Protein 2OHO (pdb70)

Organism: Streptococcus pyogenes serotype M1 (NCBI:txid301447)

Radius of gyration: 24.49 Å; Cα contacts (8 Å, |Δi|>4): 1003; chains: 2; bounding box: 70×69×52 Å

Sequence (522 aa):
GLVPRGSHMMDTRPIGFLDSGVGGLTVVCELIRQLPHEKIVYIGDSARAPYGPRPKKQIKEYTWELVNFLLTQNVKMIVFACNTATAVAWEEVKAALDIPVLGVVLPGASAAIKSTTKGQVGVIGTPMTVASDIYRKKIQLLAPSIQVRSLACPKFVPIVESSIAKKIVYDSLAPLVGKIDTLVLGCTHYPLLRPIIQNVMGPSVKLIDSGAECVRDISVLLNYFDINGNYHQKAVEHRFFTTANPEIFQEIASIWLKQKINVEHVTLMDTRPIGFLDSGVGGLTVVCELIRQLPHEKIVYIGRPKKQIKEYTWELVNFLLTQNVKMIVFACNTATAVAWEEVKAALDIPVLGVVLPGASAAIKSTTKGQVGVIGTPMTVASDIYRKKIQLLAPSIQVRSLACPKFVPIVESNEMCSSIAKKIVYDSLAPLVGIDTLVLGCTHYPLLRPIIQNVMGPSVKLIDSGAECVRDISVLLNYFDINGNYHQKAVEHRFFTTANPEIFQEIASIWLKQKINVEHVTL

Secondary structure (DSSP, 8-state):
-BPTTSS-B---PPEEEEESSSTTHHHHHHHHHH-TT--EEEEE-GGG---TTS-HHHHHHHHHHHHHHHHTTT-SEEEE--HHHHHHHHHHHHHH-SS-EEESHHHHHHHHHHH-SSSEEEEEE-HHHHHHTHHHHHHHHH-TTSEEEEEE-TTHHHHH--HHHHHHHHHHHTTTTTS-SEEEE-STTGGGGHHHHHHHH-TTSEEEEHHHHHHHHHHHHHHHTT-PPPTT------EEEESS-HHHHHHHHHHHTTS-PPEEE---/---PPEEEE-SSSTTHHHHHHHHHH-TTS-EEEE---HHHHHHHHHHHHHHHHHTT-SEEEE-SHHHIIIIIHHHHHH-SS-EEESHHHHHHHHHHH-SSSEEEEEE-HHHHHHTHHHHHHHHHSTT-EEEEEE-TT----S-GGGS-HHHHHHHHHHHHTTT----EEEE-STTGGGGHHHHHHHT-TT-EEE-HHHHHHHHHHHHHHHTT----TTS-----EEEESS-HHHHHHHHHHHTTS---EEE---

CATH classification: 3.40.50.1860 (+1 more: 3.40.50.1860)

Nearest PDB structures (foldseek):
  2oho-assembly1_A  TM=1.004E+00  e=1.199E-54  Streptococcus pyogenes M1 GAS
  2gzm-assembly1_A  TM=9.107E-01  e=4.315E-32  Bacillus anthracis
  2vvt-assembly1_A  TM=8.678E-01  e=2.520E-32  Enterococcus faecalis
  3ist-assembly1_A  TM=8.868E-01  e=1.607E-31  Listeria monocytogenes EGD-e
  2jfq-assembly1_B  TM=9.120E-01  e=2.584E-29  Staphylococcus aureus

Foldseek 3Di:
DADVVDDDDAFPAAAEEEEQAQLCLLLVLLLCVVQLQHAYAYEHAVVDPPPQPDDLVVLQVVLVVSVVVVVVSVHQEYEYEYLNNCVRCQVVVCVPDPHHYYYLLQLLLVVQLVPFDPQEEEEEEAPRNVVVVVSVVNNCVPVVPRHYHYFYLNVQQVVLLPVVVLVSLLVRCVVVAPRGQEYEHHTSSCVVVVVSNCVNNDPSHYYGDSSNSRSVVVVVVCVVVRNDGDRPRRDDPYAAEYQDDVPSSQVSSCVSSVHRDDYDHDDD/DFQAAAEEEEQAQLLLLLVLLLCVVPQQHAYEYEYPDQVVLQVVVVVRVVVVVVSVHQEYEYSFQLSCLRPQVVVCVVDPHHYYYLQLLLLVVCLVVADPLFEEEEDAPSNVVSVSNVVNNCVVPVVRHYHYFHDNVDDADQQCVPDPLVVLLVVVCVRCVVVAPGQEYEYSGSNCVSVVVSVDVSNDVRYHYGDSSNSVSVVVVVRCVVVVNRGDRPDGHDDYAYEYQDDQPVSQVSSCRSNVHRDHYDHDHD

GO terms:
  GO:0008881 glutamate racemase activity (F, EXP)

Solvent-accessible surface area: 22829 Å² total; per-residue (Å²): 53,98,9,98,242,34,109,43,136,19,36,80,69,15,0,0,0,0,9,18,19,20,6,0,0,14,2,0,9,25,0,43,150,91,10,48,21,4,48,0,5,0,0,0,1,37,56,60,48,86,3,26,92,98,77,147,151,49,3,77,83,19,0,66,61,0,0,77,30,0,64,103,51,91,4,1,0,0,0,1,5,9,26,27,0,2,45,32,0,22,109,68,0,46,92,72,28,152,28,11,0,10,2,5,0,36,12,0,0,7,17,0,14,86,21,31,113,179,17,58,0,0,2,0,0,33,66,79,11,33,78,50,38,6,4,102,126,26,0,41,123,33,0,74,72,8,96,22,99,37,42,33,0,84,121,0,38,86,52,22,103,117,87,123,13,111,139,35,0,96,86,23,0,53,67,2,65,71,105,14,19,0,0,0,4,2,9,22,18,1,35,71,12,90,91,40,0,61,105,13,7,19,143,87,4,113,6,2,16,2,8,12,35,0,1,136,23,0,10,26,2,4,23,26,71,92,21,22,7,20,83,79,104,115,9,118,119,32,103,5,4,0,16,21,96,21,126,93,8,61,104,14,0,30,112,31,20,187,91,192,7,118,12,80,92,23,129,77,122,29,92,75,14,0,0,0,0,4,86,35,21,4,0,0,19,1,0,29,26,0,39,172,49,4,61,13,3,55,0,6,0,0,12,180,88,158,172,56,25,66,98,90,4,49,68,16,0,80,33,0,69,104,46,91,4,1,0,0,0,0,0,9,8,19,3,3,31,38,1,16,95,74,0,42,92,69,32,139,20,8,0,7,1,0,0,24,8,0,0,17,16,0,7,122,39,28,100,157,14,52,1,0,2,0,0,45,57,81,3,30,87,36,25,15,4,102,112,19,0,53,67,14,0,36,84,8,105,25,115,41,27,47,2,80,113,15,93,65,68,62,68,7,116,132,60,81,86,84,88,3,96,130,86,2,104,75,5,0,33,100,13,65,88,15,20,0,0,0,3,0,17,15,20,2,28,58,12,82,96,27,0,57,85,17,9,21,140,96,8,101,1,3,22,4,8,14,35,0,0,131,25,0,17,18,1,1,24,28,77,110,20,10,3,53,36,87,78,145,4,117,120,35,116,6,6,6,55,50,79,39,97,95,9,69,109,27,0,12,58,16,14,172,96,188,14,127,17,93,83,20,130,99

Structure (mmCIF, N/CA/C/O backbone):
data_2OHO
#
_entry.id   2OHO
#
_cell.length_a   66.397
_cell.length_b   88.951
_cell.length_c   95.107
_cell.angle_alpha   90.00
_cell.angle_beta   90.00
_cell.angle_gamma   90.00
#
_symmetry.space_group_name_H-M   'P 21 21 21'
#
loop_
_entity.id
_entity.type
_entity.pdbx_description
1 polymer 'Glutamate Racemase'
2 non-polymer 'SULFATE ION'
3 water water
#
loop_
_atom_site.group_PDB
_atom_site.id
_atom_site.type_symbol
_atom_site.label_atom_id
_atom_site.label_alt_id
_atom_site.label_comp_id
_atom_site.label_asym_id
_atom_site.label_entity_id
_atom_site.label_seq_id
_atom_site.pdbx_PDB_ins_code
_atom_site.Cartn_x
_atom_site.Cartn_y
_atom_site.Cartn_z
_atom_site.occupancy
_atom_site.B_iso_or_equiv
_atom_site.auth_seq_id
_atom_site.auth_comp_id
_atom_site.auth_asym_id
_atom_site.auth_atom_id
_atom_site.pdbx_PDB_model_num
ATOM 1 N N . GLY A 1 1 ? 29.964 96.423 45.974 1.00 39.22 -8 GLY A N 1
ATOM 2 C CA . GLY A 1 1 ? 29.158 95.573 45.028 1.00 40.72 -8 GLY A CA 1
ATOM 3 C C . GLY A 1 1 ? 27.855 96.181 44.529 1.00 40.86 -8 GLY A C 1
ATOM 4 O O . GLY A 1 1 ? 26.840 96.181 45.229 1.00 40.65 -8 GLY A O 1
ATOM 5 N N . LEU A 1 2 ? 27.878 96.694 43.303 1.00 37.78 -7 LEU A N 1
ATOM 6 C CA . LEU A 1 2 ? 26.692 97.306 42.705 1.00 36.11 -7 LEU A CA 1
ATOM 7 C C . LEU A 1 2 ? 25.704 96.232 42.263 1.00 33.94 -7 LEU A C 1
ATOM 8 O O . LEU A 1 2 ? 26.068 95.290 41.572 1.00 33.84 -7 LEU A O 1
ATOM 13 N N . VAL A 1 3 ? 24.453 96.368 42.676 1.00 27.33 -6 VAL A N 1
ATOM 14 C CA . VAL A 1 3 ? 23.431 95.411 42.288 1.00 25.45 -6 VAL A CA 1
ATOM 15 C C . VAL A 1 3 ? 23.208 95.481 40.773 1.00 25.82 -6 VAL A C 1
ATOM 16 O O . VAL A 1 3 ? 22.932 96.561 40.237 1.00 26.01 -6 VAL A O 1
ATOM 20 N N . PRO A 1 4 ? 23.312 94.338 40.068 1.00 34.68 -5 PRO A N 1
ATOM 21 C CA . PRO A 1 4 ? 23.111 94.320 38.608 1.00 33.36 -5 PRO A CA 1
ATOM 22 C C . PRO A 1 4 ? 21.776 94.954 38.190 1.00 35.34 -5 PRO A C 1
ATOM 23 O O . PRO A 1 4 ? 20.723 94.671 38.785 1.00 36.79 -5 PRO A O 1
ATOM 27 N N . ARG A 1 5 ? 21.832 95.817 37.174 1.00 35.67 -4 ARG A N 1
ATOM 28 C CA . ARG A 1 5 ? 20.648 96.516 36.670 1.00 34.80 -4 ARG A CA 1
ATOM 29 C C . ARG A 1 5 ? 19.964 97.272 37.815 1.00 37.76 -4 ARG A C 1
ATOM 30 O O . ARG A 1 5 ? 18.760 97.556 37.751 1.00 38.10 -4 ARG A O 1
ATOM 38 N N . GLY A 1 6 ? 20.730 97.581 38.862 1.00 33.56 -3 GLY A N 1
ATOM 39 C CA . GLY A 1 6 ? 20.176 98.286 40.008 1.00 33.55 -3 GLY A CA 1
ATOM 40 C C . GLY A 1 6 ? 20.882 99.596 40.297 1.00 35.40 -3 GLY A C 1
ATOM 41 O O . GLY A 1 6 ? 21.768 100.023 39.531 1.00 34.88 -3 GLY A O 1
ATOM 42 N N . SER A 1 7 ? 20.520 100.218 41.419 1.00 42.89 -2 SER A N 1
ATOM 43 C CA . SER A 1 7 ? 21.091 101.505 41.811 1.00 43.80 -2 SER A CA 1
ATOM 44 C C . SER A 1 7 ? 21.895 101.568 43.119 1.00 44.27 -2 SER A C 1
ATOM 45 O O . SER A 1 7 ? 22.620 102.533 43.347 1.00 46.14 -2 SER A O 1
ATOM 48 N N . HIS A 1 8 ? 21.788 100.561 43.978 1.00 36.33 -1 HIS A N 1
ATOM 49 C CA . HIS A 1 8 ? 22.523 100.602 45.238 1.00 33.51 -1 HIS A CA 1
ATOM 50 C C . HIS A 1 8 ? 23.677 99.617 45.339 1.00 32.86 -1 HIS A C 1
ATOM 51 O O . HIS A 1 8 ? 23.748 98.630 44.596 1.00 31.67 -1 HIS A O 1
ATOM 58 N N . MET A 1 9 ? 24.581 99.914 46.269 1.00 34.53 0 MET A N 1
ATOM 59 C CA . MET A 1 9 ? 25.755 99.099 46.549 1.00 34.58 0 MET A CA 1
ATOM 60 C C . MET A 1 9 ? 25.441 98.224 47.754 1.00 33.57 0 MET A C 1
ATOM 61 O O . MET A 1 9 ? 24.821 98.686 48.706 1.00 35.55 0 MET A O 1
ATOM 66 N N . MET A 1 10 ? 25.872 96.968 47.716 1.00 30.87 1 MET A N 1
ATOM 67 C CA . MET A 1 10 ? 25.639 96.046 48.820 1.00 28.75 1 MET A CA 1
ATOM 68 C C . MET A 1 10 ? 26.957 95.389 49.202 1.00 27.15 1 MET A C 1
ATOM 69 O O . MET A 1 10 ? 27.828 95.186 48.348 1.00 26.57 1 MET A O 1
ATOM 74 N N . ASP A 1 11 ? 27.110 95.067 50.485 1.00 30.91 2 ASP A N 1
ATOM 75 C CA . ASP A 1 11 ? 28.332 94.433 50.965 1.00 29.73 2 ASP A CA 1
ATOM 76 C C . ASP A 1 11 ? 28.594 93.138 50.201 1.00 29.91 2 ASP A C 1
ATOM 77 O O . ASP A 1 11 ? 27.682 92.358 49.930 1.00 31.15 2 ASP A O 1
ATOM 82 N N . THR A 1 12 ? 29.851 92.908 49.864 1.00 25.09 3 THR A N 1
ATOM 83 C CA . THR A 1 12 ? 30.225 91.713 49.118 1.00 27.75 3 THR A CA 1
ATOM 84 C C . THR A 1 12 ? 31.188 90.817 49.919 1.00 26.33 3 THR A C 1
ATOM 85 O O . THR A 1 12 ? 31.532 89.721 49.484 1.00 28.04 3 THR A O 1
ATOM 89 N N . ARG A 1 13 ? 31.602 91.297 51.093 1.00 26.17 4 ARG A N 1
ATOM 90 C CA . ARG A 1 13 ? 32.528 90.579 51.971 1.00 25.92 4 ARG A CA 1
ATOM 91 C C . ARG A 1 13 ? 31.960 89.273 52.514 1.00 24.72 4 ARG A C 1
ATOM 92 O O . ARG A 1 13 ? 30.745 89.078 52.549 1.00 26.02 4 ARG A O 1
ATOM 100 N N . PRO A 1 14 ? 32.837 88.355 52.945 1.00 20.62 5 PRO A N 1
ATOM 101 C CA . PRO A 1 14 ? 32.328 87.086 53.471 1.00 20.89 5 PRO A CA 1
ATOM 102 C C . PRO A 1 14 ? 32.257 87.080 54.988 1.00 20.22 5 PRO A C 1
ATOM 103 O O . PRO A 1 14 ? 32.817 87.955 55.652 1.00 20.43 5 PRO A O 1
ATOM 107 N N . ILE A 1 15 ? 31.563 86.081 55.531 1.00 27.15 6 ILE A N 1
ATOM 108 C CA . ILE A 1 15 ? 31.447 85.915 56.979 1.00 25.63 6 ILE A CA 1
ATOM 109 C C . ILE A 1 15 ? 32.529 84.909 57.382 1.00 24.70 6 ILE A C 1
ATOM 110 O O . ILE A 1 15 ? 32.649 83.848 56.765 1.00 25.43 6 ILE A O 1
ATOM 115 N N . GLY A 1 16 ? 33.304 85.240 58.414 1.00 24.70 7 GLY A N 1
ATOM 116 C CA . GLY A 1 16 ? 34.375 84.363 58.855 1.00 24.38 7 GLY A CA 1
ATOM 117 C C . GLY A 1 16 ? 34.007 83.431 59.996 1.00 22.64 7 GLY A C 1
ATOM 118 O O . GLY A 1 16 ? 33.210 83.781 60.855 1.00 25.99 7 GLY A O 1
ATOM 119 N N . PHE A 1 17 ? 34.581 82.234 59.985 1.00 20.30 8 PHE A N 1
ATOM 120 C CA . PHE A 1 17 ? 34.352 81.232 61.028 1.00 20.22 8 PHE A CA 1
ATOM 121 C C . PHE A 1 17 ? 35.698 80.681 61.518 1.00 22.53 8 PHE A C 1
ATOM 122 O O . PHE A 1 17 ? 36.573 80.325 60.709 1.00 22.80 8 PHE A O 1
ATOM 130 N N . LEU A 1 18 ? 35.889 80.640 62.833 1.00 23.81 9 LEU A N 1
ATOM 131 C CA . LEU A 1 18 ? 37.123 80.085 63.364 1.00 23.64 9 LEU A CA 1
ATOM 132 C C . LEU A 1 18 ? 36.775 78.917 64.269 1.00 24.41 9 LEU A C 1
ATOM 133 O O . LEU A 1 18 ? 35.776 78.945 64.982 1.00 23.48 9 LEU A O 1
ATOM 138 N N . ASP A 1 19 ? 37.595 77.878 64.209 1.00 23.93 10 ASP A N 1
ATOM 139 C CA . ASP A 1 19 ? 37.385 76.695 65.015 1.00 25.72 10 ASP A CA 1
ATOM 140 C C . ASP A 1 19 ? 38.707 75.939 65.113 1.00 27.57 10 ASP A C 1
ATOM 141 O O . ASP A 1 19 ? 39.613 76.143 64.306 1.00 27.31 10 ASP A O 1
ATOM 146 N N . SER A 1 20 ? 38.819 75.075 66.108 1.00 29.09 11 SER A N 1
ATOM 147 C CA . SER A 1 20 ? 40.032 74.310 66.297 1.00 32.50 11 SER A CA 1
ATOM 148 C C . SER A 1 20 ? 39.890 72.971 65.582 1.00 33.01 11 SER A C 1
ATOM 149 O O . SER A 1 20 ? 40.703 72.074 65.770 1.00 35.03 11 SER A O 1
ATOM 152 N N . GLY A 1 21 ? 38.852 72.846 64.761 1.00 28.49 12 GLY A N 1
ATOM 153 C CA . GLY A 1 21 ? 38.634 71.606 64.042 1.00 26.67 12 GLY A CA 1
ATOM 154 C C . GLY A 1 21 ? 37.569 71.687 62.967 1.00 25.29 12 GLY A C 1
ATOM 155 O O . GLY A 1 21 ? 37.320 72.754 62.413 1.00 23.97 12 GLY A O 1
ATOM 156 N N . VAL A 1 22 ? 36.924 70.553 62.698 1.00 25.86 13 VAL A N 1
ATOM 157 C CA . VAL A 1 22 ? 35.898 70.449 61.663 1.00 25.25 13 VAL A CA 1
ATOM 158 C C . VAL A 1 22 ? 34.444 70.553 62.156 1.00 24.73 13 VAL A C 1
ATOM 159 O O . VAL A 1 22 ? 33.524 70.691 61.359 1.00 24.21 13 VAL A O 1
ATOM 163 N N . GLY A 1 23 ? 34.228 70.477 63.463 1.00 26.62 14 GLY A N 1
ATOM 164 C CA . GLY A 1 23 ? 32.869 70.560 63.978 1.00 24.73 14 GLY A CA 1
ATOM 165 C C . GLY A 1 23 ? 32.115 71.809 63.546 1.00 24.63 14 GLY A C 1
ATOM 166 O O . GLY A 1 23 ? 30.923 71.759 63.229 1.00 25.37 14 GLY A O 1
ATOM 167 N N . GLY A 1 24 ? 32.807 72.938 63.527 1.00 22.28 15 GLY A N 1
ATOM 168 C CA . GLY A 1 24 ? 32.158 74.179 63.152 1.00 23.64 15 GLY A CA 1
ATOM 169 C C . GLY A 1 24 ? 31.477 74.126 61.800 1.00 24.61 15 GLY A C 1
ATOM 170 O O . GLY A 1 24 ? 30.571 74.911 61.538 1.00 25.68 15 GLY A O 1
ATOM 171 N N . LEU A 1 25 ? 31.888 73.197 60.940 1.00 26.69 16 LEU A N 1
ATOM 172 C CA . LEU A 1 25 ? 31.279 73.099 59.625 1.00 26.62 16 LEU A CA 1
ATOM 173 C C . LEU A 1 25 ? 29.771 72.921 59.661 1.00 26.50 16 LEU A C 1
ATOM 174 O O . LEU A 1 25 ? 29.095 73.222 58.675 1.00 26.10 16 LEU A O 1
ATOM 179 N N . THR A 1 26 ? 29.230 72.434 60.774 1.00 25.79 17 THR A N 1
ATOM 180 C CA . THR A 1 26 ? 27.787 72.263 60.836 1.00 26.85 17 THR A CA 1
ATOM 181 C C . THR A 1 26 ? 27.123 73.617 60.981 1.00 25.65 17 THR A C 1
ATOM 182 O O . THR A 1 26 ? 25.972 73.784 60.588 1.00 26.08 17 THR A O 1
ATOM 186 N N . VAL A 1 27 ? 27.838 74.582 61.553 1.00 24.40 18 VAL A N 1
ATOM 187 C CA . VAL A 1 27 ? 27.262 75.915 61.707 1.00 23.45 18 VAL A CA 1
ATOM 188 C C . VAL A 1 27 ? 27.302 76.531 60.330 1.00 24.33 18 VAL A C 1
ATOM 189 O O . VAL A 1 27 ? 26.431 77.301 59.951 1.00 25.47 18 VAL A O 1
ATOM 193 N N . VAL A 1 28 ? 28.324 76.153 59.571 1.00 24.81 19 VAL A N 1
ATOM 194 C CA . VAL A 1 28 ? 28.466 76.613 58.211 1.00 22.12 19 VAL A CA 1
ATOM 195 C C . VAL A 1 28 ? 27.302 76.065 57.373 1.00 23.02 19 VAL A C 1
ATOM 196 O O . VAL A 1 28 ? 26.725 76.783 56.556 1.00 21.48 19 VAL A O 1
ATOM 200 N N . CYS A 1 29 ? 26.949 74.797 57.579 1.00 21.92 20 CYS A N 1
ATOM 201 C CA . CYS A 1 29 ? 25.845 74.209 56.833 1.00 22.76 20 CYS A CA 1
ATOM 202 C C . CYS A 1 29 ? 24.537 74.951 57.103 1.00 21.70 20 CYS A C 1
ATOM 203 O O . CYS A 1 29 ? 23.759 75.194 56.195 1.00 22.85 20 CYS A O 1
ATOM 206 N N . GLU A 1 30 ? 24.303 75.303 58.359 1.00 22.85 21 GLU A N 1
ATOM 207 C CA . GLU A 1 30 ? 23.098 76.021 58.773 1.00 24.22 21 GLU A CA 1
ATOM 208 C C . GLU A 1 30 ? 23.043 77.398 58.087 1.00 25.30 21 GLU A C 1
ATOM 209 O O . GLU A 1 30 ? 21.966 77.899 57.722 1.00 26.44 21 GLU A O 1
ATOM 215 N N . LEU A 1 31 ? 24.215 78.003 57.925 1.00 22.49 22 LEU A N 1
ATOM 216 C CA . LEU A 1 31 ? 24.342 79.301 57.279 1.00 24.38 22 LEU A CA 1
ATOM 217 C C . LEU A 1 31 ? 23.921 79.197 55.806 1.00 25.30 22 LEU A C 1
ATOM 218 O O . LEU A 1 31 ? 23.114 79.989 55.307 1.00 23.56 22 LEU A O 1
ATOM 223 N N . ILE A 1 32 ? 24.484 78.213 55.115 1.00 29.54 23 ILE A N 1
ATOM 224 C CA . ILE A 1 32 ? 24.177 77.993 53.711 1.00 30.82 23 ILE A CA 1
ATOM 225 C C . ILE A 1 32 ? 22.672 77.776 53.486 1.00 31.44 23 ILE A C 1
ATOM 226 O O . ILE A 1 32 ? 22.101 78.288 52.524 1.00 32.90 23 ILE A O 1
ATOM 231 N N . ARG A 1 33 ? 22.037 77.030 54.384 1.00 27.39 24 ARG A N 1
ATOM 232 C CA . ARG A 1 33 ? 20.611 76.740 54.276 1.00 29.83 24 ARG A CA 1
ATOM 233 C C . ARG A 1 33 ? 19.735 77.948 54.564 1.00 28.14 24 ARG A C 1
ATOM 234 O O . ARG A 1 33 ? 18.709 78.144 53.912 1.00 28.99 24 ARG A O 1
ATOM 242 N N . GLN A 1 34 ? 20.125 78.749 55.549 1.00 28.67 25 GLN A N 1
ATOM 243 C CA . GLN A 1 34 ? 19.333 79.922 55.916 1.00 27.56 25 GLN A CA 1
ATOM 244 C C . GLN A 1 34 ? 19.695 81.177 55.116 1.00 25.49 25 GLN A C 1
ATOM 245 O O . GLN A 1 34 ? 18.815 81.942 54.731 1.00 25.43 25 GLN A O 1
ATOM 251 N N . LEU A 1 35 ? 20.985 81.382 54.867 1.00 25.85 26 LEU A N 1
ATOM 252 C CA . LEU A 1 35 ? 21.454 82.552 54.116 1.00 24.88 26 LEU A CA 1
ATOM 253 C C . LEU A 1 35 ? 22.376 82.091 52.980 1.00 25.07 26 LEU A C 1
ATOM 254 O O . LEU A 1 35 ? 23.595 82.211 53.063 1.00 25.59 26 LEU A O 1
ATOM 259 N N . PRO A 1 36 ? 21.787 81.552 51.901 1.00 29.57 27 PRO A N 1
ATOM 260 C CA . PRO A 1 36 ? 22.485 81.042 50.713 1.00 29.21 27 PRO A CA 1
ATOM 261 C C . PRO A 1 36 ? 23.329 82.073 49.996 1.00 30.23 27 PRO A C 1
ATOM 262 O O . PRO A 1 36 ? 24.242 81.726 49.239 1.00 32.10 27 PRO A O 1
ATOM 266 N N . HIS A 1 37 ? 23.007 83.341 50.228 1.00 26.15 28 HIS A N 1
ATOM 267 C CA . HIS A 1 37 ? 23.680 84.449 49.580 1.00 24.65 28 HIS A CA 1
ATOM 268 C C . HIS A 1 37 ? 24.904 84.978 50.303 1.00 25.34 28 HIS A C 1
ATOM 269 O O . HIS A 1 37 ? 25.522 85.933 49.836 1.00 24.72 28 HIS A O 1
ATOM 276 N N . GLU A 1 38 ? 25.265 84.382 51.431 1.00 23.13 29 GLU A N 1
ATOM 277 C CA . GLU A 1 38 ? 26.419 84.877 52.178 1.00 23.97 29 GLU A CA 1
ATOM 278 C C . GLU A 1 38 ? 27.684 84.038 51.990 1.00 25.08 29 GLU A C 1
ATOM 279 O O . GLU A 1 38 ? 27.661 82.810 52.162 1.00 24.94 29 GLU A O 1
ATOM 285 N N . LYS A 1 39 ? 28.780 84.703 51.624 1.00 23.14 30 LYS A N 1
ATOM 286 C CA . LYS A 1 39 ? 30.053 84.015 51.422 1.00 25.40 30 LYS A CA 1
ATOM 287 C C . LYS A 1 39 ? 30.668 83.577 52.737 1.00 24.64 30 LYS A C 1
ATOM 288 O O . LYS A 1 39 ? 30.481 84.212 53.779 1.00 25.34 30 LYS A O 1
ATOM 294 N N . ILE A 1 40 ? 31.445 82.506 52.678 1.00 30.42 31 ILE A N 1
ATOM 295 C CA . ILE A 1 40 ? 32.061 81.964 53.874 1.00 30.89 31 ILE A CA 1
ATOM 296 C C . ILE A 1 40 ? 33.564 81.785 53.783 1.00 29.30 31 ILE A C 1
ATOM 297 O O . ILE A 1 40 ? 34.095 81.430 52.739 1.00 30.00 31 ILE A O 1
ATOM 302 N N . VAL A 1 41 ? 34.241 82.055 54.888 1.00 23.67 32 VAL A N 1
ATOM 303 C CA . VAL A 1 41 ? 35.678 81.856 54.994 1.00 23.65 32 VAL A CA 1
ATOM 304 C C . VAL A 1 41 ? 35.799 81.094 56.313 1.00 24.15 32 VAL A C 1
ATOM 305 O O . VAL A 1 41 ? 35.441 81.612 57.382 1.00 23.13 32 VAL A O 1
ATOM 309 N N . TYR A 1 42 ? 36.269 79.854 56.232 1.00 27.95 33 TYR A N 1
ATOM 310 C CA . TYR A 1 42 ? 36.407 79.016 57.413 1.00 27.51 33 TYR A CA 1
ATOM 311 C C . TYR A 1 42 ? 37.861 78.659 57.658 1.00 27.61 33 TYR A C 1
ATOM 312 O O . TYR A 1 42 ? 38.554 78.224 56.747 1.00 30.37 33 TYR A O 1
ATOM 321 N N . ILE A 1 43 ? 38.322 78.846 58.885 1.00 19.50 34 ILE A N 1
ATOM 322 C CA . ILE A 1 43 ? 39.685 78.480 59.253 1.00 20.49 34 ILE A CA 1
ATOM 323 C C . ILE A 1 43 ? 39.615 77.480 60.415 1.00 20.79 34 ILE A C 1
ATOM 324 O O . ILE A 1 43 ? 39.111 77.798 61.496 1.00 18.25 34 ILE A O 1
ATOM 329 N N . GLY A 1 44 ? 40.099 76.266 60.181 1.00 26.73 35 GLY A N 1
ATOM 330 C CA . GLY A 1 44 ? 40.106 75.250 61.227 1.00 29.36 35 GLY A CA 1
ATOM 331 C C . GLY A 1 44 ? 41.531 75.009 61.703 1.00 29.29 35 GLY A C 1
ATOM 332 O O . GLY A 1 44 ? 42.375 74.577 60.920 1.00 29.26 35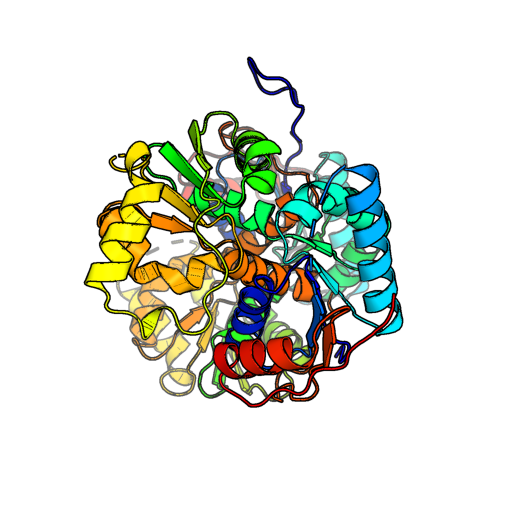 GLY A O 1
ATOM 333 N N . ASP A 1 45 ? 41.806 75.265 62.980 1.00 25.91 36 ASP A N 1
ATOM 334 C CA . ASP A 1 45 ? 43.156 75.116 63.495 1.00 26.42 36 ASP A CA 1
ATOM 335 C C . ASP A 1 45 ? 43.453 73.770 64.137 1.00 27.61 36 ASP A C 1
ATOM 336 O O . ASP A 1 45 ? 43.995 73.704 65.252 1.00 26.92 36 ASP A O 1
ATOM 341 N N . SER A 1 46 ? 43.113 72.701 63.425 1.00 25.68 37 SER A N 1
ATOM 342 C CA . SER A 1 46 ? 43.334 71.341 63.915 1.00 27.42 37 SER A CA 1
ATOM 343 C C . SER A 1 46 ? 44.788 71.062 64.301 1.00 26.19 37 SER A C 1
ATOM 344 O O . SER A 1 46 ? 45.048 70.184 65.114 1.00 26.61 37 SER A O 1
ATOM 347 N N . ALA A 1 47 ? 45.728 71.804 63.717 1.00 31.04 38 ALA A N 1
ATOM 348 C CA . ALA A 1 47 ? 47.148 71.623 64.009 1.00 30.67 38 ALA A CA 1
ATOM 349 C C . ALA A 1 47 ? 47.490 71.845 65.474 1.00 32.70 38 ALA A C 1
ATOM 350 O O . ALA A 1 47 ? 48.521 71.358 65.958 1.00 34.16 38 ALA A O 1
ATOM 352 N N . ARG A 1 48 ? 46.637 72.575 66.189 1.00 30.43 39 ARG A N 1
ATOM 353 C CA . ARG A 1 48 ? 46.899 72.836 67.595 1.00 30.22 39 ARG A CA 1
ATOM 354 C C . ARG A 1 48 ? 45.773 72.382 68.488 1.00 31.29 39 ARG A C 1
ATOM 355 O O . ARG A 1 48 ? 45.663 72.833 69.624 1.00 32.25 39 ARG A O 1
ATOM 363 N N . ALA A 1 49 ? 44.934 71.487 67.970 1.00 31.64 40 ALA A N 1
ATOM 364 C CA . ALA A 1 49 ? 43.816 70.942 68.739 1.00 31.76 40 ALA A CA 1
ATOM 365 C C . ALA A 1 49 ? 44.362 69.785 69.570 1.00 31.78 40 ALA A C 1
ATOM 366 O O . ALA A 1 49 ? 45.329 69.147 69.173 1.00 32.53 40 ALA A O 1
ATOM 368 N N . PRO A 1 50 ? 43.759 69.506 70.737 1.00 31.90 41 PRO A N 1
ATOM 369 C CA . PRO A 1 50 ? 42.613 70.214 71.309 1.00 31.15 41 PRO A CA 1
ATOM 370 C C . PRO A 1 50 ? 43.026 71.452 72.103 1.00 32.65 41 PRO A C 1
ATOM 371 O O . PRO A 1 50 ? 44.035 71.451 72.835 1.00 29.76 41 PRO A O 1
ATOM 375 N N . TYR A 1 51 ? 42.228 72.506 71.953 1.00 32.00 42 TYR A N 1
ATOM 376 C CA . TYR A 1 51 ? 42.457 73.755 72.655 1.00 32.33 42 TYR A CA 1
ATOM 377 C C . TYR A 1 51 ? 42.157 73.542 74.144 1.00 33.64 42 TYR A C 1
ATOM 378 O O . TYR A 1 51 ? 42.891 73.999 75.017 1.00 33.60 42 TYR A O 1
ATOM 387 N N . GLY A 1 52 ? 41.063 72.836 74.404 1.00 30.45 43 GLY A N 1
ATOM 388 C CA . GLY A 1 52 ? 40.612 72.571 75.759 1.00 32.90 43 GLY A CA 1
ATOM 389 C C . GLY A 1 52 ? 41.554 72.583 76.957 1.00 34.07 43 GLY A C 1
ATOM 390 O O . GLY A 1 52 ? 41.397 73.414 77.851 1.00 34.88 43 GLY A O 1
ATOM 391 N N . PRO A 1 53 ? 42.533 71.672 77.024 1.00 39.89 44 PRO A N 1
ATOM 392 C CA . PRO A 1 53 ? 43.453 71.634 78.167 1.00 41.34 44 PRO A CA 1
ATOM 393 C C . PRO A 1 53 ? 44.611 72.617 78.187 1.00 43.12 44 PRO A C 1
ATOM 394 O O . PRO A 1 53 ? 45.374 72.662 79.158 1.00 42.99 44 PRO A O 1
ATOM 398 N N . ARG A 1 54 ? 44.750 73.407 77.133 1.00 40.41 45 ARG A N 1
ATOM 399 C CA . ARG A 1 54 ? 45.855 74.352 77.069 1.00 40.78 45 ARG A CA 1
ATOM 400 C C . ARG A 1 54 ? 45.621 75.626 77.896 1.00 41.49 45 ARG A C 1
ATOM 401 O O . ARG A 1 54 ? 44.477 76.009 78.161 1.00 40.46 45 ARG A O 1
ATOM 409 N N . PRO A 1 55 ? 46.711 76.275 78.345 1.00 38.90 46 PRO A N 1
ATOM 410 C CA . PRO A 1 55 ? 46.652 77.504 79.150 1.00 39.22 46 PRO A CA 1
ATOM 411 C C . PRO A 1 55 ? 45.996 78.656 78.403 1.00 39.51 46 PRO A C 1
ATOM 412 O O . PRO A 1 55 ? 46.180 78.802 77.187 1.00 39.07 46 PRO A O 1
ATOM 416 N N . LYS A 1 56 ? 45.247 79.472 79.138 1.00 36.85 47 LYS A N 1
ATOM 417 C CA . LYS A 1 56 ? 44.563 80.628 78.569 1.00 38.89 47 LYS A CA 1
ATOM 418 C C . LYS A 1 56 ? 45.467 81.425 77.626 1.00 38.24 47 LYS A C 1
ATOM 419 O O . LYS A 1 56 ? 45.073 81.756 76.498 1.00 37.56 47 LYS A O 1
ATOM 425 N N . LYS A 1 57 ? 46.683 81.711 78.083 1.00 39.76 48 LYS A N 1
ATOM 426 C CA . LYS A 1 57 ? 47.648 82.468 77.290 1.00 39.46 48 LYS A CA 1
ATOM 427 C C . LYS A 1 57 ? 47.791 81.943 75.862 1.00 37.97 48 LYS A C 1
ATOM 428 O O . LYS A 1 57 ? 47.679 82.717 74.904 1.00 35.62 48 LYS A O 1
ATOM 434 N N . GLN A 1 58 ? 48.044 80.640 75.718 1.00 34.81 49 GLN A N 1
ATOM 435 C CA . GLN A 1 58 ? 48.200 80.055 74.383 1.00 33.10 49 GLN A CA 1
ATOM 436 C C . GLN A 1 58 ? 46.899 80.122 73.618 1.00 30.92 49 GLN A C 1
ATOM 437 O O . GLN A 1 58 ? 46.882 80.447 72.433 1.00 31.32 49 GLN A O 1
ATOM 443 N N . ILE A 1 59 ? 45.803 79.811 74.295 1.00 33.59 50 ILE A N 1
ATOM 444 C CA . ILE A 1 59 ? 44.519 79.848 73.636 1.00 33.24 50 ILE A CA 1
ATOM 445 C C . ILE A 1 59 ? 44.230 81.251 73.113 1.00 33.75 50 ILE A C 1
ATOM 446 O O . ILE A 1 59 ? 43.752 81.405 71.992 1.00 33.57 50 ILE A O 1
ATOM 451 N N . LYS A 1 60 ? 44.525 82.276 73.906 1.00 33.09 51 LYS A N 1
ATOM 452 C CA . LYS A 1 60 ? 44.288 83.638 73.441 1.00 34.14 51 LYS A CA 1
ATOM 453 C C . LYS A 1 60 ? 45.170 83.896 72.230 1.00 33.20 51 LYS A C 1
ATOM 454 O O . LYS A 1 60 ? 44.729 84.442 71.218 1.00 33.27 51 LYS A O 1
ATOM 460 N N . GLU A 1 61 ? 46.421 83.474 72.342 1.00 35.07 52 GLU A N 1
ATOM 461 C CA . GLU A 1 61 ? 47.400 83.641 71.275 1.00 35.74 52 GLU A CA 1
ATOM 462 C C . GLU A 1 61 ? 47.000 82.932 69.971 1.00 34.62 52 GLU A C 1
ATOM 463 O O . GLU A 1 61 ? 47.141 83.495 68.885 1.00 33.63 52 GLU A O 1
ATOM 469 N N . TYR A 1 62 ? 46.501 81.702 70.075 1.00 30.21 53 TYR A N 1
ATOM 470 C CA . TYR A 1 62 ? 46.099 80.958 68.882 1.00 29.63 53 TYR A CA 1
ATOM 471 C C . TYR A 1 62 ? 44.849 81.570 68.283 1.00 27.93 53 TYR A C 1
ATOM 472 O O . TYR A 1 62 ? 44.730 81.714 67.064 1.00 27.65 53 TYR A O 1
ATOM 481 N N . THR A 1 63 ? 43.906 81.920 69.149 1.00 29.22 54 THR A N 1
ATOM 482 C CA . THR A 1 63 ? 42.653 82.492 68.684 1.00 29.53 54 THR A CA 1
ATOM 483 C C . THR A 1 63 ? 42.886 83.754 67.861 1.00 28.48 54 THR A C 1
ATOM 484 O O . THR A 1 63 ? 42.281 83.937 66.805 1.00 28.92 54 THR A O 1
ATOM 488 N N . TRP A 1 64 ? 43.779 84.607 68.346 1.00 27.75 55 TRP A N 1
ATOM 489 C CA . TRP A 1 64 ? 44.083 85.856 67.672 1.00 26.97 55 TRP A CA 1
ATOM 490 C C . TRP A 1 64 ? 44.698 85.625 66.311 1.00 27.46 55 TRP A C 1
ATOM 491 O O . TRP A 1 64 ? 44.458 86.400 65.378 1.00 26.55 55 TRP A O 1
ATOM 502 N N . GLU A 1 65 ? 45.488 84.561 66.183 1.00 31.33 56 GLU A N 1
ATOM 503 C CA . GLU A 1 65 ? 46.092 84.266 64.891 1.00 30.69 56 GLU A CA 1
ATOM 504 C C . GLU A 1 65 ? 44.936 83.905 63.957 1.00 29.29 56 GLU A C 1
ATOM 505 O O . GLU A 1 65 ? 44.876 84.374 62.821 1.00 30.44 56 GLU A O 1
ATOM 511 N N . LEU A 1 66 ? 44.004 83.092 64.443 1.00 24.40 57 LEU A N 1
ATOM 512 C CA . LEU A 1 66 ? 42.861 82.722 63.618 1.00 25.89 57 LEU A CA 1
ATOM 513 C C . LEU A 1 66 ? 42.063 83.983 63.240 1.00 25.00 57 LEU A C 1
ATOM 514 O O . LEU A 1 66 ? 41.595 84.125 62.092 1.00 22.43 57 LEU A O 1
ATOM 519 N N . VAL A 1 67 ? 41.938 84.905 64.195 1.00 22.48 58 VAL A N 1
ATOM 520 C CA . VAL A 1 67 ? 41.197 86.135 63.948 1.00 23.74 58 VAL A CA 1
ATOM 521 C C . VAL A 1 67 ? 41.855 86.967 62.872 1.00 24.01 58 VAL A C 1
ATOM 522 O O . VAL A 1 67 ? 41.195 87.431 61.949 1.00 24.21 58 VAL A O 1
ATOM 526 N N . ASN A 1 68 ? 43.164 87.146 62.992 1.00 30.09 59 ASN A N 1
ATOM 527 C CA . ASN A 1 68 ? 43.917 87.937 62.033 1.00 27.72 59 ASN A CA 1
ATOM 528 C C . ASN A 1 68 ? 43.937 87.318 60.653 1.00 27.92 59 ASN A C 1
ATOM 529 O O . ASN A 1 68 ? 43.902 88.027 59.649 1.00 27.60 59 ASN A O 1
ATOM 534 N N . PHE A 1 69 ? 43.988 85.998 60.591 1.00 22.64 60 PHE A N 1
ATOM 535 C CA . PHE A 1 69 ? 43.957 85.343 59.296 1.00 24.87 60 PHE A CA 1
ATOM 536 C C . PHE A 1 69 ? 42.604 85.609 58.613 1.00 25.33 60 PHE A C 1
ATOM 537 O O . PHE A 1 69 ? 42.528 85.753 57.394 1.00 25.85 60 PHE A O 1
ATOM 545 N N . LEU A 1 70 ? 41.539 85.645 59.410 1.00 27.24 61 LEU A N 1
ATOM 546 C CA . LEU A 1 70 ? 40.190 85.920 58.904 1.00 25.83 61 LEU A CA 1
ATOM 547 C C . LEU A 1 70 ? 40.131 87.384 58.434 1.00 24.77 61 LEU A C 1
ATOM 548 O O . LEU A 1 70 ? 39.544 87.705 57.397 1.00 23.26 61 LEU A O 1
ATOM 553 N N . LEU A 1 71 ? 40.747 88.278 59.193 1.00 23.56 62 LEU A N 1
ATOM 554 C CA . LEU A 1 71 ? 40.752 89.682 58.798 1.00 26.13 62 LEU A CA 1
ATOM 555 C C . LEU A 1 71 ? 41.511 89.890 57.489 1.00 26.17 62 LEU A C 1
ATOM 556 O O . LEU A 1 71 ? 41.102 90.704 56.661 1.00 28.36 62 LEU A O 1
ATOM 561 N N . THR A 1 72 ? 42.600 89.154 57.285 1.00 30.36 63 THR A N 1
ATOM 562 C CA . THR A 1 72 ? 43.341 89.307 56.046 1.00 30.88 63 THR A CA 1
ATOM 563 C C . THR A 1 72 ? 42.471 88.786 54.910 1.00 30.88 63 THR A C 1
ATOM 564 O O . THR A 1 72 ? 42.754 89.051 53.739 1.00 32.10 63 THR A O 1
ATOM 568 N N . GLN A 1 73 ? 41.416 88.044 55.243 1.00 24.26 64 GLN A N 1
ATOM 569 C CA . GLN A 1 73 ? 40.529 87.532 54.191 1.00 25.00 64 GLN A CA 1
ATOM 570 C C . GLN A 1 73 ? 39.365 88.494 53.977 1.00 25.22 64 GLN A C 1
ATOM 571 O O . GLN A 1 73 ? 38.401 88.179 53.279 1.00 24.03 64 GLN A O 1
ATOM 577 N N . ASN A 1 74 ? 39.456 89.657 54.613 1.00 25.95 65 ASN A N 1
ATOM 578 C CA . ASN A 1 74 ? 38.458 90.693 54.455 1.00 27.04 65 ASN A CA 1
ATOM 579 C C . ASN A 1 74 ? 37.035 90.367 54.896 1.00 27.16 65 ASN A C 1
ATOM 580 O O . ASN A 1 74 ? 36.075 90.809 54.255 1.00 26.06 65 ASN A O 1
ATOM 585 N N . VAL A 1 75 ? 36.894 89.627 55.994 1.00 24.65 66 VAL A N 1
ATOM 586 C CA . VAL A 1 75 ? 35.574 89.272 56.502 1.00 22.02 66 VAL A CA 1
ATOM 587 C C . VAL A 1 75 ? 34.841 90.471 57.153 1.00 22.81 66 VAL A C 1
ATOM 588 O O . VAL A 1 75 ? 35.468 91.374 57.701 1.00 22.55 66 VAL A O 1
ATOM 592 N N . LYS A 1 76 ? 33.510 90.477 57.076 1.00 20.53 67 LYS A N 1
ATOM 593 C CA . LYS A 1 76 ? 32.701 91.553 57.657 1.00 20.78 67 LYS A CA 1
ATOM 594 C C . LYS A 1 76 ? 32.184 91.135 59.022 1.00 20.50 67 LYS A C 1
ATOM 595 O O . LYS A 1 76 ? 31.601 91.936 59.757 1.00 20.84 67 LYS A O 1
ATOM 601 N N . MET A 1 77 ? 32.376 89.866 59.352 1.00 18.63 68 MET A N 1
ATOM 602 C CA . MET A 1 77 ? 31.928 89.347 60.628 1.00 18.77 68 MET A CA 1
ATOM 603 C C . MET A 1 77 ? 32.715 88.079 60.950 1.00 19.37 68 MET A C 1
ATOM 604 O O . MET A 1 77 ? 33.158 87.377 60.041 1.00 16.90 68 MET A O 1
ATOM 609 N N . ILE A 1 78 ? 32.879 87.792 62.238 1.00 19.45 69 ILE A N 1
ATOM 610 C CA . ILE A 1 78 ? 33.599 86.604 62.675 1.00 20.54 69 ILE A CA 1
ATOM 611 C C . ILE A 1 78 ? 32.748 85.771 63.633 1.00 19.74 69 ILE A C 1
ATOM 612 O O . ILE A 1 78 ? 32.207 86.286 64.606 1.00 19.89 69 ILE A O 1
ATOM 617 N N . VAL A 1 79 ? 32.621 84.484 63.350 1.00 23.88 70 VAL A N 1
ATOM 618 C CA . VAL A 1 79 ? 31.844 83.605 64.213 1.00 22.29 70 VAL A CA 1
ATOM 619 C C . VAL A 1 79 ? 32.753 82.601 64.891 1.00 24.75 70 VAL A C 1
ATOM 620 O O . VAL A 1 79 ? 33.496 81.876 64.219 1.00 23.72 70 VAL A O 1
ATOM 624 N N . PHE A 1 80 ? 32.701 82.574 66.225 1.00 20.02 71 PHE A N 1
ATOM 625 C CA . PHE A 1 80 ? 33.466 81.612 67.020 1.00 20.34 71 PHE A CA 1
ATOM 626 C C . PHE A 1 80 ? 32.647 80.312 67.040 1.00 23.16 71 PHE A C 1
ATOM 627 O O . PHE A 1 80 ? 31.518 80.296 67.532 1.00 23.35 71 PHE A O 1
ATOM 635 N N . ALA A 1 81 ? 33.208 79.232 66.504 1.00 25.96 72 ALA A N 1
ATOM 636 C CA . ALA A 1 81 ? 32.526 77.942 66.510 1.00 27.23 72 ALA A CA 1
ATOM 637 C C . ALA A 1 81 ? 33.210 76.977 67.498 1.00 27.71 72 ALA A C 1
ATOM 638 O O . ALA A 1 81 ? 32.700 75.880 67.749 1.00 25.39 72 ALA A O 1
ATOM 640 N N . CYS A 1 82 ? 34.359 77.395 68.056 1.00 30.20 73 CYS A N 1
ATOM 641 C CA . CYS A 1 82 ? 35.115 76.590 69.039 1.00 31.80 73 CYS A CA 1
ATOM 642 C C . CYS A 1 82 ? 34.750 76.993 70.483 1.00 31.65 73 CYS A C 1
ATOM 643 O O . CYS A 1 82 ? 34.933 78.147 70.874 1.00 31.51 73 CYS A O 1
ATOM 646 N N . ASN A 1 83 ? 34.253 76.045 71.278 1.00 29.10 74 ASN A N 1
ATOM 647 C CA . ASN A 1 83 ? 33.840 76.340 72.657 1.00 29.41 74 ASN A CA 1
ATOM 648 C C . ASN A 1 83 ? 34.905 76.934 73.571 1.00 28.32 74 ASN A C 1
ATOM 649 O O . ASN A 1 83 ? 34.641 77.856 74.348 1.00 27.82 74 ASN A O 1
ATOM 654 N N . THR A 1 84 ? 36.111 76.393 73.479 1.00 24.36 75 THR A N 1
ATOM 655 C CA . THR A 1 84 ? 37.209 76.834 74.315 1.00 24.39 75 THR A CA 1
ATOM 656 C C . THR A 1 84 ? 37.711 78.209 73.897 1.00 24.20 75 THR A C 1
ATOM 657 O O . THR A 1 84 ? 38.024 79.044 74.745 1.00 24.04 75 THR A O 1
ATOM 661 N N . ALA A 1 85 ? 37.803 78.428 72.588 1.00 26.79 76 ALA A N 1
ATOM 662 C CA . ALA A 1 85 ? 38.252 79.710 72.074 1.00 28.33 76 ALA A CA 1
ATOM 663 C C . ALA A 1 85 ? 37.241 80.747 72.547 1.00 28.33 76 ALA A C 1
ATOM 664 O O . ALA A 1 85 ? 37.615 81.832 72.991 1.00 26.53 76 ALA A O 1
ATOM 666 N N . THR A 1 86 ? 35.962 80.383 72.490 1.00 32.15 77 THR A N 1
ATOM 667 C CA . THR A 1 86 ? 34.884 81.272 72.916 1.00 32.21 77 THR A CA 1
ATOM 668 C C . THR A 1 86 ? 34.985 81.590 74.413 1.00 34.16 77 THR A C 1
ATOM 669 O O . THR A 1 86 ? 34.871 82.747 74.824 1.00 34.67 77 THR A O 1
ATOM 673 N N . ALA A 1 87 ? 35.204 80.559 75.221 1.00 33.56 78 ALA A N 1
ATOM 674 C CA . ALA A 1 87 ? 35.304 80.732 76.668 1.00 34.02 78 ALA A CA 1
ATOM 675 C C . ALA A 1 87 ? 36.488 81.590 77.089 1.00 33.44 78 ALA A C 1
ATOM 676 O O . ALA A 1 87 ? 36.392 82.375 78.026 1.00 34.08 78 ALA A O 1
ATOM 678 N N . VAL A 1 88 ? 37.599 81.463 76.378 1.00 27.30 79 VAL A N 1
ATOM 679 C CA . VAL A 1 88 ? 38.809 82.198 76.737 1.00 26.59 79 VAL A CA 1
ATOM 680 C C . VAL A 1 88 ? 39.061 83.591 76.111 1.00 25.50 79 VAL A C 1
ATOM 681 O O . VAL A 1 88 ? 39.485 84.515 76.802 1.00 24.97 79 VAL A O 1
ATOM 685 N N . ALA A 1 89 ? 38.808 83.758 74.820 1.00 26.74 80 ALA A N 1
ATOM 686 C CA . ALA A 1 89 ? 39.104 85.046 74.203 1.00 28.46 80 ALA A CA 1
ATOM 687 C C . ALA A 1 89 ? 37.980 85.694 73.404 1.00 29.20 80 ALA A C 1
ATOM 688 O O . ALA A 1 89 ? 38.187 86.715 72.756 1.00 30.52 80 ALA A O 1
ATOM 690 N N . TRP A 1 90 ? 36.795 85.116 73.444 1.00 24.55 81 TRP A N 1
ATOM 691 C CA . TRP A 1 90 ? 35.693 85.684 72.693 1.00 27.79 81 TRP A CA 1
ATOM 692 C C . TRP A 1 90 ? 35.402 87.105 73.175 1.00 28.67 81 TRP A C 1
ATOM 693 O O . TRP A 1 90 ? 35.238 88.013 72.366 1.00 28.75 81 TRP A O 1
ATOM 704 N N . GLU A 1 91 ? 35.371 87.294 74.489 1.00 33.50 82 GLU A N 1
ATOM 705 C CA . GLU A 1 91 ? 35.086 88.605 75.065 1.00 35.60 82 GLU A CA 1
ATOM 706 C C . GLU A 1 91 ? 36.058 89.693 74.636 1.00 32.66 82 GLU A C 1
ATOM 707 O O . GLU A 1 91 ? 35.631 90.761 74.200 1.00 31.19 82 GLU A O 1
ATOM 713 N N . GLU A 1 92 ? 37.358 89.431 74.742 1.00 29.91 83 GLU A N 1
ATOM 714 C CA . GLU A 1 92 ? 38.343 90.445 74.362 1.00 28.32 83 GLU A CA 1
ATOM 715 C C . GLU A 1 92 ? 38.415 90.690 72.856 1.00 25.66 83 GLU A C 1
ATOM 716 O O . GLU A 1 92 ? 38.638 91.819 72.422 1.00 24.45 83 GLU A O 1
ATOM 722 N N . VAL A 1 93 ? 38.220 89.643 72.060 1.00 27.84 84 VAL A N 1
ATOM 723 C CA . VAL A 1 93 ? 38.244 89.790 70.606 1.00 25.98 84 VAL A CA 1
ATOM 724 C C . VAL A 1 93 ? 37.080 90.679 70.177 1.00 26.58 84 VAL A C 1
ATOM 725 O O . VAL A 1 93 ? 37.255 91.615 69.403 1.00 27.11 84 VAL A O 1
ATOM 729 N N . LYS A 1 94 ? 35.895 90.395 70.698 1.00 24.40 85 LYS A N 1
ATOM 730 C CA . LYS A 1 94 ? 34.714 91.185 70.369 1.00 24.77 85 LYS A CA 1
ATOM 731 C C . LYS A 1 94 ? 34.837 92.658 70.750 1.00 24.91 85 LYS A C 1
ATOM 732 O O . LYS A 1 94 ? 34.362 93.531 70.017 1.00 22.44 85 LYS A O 1
ATOM 738 N N . ALA A 1 95 ? 35.472 92.935 71.889 1.00 27.17 86 ALA A N 1
ATOM 739 C CA . ALA A 1 95 ? 35.617 94.317 72.337 1.00 29.10 86 ALA A CA 1
ATOM 740 C C . ALA A 1 95 ? 36.628 95.094 71.496 1.00 29.83 86 ALA A C 1
ATOM 741 O O . ALA A 1 95 ? 36.490 96.293 71.314 1.00 31.06 86 ALA A O 1
ATOM 743 N N . ALA A 1 96 ? 37.623 94.399 70.963 1.00 30.16 87 ALA A N 1
ATOM 744 C CA . ALA A 1 96 ? 38.670 95.036 70.175 1.00 30.62 87 ALA A CA 1
ATOM 745 C C . ALA A 1 96 ? 38.398 95.199 68.684 1.00 30.93 87 ALA A C 1
ATOM 746 O O . ALA A 1 96 ? 38.875 96.139 68.065 1.00 32.04 87 ALA A O 1
ATOM 748 N N . LEU A 1 97 ? 37.649 94.279 68.095 1.00 29.77 88 LEU A N 1
ATOM 749 C CA . LEU A 1 97 ? 37.368 94.357 66.670 1.00 29.94 88 LEU A CA 1
ATOM 750 C C . LEU A 1 97 ? 36.320 95.408 66.314 1.00 30.40 88 LEU A C 1
ATOM 751 O O . LEU A 1 97 ? 35.475 95.771 67.131 1.00 28.63 88 LEU A O 1
ATOM 756 N N . ASP A 1 98 ? 36.394 95.878 65.077 1.00 35.69 89 ASP A N 1
ATOM 757 C CA . ASP A 1 98 ? 35.476 96.876 64.558 1.00 39.35 89 ASP A CA 1
ATOM 758 C C . ASP A 1 98 ? 34.339 96.194 63.772 1.00 37.89 89 ASP A C 1
ATOM 759 O O . ASP A 1 98 ? 33.453 96.864 63.253 1.00 39.48 89 ASP A O 1
ATOM 764 N N . ILE A 1 99 ? 34.384 94.867 63.672 1.00 32.87 90 ILE A N 1
ATOM 765 C CA . ILE A 1 99 ? 33.341 94.099 62.985 1.00 29.25 90 ILE A CA 1
ATOM 766 C C . ILE A 1 99 ? 32.606 93.269 64.052 1.00 26.89 90 ILE A C 1
ATOM 767 O O . ILE A 1 99 ? 33.150 93.010 65.130 1.00 25.30 90 ILE A O 1
ATOM 772 N N . PRO A 1 100 ? 31.355 92.858 63.780 1.00 21.74 91 PRO A N 1
ATOM 773 C CA . PRO A 1 100 ? 30.623 92.068 64.776 1.00 19.42 91 PRO A CA 1
ATOM 774 C C . PRO A 1 100 ? 31.303 90.726 65.046 1.00 18.69 91 PRO A C 1
ATOM 775 O O . PRO A 1 100 ? 31.762 90.050 64.127 1.00 18.65 91 PRO A O 1
ATOM 779 N N . VAL A 1 101 ? 31.372 90.342 66.306 1.00 20.87 92 VAL A N 1
ATOM 780 C CA . VAL A 1 101 ? 31.982 89.074 66.664 1.00 22.02 92 VAL A CA 1
ATOM 781 C C . VAL A 1 101 ? 30.930 88.250 67.410 1.00 22.67 92 VAL A C 1
ATOM 782 O O . VAL A 1 101 ? 30.391 88.703 68.427 1.00 22.73 92 VAL A O 1
ATOM 786 N N . LEU A 1 102 ? 30.627 87.054 66.905 1.00 19.47 93 LEU A N 1
ATOM 787 C CA . LEU A 1 102 ? 29.625 86.213 67.553 1.00 23.07 93 LEU A CA 1
ATOM 788 C C . LEU A 1 102 ? 30.190 84.866 67.921 1.00 22.42 93 LEU A C 1
ATOM 789 O O . LEU A 1 102 ? 31.247 84.464 67.430 1.00 23.94 93 LEU A O 1
ATOM 794 N N . GLY A 1 103 ? 29.453 84.177 68.783 1.00 22.82 94 GLY A N 1
ATOM 795 C CA . GLY A 1 103 ? 29.806 82.848 69.225 1.00 22.08 94 GLY A CA 1
ATOM 796 C C . GLY A 1 103 ? 28.559 81.994 69.080 1.00 23.72 94 GLY A C 1
ATOM 797 O O . GLY A 1 103 ? 27.454 82.507 68.814 1.00 23.88 94 GLY A O 1
ATOM 798 N N . VAL A 1 104 ? 28.729 80.688 69.239 1.00 22.94 95 VAL A N 1
ATOM 799 C CA . VAL A 1 104 ? 27.622 79.740 69.157 1.00 21.47 95 VAL A CA 1
ATOM 800 C C . VAL A 1 104 ? 27.059 79.474 70.555 1.00 21.58 95 VAL A C 1
ATOM 801 O O . VAL A 1 104 ? 25.862 79.252 70.723 1.00 19.25 95 VAL A O 1
ATOM 805 N N . VAL A 1 105 ? 27.925 79.507 71.569 1.00 21.28 96 VAL A N 1
ATOM 806 C CA . VAL A 1 105 ? 27.480 79.220 72.920 1.00 20.60 96 VAL A CA 1
ATOM 807 C C . VAL A 1 105 ? 26.420 80.167 73.413 1.00 20.83 96 VAL A C 1
ATOM 808 O O . VAL A 1 105 ? 25.403 79.733 73.946 1.00 19.43 96 VAL A O 1
ATOM 812 N N . LEU A 1 106 ? 26.632 81.461 73.219 1.00 23.63 97 LEU A N 1
ATOM 813 C CA . LEU A 1 106 ? 25.660 82.463 73.685 1.00 24.57 97 LEU A CA 1
ATOM 814 C C . LEU A 1 106 ? 24.214 82.297 73.187 1.00 22.64 97 LEU A C 1
ATOM 815 O O . LEU A 1 106 ? 23.294 82.216 73.989 1.00 22.10 97 LEU A O 1
ATOM 820 N N . PRO A 1 107 ? 23.991 82.278 71.861 1.00 22.72 98 PRO A N 1
ATOM 821 C CA . PRO A 1 107 ? 22.600 82.119 71.426 1.00 22.13 98 PRO A CA 1
ATOM 822 C C . PRO A 1 107 ? 21.967 80.784 71.860 1.00 22.43 98 PRO A C 1
ATOM 823 O O . PRO A 1 107 ? 20.748 80.692 72.045 1.00 22.66 98 PRO A O 1
ATOM 827 N N . GLY A 1 108 ? 22.785 79.754 72.035 1.00 20.16 99 GLY A N 1
ATOM 828 C CA . GLY A 1 108 ? 22.236 78.484 72.497 1.00 21.19 99 GLY A CA 1
ATOM 829 C C . GLY A 1 108 ? 21.754 78.636 73.938 1.00 21.20 99 GLY A C 1
ATOM 830 O O . GLY A 1 108 ? 20.683 78.169 74.317 1.00 20.36 99 GLY A O 1
ATOM 831 N N . ALA A 1 109 ? 22.565 79.314 74.742 1.00 18.81 100 ALA A N 1
ATOM 832 C CA . ALA A 1 109 ? 22.252 79.575 76.138 1.00 19.74 100 ALA A CA 1
ATOM 833 C C . ALA A 1 109 ? 20.962 80.412 76.260 1.00 21.60 100 ALA A C 1
ATOM 834 O O . ALA A 1 109 ? 20.029 80.057 76.986 1.00 19.82 100 ALA A O 1
ATOM 836 N N . SER A 1 110 ? 20.911 81.513 75.523 1.00 19.89 101 SER A N 1
ATOM 837 C CA . SER A 1 110 ? 19.765 82.409 75.547 1.00 21.65 101 SER A CA 1
ATOM 838 C C . SER A 1 110 ? 18.466 81.715 75.133 1.00 22.73 101 SER A C 1
ATOM 839 O O . SER A 1 110 ? 17.423 81.898 75.771 1.00 23.75 101 SER A O 1
ATOM 842 N N . ALA A 1 111 ? 18.526 80.929 74.063 1.00 24.46 102 ALA A N 1
ATOM 843 C CA . ALA A 1 111 ? 17.353 80.197 73.588 1.00 24.75 102 ALA A CA 1
ATOM 844 C C . ALA A 1 111 ? 16.890 79.183 74.643 1.00 24.77 102 ALA A C 1
ATOM 845 O O . ALA A 1 111 ? 15.701 78.893 74.756 1.00 25.73 102 ALA A O 1
ATOM 847 N N . ALA A 1 112 ? 17.835 78.646 75.411 1.00 23.21 103 ALA A N 1
ATOM 848 C CA . ALA A 1 112 ? 17.499 77.687 76.450 1.00 24.31 103 ALA A CA 1
ATOM 849 C C . ALA A 1 112 ? 16.749 78.428 77.549 1.00 25.42 103 ALA A C 1
ATOM 850 O O . ALA A 1 112 ? 15.709 77.969 78.032 1.00 26.94 103 ALA A O 1
ATOM 852 N N . ILE A 1 113 ? 17.276 79.586 77.932 1.00 23.25 104 ILE A N 1
ATOM 853 C CA . ILE A 1 113 ? 16.637 80.382 78.961 1.00 24.04 104 ILE A CA 1
ATOM 854 C C . ILE A 1 113 ? 15.209 80.723 78.558 1.00 25.94 104 ILE A C 1
ATOM 855 O O . ILE A 1 113 ? 14.290 80.609 79.359 1.00 26.16 104 ILE A O 1
ATOM 860 N N . LYS A 1 114 ? 15.021 81.135 77.307 1.00 27.75 105 LYS A N 1
ATOM 861 C CA . LYS A 1 114 ? 13.696 81.535 76.846 1.00 29.83 105 LYS A CA 1
ATOM 862 C C . LYS A 1 114 ? 12.748 80.393 76.568 1.00 29.00 105 LYS A C 1
ATOM 863 O O . LYS A 1 114 ? 11.532 80.589 76.550 1.00 29.29 105 LYS A O 1
ATOM 869 N N . SER A 1 115 ? 13.287 79.199 76.356 1.00 26.28 106 SER A N 1
ATOM 870 C CA . SER A 1 115 ? 12.427 78.082 76.060 1.00 27.05 106 SER A CA 1
ATOM 871 C C . SER A 1 115 ? 12.095 77.161 77.234 1.00 25.34 106 SER A C 1
ATOM 872 O O . SER A 1 115 ? 11.175 76.359 77.127 1.00 25.09 106 SER A O 1
ATOM 875 N N . THR A 1 116 ? 12.804 77.266 78.353 1.00 26.81 107 THR A N 1
ATOM 876 C CA . THR A 1 116 ? 12.493 76.373 79.467 1.00 30.94 107 THR A CA 1
ATOM 877 C C . THR A 1 116 ? 11.131 76.649 80.126 1.00 32.82 107 THR A C 1
ATOM 878 O O . THR A 1 116 ? 10.693 77.796 80.251 1.00 33.79 107 THR A O 1
ATOM 882 N N . THR A 1 117 ? 10.461 75.581 80.543 1.00 32.05 108 THR A N 1
ATOM 883 C CA . THR A 1 117 ? 9.148 75.699 81.171 1.00 32.95 108 THR A CA 1
ATOM 884 C C . THR A 1 117 ? 9.262 75.697 82.679 1.00 34.37 108 THR A C 1
ATOM 885 O O . THR A 1 117 ? 8.761 76.593 83.344 1.00 34.38 108 THR A O 1
ATOM 889 N N . LYS A 1 118 ? 9.928 74.682 83.220 1.00 43.05 109 LYS A N 1
ATOM 890 C CA . LYS A 1 118 ? 10.077 74.564 84.663 1.00 45.28 109 LYS A CA 1
ATOM 891 C C . LYS A 1 118 ? 11.439 74.966 85.196 1.00 43.18 109 LYS A C 1
ATOM 892 O O . LYS A 1 118 ? 11.661 74.911 86.404 1.00 44.52 109 LYS A O 1
ATOM 898 N N . GLY A 1 119 ? 12.353 75.359 84.309 1.00 33.06 110 GLY A N 1
ATOM 899 C CA . GLY A 1 119 ? 13.680 75.762 84.757 1.00 30.28 110 GLY A CA 1
ATOM 900 C C . GLY A 1 119 ? 14.708 74.643 84.921 1.00 29.66 110 GLY A C 1
ATOM 901 O O . GLY A 1 119 ? 15.657 74.776 85.712 1.00 28.21 110 GLY A O 1
ATOM 902 N N . GLN A 1 120 ? 14.525 73.546 84.181 1.00 32.19 111 GLN A N 1
ATOM 903 C CA . GLN A 1 120 ? 15.436 72.397 84.229 1.00 30.68 111 GLN A CA 1
ATOM 904 C C . GLN A 1 120 ? 16.076 72.242 82.853 1.00 29.21 111 GLN A C 1
ATOM 905 O O . GLN A 1 120 ? 15.473 71.670 81.925 1.00 27.93 111 GLN A O 1
ATOM 911 N N . VAL A 1 121 ? 17.303 72.743 82.725 1.00 20.42 112 VAL A N 1
ATOM 912 C CA . VAL A 1 121 ? 17.986 72.692 81.455 1.00 20.19 112 VAL A CA 1
ATOM 913 C C . VAL A 1 121 ? 19.084 71.658 81.382 1.00 17.98 112 VAL A C 1
ATOM 914 O O . VAL A 1 121 ? 19.860 71.506 82.305 1.00 18.49 112 VAL A O 1
ATOM 918 N N . GLY A 1 122 ? 19.148 70.941 80.272 1.00 27.24 113 GLY A N 1
ATOM 919 C CA . GLY A 1 122 ? 20.191 69.949 80.126 1.00 26.29 113 GLY A CA 1
ATOM 920 C C . GLY A 1 122 ? 21.184 70.358 79.057 1.00 25.37 113 GLY A C 1
ATOM 921 O O . GLY A 1 122 ? 20.816 71.036 78.098 1.00 25.78 113 GLY A O 1
ATOM 922 N N . VAL A 1 123 ? 22.442 69.968 79.230 1.00 19.38 114 VAL A N 1
ATOM 923 C CA . VAL A 1 123 ? 23.479 70.255 78.249 1.00 18.26 114 VAL A CA 1
ATOM 924 C C . VAL A 1 123 ? 24.288 69.009 77.979 1.00 19.59 114 VAL A C 1
ATOM 925 O O . VAL A 1 123 ? 24.860 68.419 78.903 1.00 19.69 114 VAL A O 1
ATOM 929 N N . ILE A 1 124 ? 24.335 68.594 76.720 1.00 25.82 115 ILE A N 1
ATOM 930 C CA . ILE A 1 124 ? 25.157 67.447 76.348 1.00 25.95 115 ILE A CA 1
ATOM 931 C C . ILE A 1 124 ? 26.215 68.014 75.424 1.00 28.60 115 ILE A C 1
ATOM 932 O O . ILE A 1 124 ? 25.935 68.924 74.642 1.00 25.90 115 ILE A O 1
ATOM 937 N N . GLY A 1 125 ? 27.431 67.487 75.537 1.00 29.88 116 GLY A N 1
ATOM 938 C CA . GLY A 1 125 ? 28.531 67.950 74.708 1.00 30.97 116 GLY A CA 1
ATOM 939 C C . GLY A 1 125 ? 29.695 66.999 74.883 1.00 33.58 116 GLY A C 1
ATOM 940 O O . GLY A 1 125 ? 29.494 65.854 75.296 1.00 33.25 116 GLY A O 1
ATOM 941 N N . THR A 1 126 ? 30.905 67.461 74.578 1.00 35.28 117 THR A N 1
ATOM 942 C CA . THR A 1 126 ? 32.096 66.631 74.718 1.00 36.98 117 THR A CA 1
ATOM 943 C C . THR A 1 126 ? 32.569 66.681 76.165 1.00 39.32 117 THR A C 1
ATOM 944 O O . THR A 1 126 ? 32.179 67.574 76.920 1.00 41.18 117 THR A O 1
ATOM 948 N N . PRO A 1 127 ? 33.405 65.712 76.580 1.00 37.71 118 PRO A N 1
ATOM 949 C CA . PRO A 1 127 ? 33.883 65.739 77.966 1.00 36.04 118 PRO A CA 1
ATOM 950 C C . PRO A 1 127 ? 34.554 67.093 78.280 1.00 36.75 118 PRO A C 1
ATOM 951 O O . PRO A 1 127 ? 34.410 67.633 79.386 1.00 35.28 118 PRO A O 1
ATOM 955 N N . MET A 1 128 ? 35.260 67.640 77.292 1.00 36.10 119 MET A N 1
ATOM 956 C CA . MET A 1 128 ? 35.946 68.927 77.427 1.00 39.25 119 MET A CA 1
ATOM 957 C C . MET A 1 128 ? 34.971 70.067 77.697 1.00 37.65 119 MET A C 1
ATOM 958 O O . MET A 1 128 ? 35.092 70.774 78.700 1.00 38.23 119 MET A O 1
ATOM 963 N N . THR A 1 129 ? 34.011 70.252 76.797 1.00 46.05 120 THR A N 1
ATOM 964 C CA . THR A 1 129 ? 33.031 71.314 76.960 1.00 44.67 120 THR A CA 1
ATOM 965 C C . THR A 1 129 ? 32.288 71.144 78.282 1.00 45.80 120 THR A C 1
ATOM 966 O O . THR A 1 129 ? 32.074 72.113 79.008 1.00 48.09 120 THR A O 1
ATOM 970 N N . VAL A 1 130 ? 31.907 69.913 78.601 1.00 32.13 121 VAL A N 1
ATOM 971 C CA . VAL A 1 130 ? 31.220 69.644 79.855 1.00 30.95 121 VAL A CA 1
ATOM 972 C C . VAL A 1 130 ? 32.189 69.938 81.007 1.00 32.40 121 VAL A C 1
ATOM 973 O O . VAL A 1 130 ? 31.791 70.429 82.077 1.00 30.15 121 VAL A O 1
ATOM 977 N N . ALA A 1 131 ? 33.466 69.642 80.773 1.00 41.16 122 ALA A N 1
ATOM 978 C CA . ALA A 1 131 ? 34.505 69.862 81.772 1.00 42.18 122 ALA A CA 1
ATOM 979 C C . ALA A 1 131 ? 34.703 71.357 82.055 1.00 40.41 122 ALA A C 1
ATOM 980 O O . ALA A 1 131 ? 34.936 71.759 83.198 1.00 40.04 122 ALA A O 1
ATOM 982 N N . SER A 1 132 ? 34.619 72.176 81.010 1.00 33.16 123 SER A N 1
ATOM 983 C CA . SER A 1 132 ? 34.780 73.617 81.185 1.00 31.97 123 SER A CA 1
ATOM 984 C C . SER A 1 132 ? 33.510 74.154 81.820 1.00 30.72 123 SER A C 1
ATOM 985 O O . SER A 1 132 ? 33.537 75.148 82.541 1.00 29.99 123 SER A O 1
ATOM 988 N N . ASP A 1 133 ? 32.400 73.468 81.555 1.00 32.87 124 ASP A N 1
ATOM 989 C CA . ASP A 1 133 ? 31.104 73.855 82.094 1.00 33.25 124 ASP A CA 1
ATOM 990 C C . ASP A 1 133 ? 30.683 75.228 81.562 1.00 32.22 124 ASP A C 1
ATOM 991 O O . ASP A 1 133 ? 29.925 75.952 82.217 1.00 33.74 124 ASP A O 1
ATOM 996 N N . ILE A 1 134 ? 31.146 75.573 80.362 1.00 26.60 125 ILE A N 1
ATOM 997 C CA . ILE A 1 134 ? 30.841 76.878 79.794 1.00 24.45 125 ILE A CA 1
ATOM 998 C C . ILE A 1 134 ? 29.365 77.169 79.496 1.00 22.91 125 ILE A C 1
ATOM 999 O O . ILE A 1 134 ? 28.909 78.300 79.658 1.00 22.03 125 ILE A O 1
ATOM 1004 N N . TYR A 1 135 ? 28.609 76.175 79.061 1.00 22.83 126 TYR A N 1
ATOM 1005 C CA . TYR A 1 135 ? 27.200 76.426 78.796 1.00 21.50 126 TYR A CA 1
ATOM 1006 C C . TYR A 1 135 ? 26.482 76.795 80.101 1.00 22.41 126 TYR A C 1
ATOM 1007 O O . TYR A 1 135 ? 25.756 77.797 80.167 1.00 22.30 126 TYR A O 1
ATOM 1016 N N . ARG A 1 136 ? 26.698 76.008 81.150 1.00 22.66 127 ARG A N 1
ATOM 1017 C CA . ARG A 1 136 ? 26.066 76.315 82.427 1.00 24.13 127 ARG A CA 1
ATOM 1018 C C . ARG A 1 136 ? 26.473 77.705 82.913 1.00 22.14 127 ARG A C 1
ATOM 1019 O O . ARG A 1 136 ? 25.664 78.448 83.468 1.00 23.24 127 ARG A O 1
ATOM 1027 N N . LYS A 1 137 ? 27.739 78.046 82.729 1.00 20.24 128 LYS A N 1
ATOM 1028 C CA . LYS A 1 137 ? 28.211 79.348 83.151 1.00 20.54 128 LYS A CA 1
ATOM 1029 C C . LYS A 1 137 ? 27.541 80.497 82.393 1.00 18.55 128 LYS A C 1
ATOM 1030 O O . LYS A 1 137 ? 27.162 81.485 83.017 1.00 17.35 128 LYS A O 1
ATOM 1036 N N . LYS A 1 138 ? 27.396 80.382 81.068 1.00 20.20 129 LYS A N 1
ATOM 1037 C CA . LYS A 1 138 ? 26.757 81.451 80.304 1.00 21.48 129 LYS A CA 1
ATOM 1038 C C . LYS A 1 138 ? 25.293 81.546 80.653 1.00 20.86 129 LYS A C 1
ATOM 1039 O O . LYS A 1 138 ? 24.771 82.628 80.821 1.00 22.67 129 LYS A O 1
ATOM 1045 N N . ILE A 1 139 ? 24.638 80.399 80.740 1.00 20.55 130 ILE A N 1
ATOM 1046 C CA . ILE A 1 139 ? 23.229 80.336 81.070 1.00 20.69 130 ILE A CA 1
ATOM 1047 C C . ILE A 1 139 ? 22.964 80.999 82.416 1.00 22.50 130 ILE A C 1
ATOM 1048 O O . ILE A 1 139 ? 22.065 81.845 82.523 1.00 19.85 130 ILE A O 1
ATOM 1053 N N . GLN A 1 140 ? 23.761 80.623 83.423 1.00 25.04 131 GLN A N 1
ATOM 1054 C CA . GLN A 1 140 ? 23.592 81.135 84.784 1.00 26.67 131 GLN A CA 1
ATOM 1055 C C . GLN A 1 140 ? 24.154 82.524 85.033 1.00 27.43 131 GLN A C 1
ATOM 1056 O O . GLN A 1 140 ? 23.962 83.103 86.095 1.00 28.64 131 GLN A O 1
ATOM 1062 N N . LEU A 1 141 ? 24.830 83.067 84.036 1.00 24.90 132 LEU A N 1
ATOM 1063 C CA . LEU A 1 141 ? 25.380 84.396 84.150 1.00 25.17 132 LEU A CA 1
ATOM 1064 C C . LEU A 1 141 ? 24.227 85.350 83.857 1.00 25.23 132 LEU A C 1
ATOM 1065 O O . LEU A 1 141 ? 24.204 86.487 84.341 1.00 26.37 132 LEU A O 1
ATOM 1070 N N . LEU A 1 142 ? 23.271 84.863 83.061 1.00 22.35 133 LEU A N 1
ATOM 1071 C CA . LEU A 1 142 ? 22.100 85.633 82.649 1.00 22.49 133 LEU A CA 1
ATOM 1072 C C . LEU A 1 142 ? 20.886 85.337 83.515 1.00 22.20 133 LEU A C 1
ATOM 1073 O O . LEU A 1 142 ? 20.083 86.219 83.796 1.00 21.52 133 LEU A O 1
ATOM 1078 N N . ALA A 1 143 ? 20.742 84.080 83.909 1.00 21.59 134 ALA A N 1
ATOM 1079 C CA . ALA A 1 143 ? 19.617 83.660 84.737 1.00 22.98 134 ALA A CA 1
ATOM 1080 C C . ALA A 1 143 ? 20.166 82.639 85.717 1.00 22.16 134 ALA A C 1
ATOM 1081 O O . ALA A 1 143 ? 19.941 81.442 85.572 1.00 21.09 134 ALA A O 1
ATOM 1083 N N . PRO A 1 144 ? 20.879 83.116 86.750 1.00 25.18 135 PRO A N 1
ATOM 1084 C CA . PRO A 1 144 ? 21.504 82.278 87.788 1.00 26.67 135 PRO A CA 1
ATOM 1085 C C . PRO A 1 144 ? 20.652 81.195 88.443 1.00 27.78 135 PRO A C 1
ATOM 1086 O O . PRO A 1 144 ? 21.181 80.170 88.875 1.00 25.53 135 PRO A O 1
ATOM 1090 N N . SER A 1 145 ? 19.341 81.398 88.486 1.00 28.88 136 SER A N 1
ATOM 1091 C CA . SER A 1 145 ? 18.448 80.424 89.106 1.00 31.57 136 SER A CA 1
ATOM 1092 C C . SER A 1 145 ? 17.996 79.265 88.196 1.00 32.96 136 SER A C 1
ATOM 1093 O O . SER A 1 145 ? 17.131 78.473 88.581 1.00 33.48 136 SER A O 1
ATOM 1096 N N . ILE A 1 146 ? 18.550 79.167 86.989 1.00 34.72 137 ILE A N 1
ATOM 1097 C CA . ILE A 1 146 ? 18.187 78.052 86.114 1.00 33.86 137 ILE A CA 1
ATOM 1098 C C . ILE A 1 146 ? 19.040 76.846 86.498 1.00 33.95 137 ILE A C 1
ATOM 1099 O O . ILE A 1 146 ? 20.249 76.966 86.712 1.00 34.43 137 ILE A O 1
ATOM 1104 N N . GLN A 1 147 ? 18.403 75.692 86.614 1.00 28.91 138 GLN A N 1
ATOM 1105 C CA . GLN A 1 147 ? 19.121 74.474 86.949 1.00 30.31 138 GLN A CA 1
ATOM 1106 C C . GLN A 1 147 ? 19.699 73.915 85.663 1.00 29.37 138 GLN A C 1
ATOM 1107 O O . GLN A 1 147 ? 18.974 73.703 84.686 1.00 30.44 138 GLN A O 1
ATOM 1113 N N . VAL A 1 148 ? 21.007 73.697 85.653 1.00 28.46 139 VAL A N 1
ATOM 1114 C CA . VAL A 1 148 ? 21.654 73.148 84.478 1.00 27.85 139 VAL A CA 1
ATOM 1115 C C . VAL A 1 148 ? 22.376 71.856 84.822 1.00 28.07 139 VAL A C 1
ATOM 1116 O O . VAL A 1 148 ? 23.231 71.811 85.707 1.00 26.80 139 VAL A O 1
ATOM 1120 N N . ARG A 1 149 ? 22.025 70.812 84.094 1.00 28.80 140 ARG A N 1
ATOM 1121 C CA . ARG A 1 149 ? 22.596 69.488 84.264 1.00 31.47 140 ARG A CA 1
ATOM 1122 C C . ARG A 1 149 ? 23.390 69.220 82.975 1.00 31.34 140 ARG A C 1
ATOM 1123 O O . ARG A 1 149 ? 22.829 69.260 81.873 1.00 28.55 140 ARG A O 1
ATOM 1131 N N . SER A 1 150 ? 24.691 68.969 83.111 1.00 36.45 141 SER A N 1
ATOM 1132 C CA . SER A 1 150 ? 25.535 68.736 81.943 1.00 36.82 141 SER A CA 1
ATOM 1133 C C . SER A 1 150 ? 26.103 67.325 81.884 1.00 37.28 141 SER A C 1
ATOM 1134 O O . SER A 1 150 ? 26.702 66.843 82.840 1.00 39.07 141 SER A O 1
ATOM 1137 N N . LEU A 1 151 ? 25.940 66.678 80.736 1.00 27.92 142 LEU A N 1
ATOM 1138 C CA . LEU A 1 151 ? 26.409 65.309 80.569 1.00 25.98 142 LEU A CA 1
ATOM 1139 C C . LEU A 1 151 ? 27.288 65.135 79.331 1.00 24.15 142 LEU A C 1
ATOM 1140 O O . LEU A 1 151 ? 26.946 65.582 78.247 1.00 21.59 142 LEU A O 1
ATOM 1145 N N . ALA A 1 152 ? 28.428 64.472 79.507 1.00 33.88 143 ALA A N 1
ATOM 1146 C CA . ALA A 1 152 ? 29.351 64.218 78.404 1.00 35.45 143 ALA A CA 1
ATOM 1147 C C . ALA A 1 152 ? 28.835 63.029 77.606 1.00 36.35 143 ALA A C 1
ATOM 1148 O O . ALA A 1 152 ? 28.277 62.083 78.172 1.00 37.73 143 ALA A O 1
ATOM 1150 N N . CYS A 1 153 ? 29.000 63.085 76.290 1.00 26.17 144 CYS A N 1
ATOM 1151 C CA . CYS A 1 153 ? 28.555 61.998 75.413 1.00 26.68 144 CYS A CA 1
ATOM 1152 C C . CYS A 1 153 ? 29.709 61.672 74.472 1.00 27.70 144 CYS A C 1
ATOM 1153 O O . CYS A 1 153 ? 29.624 61.885 73.261 1.00 26.99 144 CYS A O 1
ATOM 1156 N N . PRO A 1 154 ? 30.809 61.136 75.034 1.00 37.32 145 PRO A N 1
ATOM 1157 C CA . PRO A 1 154 ? 32.034 60.766 74.310 1.00 38.98 145 PRO A CA 1
ATOM 1158 C C . PRO A 1 154 ? 31.897 59.857 73.092 1.00 40.72 145 PRO A C 1
ATOM 1159 O O . PRO A 1 154 ? 32.803 59.800 72.259 1.00 41.23 145 PRO A O 1
ATOM 1163 N N . LYS A 1 155 ? 30.778 59.150 72.976 1.00 39.49 146 LYS A N 1
ATOM 1164 C CA . LYS A 1 155 ? 30.578 58.281 71.822 1.00 40.38 146 LYS A CA 1
ATOM 1165 C C . LYS A 1 155 ? 29.875 59.013 70.674 1.00 42.09 146 LYS A C 1
ATOM 1166 O O . LYS A 1 155 ? 29.801 58.513 69.550 1.00 42.65 146 LYS A O 1
ATOM 1172 N N . PHE A 1 156 ? 29.381 60.213 70.955 1.00 42.10 147 PHE A N 1
ATOM 1173 C CA . PHE A 1 156 ? 28.666 60.996 69.958 1.00 43.74 147 PHE A CA 1
ATOM 1174 C C . PHE A 1 156 ? 29.497 61.491 68.781 1.00 44.49 147 PHE A C 1
ATOM 1175 O O . PHE A 1 156 ? 29.138 61.248 67.625 1.00 46.44 147 PHE A O 1
ATOM 1183 N N . VAL A 1 157 ? 30.604 62.175 69.053 1.00 40.21 148 VAL A N 1
ATOM 1184 C CA . VAL A 1 157 ? 31.430 62.673 67.962 1.00 42.10 148 VAL A CA 1
ATOM 1185 C C . VAL A 1 157 ? 31.880 61.568 67.001 1.00 42.73 148 VAL A C 1
ATOM 1186 O O . VAL A 1 157 ? 31.773 61.730 65.786 1.00 42.43 148 VAL A O 1
ATOM 1190 N N . PRO A 1 158 ? 32.390 60.437 67.526 1.00 48.48 149 PRO A N 1
ATOM 1191 C CA . PRO A 1 158 ? 32.834 59.339 66.656 1.00 50.09 149 PRO A CA 1
ATOM 1192 C C . PRO A 1 158 ? 31.721 58.812 65.742 1.00 49.54 149 PRO A C 1
ATOM 1193 O O . PRO A 1 158 ? 31.953 58.520 64.572 1.00 49.71 149 PRO A O 1
ATOM 1197 N N . ILE A 1 159 ? 30.517 58.695 66.288 1.00 42.70 150 ILE A N 1
ATOM 1198 C CA . ILE A 1 159 ? 29.361 58.218 65.536 1.00 44.47 150 ILE A CA 1
ATOM 1199 C C . ILE A 1 159 ? 29.017 59.144 64.371 1.00 43.48 150 ILE A C 1
ATOM 1200 O O . ILE A 1 159 ? 28.576 58.691 63.313 1.00 42.76 150 ILE A O 1
ATOM 1205 N N . VAL A 1 160 ? 29.199 60.444 64.584 1.00 46.70 151 VAL A N 1
ATOM 1206 C CA . VAL A 1 160 ? 28.891 61.447 63.567 1.00 48.48 151 VAL A CA 1
ATOM 1207 C C . VAL A 1 160 ? 29.873 61.377 62.402 1.00 48.35 151 VAL A C 1
ATOM 1208 O O . VAL A 1 160 ? 29.469 61.452 61.241 1.00 48.19 151 VAL A O 1
ATOM 1212 N N . GLU A 1 161 ? 31.160 61.239 62.712 1.00 52.52 152 GLU A N 1
ATOM 1213 C CA . GLU A 1 161 ? 32.177 61.151 61.670 1.00 53.24 152 GLU A CA 1
ATOM 1214 C C . GLU A 1 161 ? 32.264 59.732 61.114 1.00 52.82 152 GLU A C 1
ATOM 1215 O O . GLU A 1 161 ? 32.860 59.507 60.061 1.00 54.38 152 GLU A O 1
ATOM 1221 N N . SER A 1 167 ? 22.171 53.572 61.577 1.00 65.46 158 SER A N 1
ATOM 1222 C CA . SER A 1 167 ? 22.638 52.321 62.160 1.00 65.21 158 SER A CA 1
ATOM 1223 C C . SER A 1 167 ? 21.922 52.085 63.484 1.00 64.63 158 SER A C 1
ATOM 1224 O O . SER A 1 167 ? 21.613 53.029 64.210 1.00 64.59 158 SER A O 1
ATOM 1227 N N . SER A 1 168 ? 21.652 50.820 63.789 1.00 48.86 159 SER A N 1
ATOM 1228 C CA . SER A 1 168 ? 20.960 50.455 65.025 1.00 47.01 159 SER A CA 1
ATOM 1229 C C . SER A 1 168 ? 21.867 50.601 66.249 1.00 44.25 159 SER A C 1
ATOM 1230 O O . SER A 1 168 ? 21.400 50.825 67.369 1.00 42.05 159 SER A O 1
ATOM 1233 N N . ILE A 1 169 ? 23.169 50.465 66.029 1.00 42.53 160 ILE A N 1
ATOM 1234 C CA . ILE A 1 169 ? 24.127 50.592 67.118 1.00 42.49 160 ILE A CA 1
ATOM 1235 C C . ILE A 1 169 ? 24.100 52.046 67.587 1.00 39.53 160 ILE A C 1
ATOM 1236 O O . ILE A 1 169 ? 24.058 52.320 68.787 1.00 37.69 160 ILE A O 1
ATOM 1241 N N . ALA A 1 170 ? 24.110 52.968 66.626 1.00 46.12 161 ALA A N 1
ATOM 1242 C CA . ALA A 1 170 ? 24.068 54.401 66.912 1.00 45.03 161 ALA A CA 1
ATOM 1243 C C . ALA A 1 170 ? 22.864 54.685 67.797 1.00 44.06 161 ALA A C 1
ATOM 1244 O O . ALA A 1 170 ? 22.959 55.398 68.796 1.00 43.84 161 ALA A O 1
ATOM 1246 N N . LYS A 1 171 ? 21.728 54.108 67.420 1.00 41.42 162 LYS A N 1
ATOM 1247 C CA . LYS A 1 171 ? 20.503 54.285 68.174 1.00 41.02 162 LYS A CA 1
ATOM 1248 C C . LYS A 1 171 ? 20.728 53.893 69.645 1.00 39.10 162 LYS A C 1
ATOM 1249 O O . LYS A 1 171 ? 20.470 54.687 70.550 1.00 38.12 162 LYS A O 1
ATOM 1255 N N . LYS A 1 172 ? 21.230 52.682 69.874 1.00 34.55 163 LYS A N 1
ATOM 1256 C CA . LYS A 1 172 ? 21.488 52.197 71.228 1.00 32.96 163 LYS A CA 1
ATOM 1257 C C . LYS A 1 172 ? 22.397 53.150 72.012 1.00 31.07 163 LYS A C 1
ATOM 1258 O O . LYS A 1 172 ? 22.111 53.511 73.151 1.00 27.76 163 LYS A O 1
ATOM 1264 N N . ILE A 1 173 ? 23.492 53.559 71.386 1.00 33.66 164 ILE A N 1
ATOM 1265 C CA . ILE A 1 173 ? 24.441 54.452 72.018 1.00 32.82 164 ILE A CA 1
ATOM 1266 C C . ILE A 1 173 ? 23.794 55.737 72.516 1.00 32.44 164 ILE A C 1
ATOM 1267 O O . ILE A 1 173 ? 24.030 56.151 73.653 1.00 32.70 164 ILE A O 1
ATOM 1272 N N . VAL A 1 174 ? 22.981 56.377 71.677 1.00 29.99 165 VAL A N 1
ATOM 1273 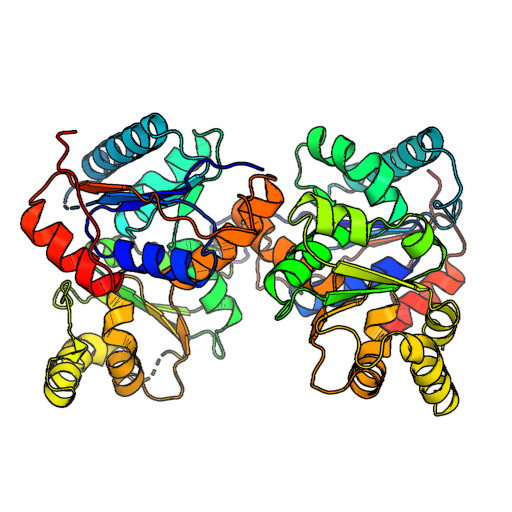C CA . VAL A 1 174 ? 22.313 57.613 72.088 1.00 30.77 165 VAL A CA 1
ATOM 1274 C C . VAL A 1 174 ? 21.412 57.319 73.280 1.00 30.98 165 VAL A C 1
ATOM 1275 O O . VAL A 1 174 ? 21.481 58.000 74.309 1.00 29.40 165 VAL A O 1
ATOM 1279 N N . TYR A 1 175 ? 20.581 56.287 73.150 1.00 35.82 166 TYR A N 1
ATOM 1280 C CA . TYR A 1 175 ? 19.671 55.917 74.229 1.00 35.94 166 TYR A CA 1
ATOM 1281 C C . TYR A 1 175 ? 20.382 55.734 75.551 1.00 35.23 166 TYR A C 1
ATOM 1282 O O . TYR A 1 175 ? 19.895 56.194 76.572 1.00 36.30 166 TYR A O 1
ATOM 1291 N N . ASP A 1 176 ? 21.537 55.072 75.540 1.00 34.40 167 ASP A N 1
ATOM 1292 C CA . ASP A 1 176 ? 22.268 54.845 76.788 1.00 33.91 167 ASP A CA 1
ATOM 1293 C C . ASP A 1 176 ? 23.001 56.076 77.284 1.00 32.43 167 ASP A C 1
ATOM 1294 O O . ASP A 1 176 ? 23.099 56.292 78.495 1.00 32.62 167 ASP A O 1
ATOM 1299 N N . SER A 1 177 ? 23.527 56.877 76.360 1.00 31.30 168 SER A N 1
ATOM 1300 C CA . SER A 1 177 ? 24.239 58.087 76.748 1.00 31.49 168 SER A CA 1
ATOM 1301 C C . SER A 1 177 ? 23.317 59.119 77.393 1.00 31.29 168 SER A C 1
ATOM 1302 O O . SER A 1 177 ? 23.682 59.728 78.392 1.00 31.76 168 SER A O 1
ATOM 1305 N N . LEU A 1 178 ? 22.117 59.300 76.851 1.00 29.75 169 LEU A N 1
ATOM 1306 C CA . LEU A 1 178 ? 21.195 60.288 77.410 1.00 30.85 169 LEU A CA 1
ATOM 1307 C C . LEU A 1 178 ? 20.364 59.822 78.601 1.00 29.84 169 LEU A C 1
ATOM 1308 O O . LEU A 1 178 ? 19.765 60.647 79.293 1.00 29.22 169 LEU A O 1
ATOM 1313 N N . ALA A 1 179 ? 20.334 58.510 78.838 1.00 37.92 170 ALA A N 1
ATOM 1314 C CA . ALA A 1 179 ? 19.547 57.919 79.927 1.00 39.07 170 ALA A CA 1
ATOM 1315 C C . ALA A 1 179 ? 19.493 58.716 81.230 1.00 38.89 170 ALA A C 1
ATOM 1316 O O . ALA A 1 179 ? 18.403 58.975 81.748 1.00 41.38 170 ALA A O 1
ATOM 1318 N N . PRO A 1 180 ? 20.660 59.113 81.780 1.00 32.42 171 PRO A N 1
ATOM 1319 C CA . PRO A 1 180 ? 20.710 59.881 83.033 1.00 31.87 171 PRO A CA 1
ATOM 1320 C C . PRO A 1 180 ? 19.923 61.191 82.971 1.00 32.23 171 PRO A C 1
ATOM 1321 O O . PRO A 1 180 ? 19.583 61.784 84.001 1.00 33.37 171 PRO A O 1
ATOM 1325 N N . LEU A 1 181 ? 19.635 61.643 81.759 1.00 26.18 172 LEU A N 1
ATOM 1326 C CA . LEU A 1 181 ? 18.923 62.896 81.581 1.00 27.31 172 LEU A CA 1
ATOM 1327 C C . LEU A 1 181 ? 17.413 62.722 81.417 1.00 25.42 172 LEU A C 1
ATOM 1328 O O . LEU A 1 181 ? 16.636 63.571 81.843 1.00 22.29 172 LEU A O 1
ATOM 1333 N N . VAL A 1 182 ? 17.024 61.611 80.803 1.00 29.62 173 VAL A N 1
ATOM 1334 C CA . VAL A 1 182 ? 15.628 61.305 80.539 1.00 31.33 173 VAL A CA 1
ATOM 1335 C C . VAL A 1 182 ? 14.702 61.576 81.709 1.00 31.48 173 VAL A C 1
ATOM 1336 O O . VAL A 1 182 ? 14.962 61.156 82.832 1.00 33.70 173 VAL A O 1
ATOM 1340 N N . GLY A 1 183 ? 13.622 62.297 81.428 1.00 32.62 174 GLY A N 1
ATOM 1341 C CA . GLY A 1 183 ? 12.652 62.614 82.454 1.00 33.44 174 GLY A CA 1
ATOM 1342 C C . GLY A 1 183 ? 13.107 63.581 83.528 1.00 33.66 174 GLY A C 1
ATOM 1343 O O . GLY A 1 183 ? 12.372 63.792 84.490 1.00 35.52 174 GLY A O 1
ATOM 1344 N N . LYS A 1 184 ? 14.290 64.182 83.396 1.00 29.08 175 LYS A N 1
ATOM 1345 C CA . LYS A 1 184 ? 14.737 65.120 84.437 1.00 27.30 175 LYS A CA 1
ATOM 1346 C C . LYS A 1 184 ? 14.868 66.584 83.989 1.00 24.97 175 LYS A C 1
ATOM 1347 O O . LYS A 1 184 ? 15.190 67.448 84.800 1.00 23.29 175 LYS A O 1
ATOM 1353 N N . ILE A 1 185 ? 14.633 66.859 82.708 1.00 28.23 176 ILE A N 1
ATOM 1354 C CA . ILE A 1 185 ? 14.728 68.229 82.196 1.00 26.81 176 ILE A CA 1
ATOM 1355 C C . ILE A 1 185 ? 13.622 68.508 81.199 1.00 26.23 176 ILE A C 1
ATOM 1356 O O . ILE A 1 185 ? 12.978 67.579 80.713 1.00 27.15 176 ILE A O 1
ATOM 1361 N N . ASP A 1 186 ? 13.410 69.786 80.890 1.00 24.87 177 ASP A N 1
ATOM 1362 C CA . ASP A 1 186 ? 12.391 70.174 79.928 1.00 25.49 177 ASP A CA 1
ATOM 1363 C C . ASP A 1 186 ? 13.036 70.767 78.677 1.00 24.58 177 ASP A C 1
ATOM 1364 O O . ASP A 1 186 ? 12.376 70.957 77.642 1.00 27.39 177 ASP A O 1
ATOM 1369 N N . THR A 1 187 ? 14.333 71.038 78.769 1.00 20.61 178 THR A N 1
ATOM 1370 C CA . THR A 1 187 ? 15.084 71.633 77.661 1.00 20.94 178 THR A CA 1
ATOM 1371 C C . THR A 1 187 ? 16.489 71.038 77.578 1.00 19.05 178 THR A C 1
ATOM 1372 O O . THR A 1 187 ? 17.119 70.773 78.597 1.00 18.71 178 THR A O 1
ATOM 1376 N N . LEU A 1 188 ? 16.982 70.851 76.362 1.00 22.08 179 LEU A N 1
ATOM 1377 C CA . LEU A 1 188 ? 18.300 70.272 76.165 1.00 22.32 179 LEU A CA 1
ATOM 1378 C C . LEU A 1 188 ? 19.137 71.027 75.118 1.00 22.50 179 LEU A C 1
ATOM 1379 O O . LEU A 1 188 ? 18.736 71.186 73.961 1.00 21.30 179 LEU A O 1
ATOM 1384 N N . VAL A 1 189 ? 20.314 71.478 75.524 1.00 22.66 180 VAL A N 1
ATOM 1385 C CA . VAL A 1 189 ? 21.179 72.179 74.588 1.00 23.28 180 VAL A CA 1
ATOM 1386 C C . VAL A 1 189 ? 22.092 71.178 73.883 1.00 24.20 180 VAL A C 1
ATOM 1387 O O . VAL A 1 189 ? 22.676 70.306 74.520 1.00 25.19 180 VAL A O 1
ATOM 1391 N N . LEU A 1 190 ? 22.196 71.283 72.569 1.00 23.31 181 LEU A N 1
ATOM 1392 C CA . LEU A 1 190 ? 23.116 70.421 71.843 1.00 25.41 181 LEU A CA 1
ATOM 1393 C C . LEU A 1 190 ? 24.433 71.207 71.922 1.00 26.42 181 LEU A C 1
ATOM 1394 O O . LEU A 1 190 ? 24.723 72.026 71.051 1.00 26.35 181 LEU A O 1
ATOM 1399 N N . GLY A 1 191 ? 25.208 70.960 72.977 1.00 26.59 182 GLY A N 1
ATOM 1400 C CA . GLY A 1 191 ? 26.454 71.690 73.200 1.00 27.30 182 GLY A CA 1
ATOM 1401 C C . GLY A 1 191 ? 27.719 71.324 72.441 1.00 27.62 182 GLY A C 1
ATOM 1402 O O . GLY A 1 191 ? 28.823 71.723 72.830 1.00 27.68 182 GLY A O 1
ATOM 1403 N N . CYS A 1 192 ? 27.565 70.558 71.370 1.00 29.88 183 CYS A N 1
ATOM 1404 C CA . CYS A 1 192 ? 28.688 70.151 70.529 1.00 30.68 183 CYS A CA 1
ATOM 1405 C C . CYS A 1 192 ? 28.223 70.336 69.090 1.00 30.91 183 CYS A C 1
ATOM 1406 O O . CYS A 1 192 ? 27.164 69.846 68.701 1.00 30.31 183 CYS A O 1
ATOM 1409 N N . THR A 1 193 ? 29.014 71.043 68.303 1.00 30.93 184 THR A N 1
ATOM 1410 C CA . THR A 1 193 ? 28.640 71.307 66.932 1.00 34.25 184 THR A CA 1
ATOM 1411 C C . THR A 1 193 ? 28.426 70.042 66.088 1.00 34.76 184 THR A C 1
ATOM 1412 O O . THR A 1 193 ? 27.790 70.108 65.027 1.00 35.06 184 THR A O 1
ATOM 1416 N N . HIS A 1 194 ? 28.935 68.898 66.557 1.00 31.55 185 HIS A N 1
ATOM 1417 C CA . HIS A 1 194 ? 28.752 67.636 65.842 1.00 32.60 185 HIS A CA 1
ATOM 1418 C C . HIS A 1 194 ? 27.354 67.049 66.051 1.00 32.46 185 HIS A C 1
ATOM 1419 O O . HIS A 1 194 ? 26.834 66.346 65.181 1.00 33.47 185 HIS A O 1
ATOM 1426 N N . TYR A 1 195 ? 26.754 67.325 67.206 1.00 35.96 186 TYR A N 1
ATOM 1427 C CA . TYR A 1 195 ? 25.452 66.748 67.544 1.00 37.17 186 TYR A CA 1
ATOM 1428 C C . TYR A 1 195 ? 24.220 67.083 66.707 1.00 36.99 186 TYR A C 1
ATOM 1429 O O . TYR A 1 195 ? 23.226 66.359 66.771 1.00 38.14 186 TYR A O 1
ATOM 1438 N N . PRO A 1 196 ? 24.246 68.181 65.929 1.00 40.62 187 PRO A N 1
ATOM 1439 C CA . PRO A 1 196 ? 23.033 68.442 65.140 1.00 39.87 187 PRO A CA 1
ATOM 1440 C C . PRO A 1 196 ? 22.735 67.291 64.154 1.00 39.68 187 PRO A C 1
ATOM 1441 O O . PRO A 1 196 ? 21.613 67.156 63.661 1.00 38.75 187 PRO A O 1
ATOM 1445 N N . LEU A 1 197 ? 23.734 66.459 63.878 1.00 36.95 188 LEU A N 1
ATOM 1446 C CA . LEU A 1 197 ? 23.541 65.330 62.964 1.00 36.71 188 LEU A CA 1
ATOM 1447 C C . LEU A 1 197 ? 22.820 64.159 63.632 1.00 36.34 188 LEU A C 1
ATOM 1448 O O . LEU A 1 197 ? 22.325 63.255 62.952 1.00 37.16 188 LEU A O 1
ATOM 1453 N N . LEU A 1 198 ? 22.743 64.183 64.960 1.00 32.48 189 LEU A N 1
ATOM 1454 C CA . LEU A 1 198 ? 22.072 63.122 65.699 1.00 30.95 189 LEU A CA 1
ATOM 1455 C C . LEU A 1 198 ? 20.726 63.584 66.271 1.00 31.16 189 LEU A C 1
ATOM 1456 O O . LEU A 1 198 ? 20.083 62.855 67.029 1.00 29.62 189 LEU A O 1
ATOM 1461 N N . ARG A 1 199 ? 20.285 64.781 65.892 1.00 32.28 190 ARG A N 1
ATOM 1462 C CA . ARG A 1 199 ? 19.039 65.327 66.425 1.00 33.78 190 ARG A CA 1
ATOM 1463 C C . ARG A 1 199 ? 17.780 64.440 66.432 1.00 32.32 190 ARG A C 1
ATOM 1464 O O . ARG A 1 199 ? 17.103 64.313 67.452 1.00 32.81 190 ARG A O 1
ATOM 1472 N N . PRO A 1 200 ? 17.446 63.822 65.297 1.00 37.81 191 PRO A N 1
ATOM 1473 C CA . PRO A 1 200 ? 16.248 62.974 65.267 1.00 37.76 191 PRO A CA 1
ATOM 1474 C C . PRO A 1 200 ? 16.243 61.857 66.326 1.00 38.45 191 PRO A C 1
ATOM 1475 O O . PRO A 1 200 ? 15.217 61.596 66.966 1.00 40.73 191 PRO A O 1
ATOM 1479 N N . ILE A 1 201 ? 17.389 61.205 66.513 1.00 32.75 192 ILE A N 1
ATOM 1480 C CA . ILE A 1 201 ? 17.496 60.130 67.490 1.00 29.99 192 ILE A CA 1
ATOM 1481 C C . ILE A 1 201 ? 17.411 60.699 68.885 1.00 30.02 192 ILE A C 1
ATOM 1482 O O . ILE A 1 201 ? 16.782 60.114 69.760 1.00 29.47 192 ILE A O 1
ATOM 1487 N N . ILE A 1 202 ? 18.056 61.845 69.098 1.00 25.14 193 ILE A N 1
ATOM 1488 C CA . ILE A 1 202 ? 18.029 62.482 70.407 1.00 22.88 193 ILE A CA 1
ATOM 1489 C C . ILE A 1 202 ? 16.601 62.886 70.731 1.00 23.29 193 ILE A C 1
ATOM 1490 O O . ILE A 1 202 ? 16.142 62.725 71.864 1.00 22.91 193 ILE A O 1
ATOM 1495 N N . GLN A 1 203 ? 15.887 63.417 69.747 1.00 30.27 194 GLN A N 1
ATOM 1496 C CA . GLN A 1 203 ? 14.513 63.822 70.015 1.00 32.99 194 GLN A CA 1
ATOM 1497 C C . GLN A 1 203 ? 13.740 62.582 70.443 1.00 32.79 194 GLN A C 1
ATOM 1498 O O . GLN A 1 203 ? 12.935 62.625 71.372 1.00 33.04 194 GLN A O 1
ATOM 1504 N N . ASN A 1 204 ? 14.014 61.466 69.776 1.00 33.30 195 ASN A N 1
ATOM 1505 C CA . ASN A 1 204 ? 13.347 60.209 70.101 1.00 35.32 195 ASN A CA 1
ATOM 1506 C C . ASN A 1 204 ? 13.668 59.697 71.499 1.00 35.34 195 ASN A C 1
ATOM 1507 O O . ASN A 1 204 ? 12.794 59.147 72.171 1.00 36.09 195 ASN A O 1
ATOM 1512 N N . VAL A 1 205 ? 14.911 59.876 71.942 1.00 38.71 196 VAL A N 1
ATOM 1513 C CA . VAL A 1 205 ? 15.306 59.418 73.272 1.00 38.48 196 VAL A CA 1
ATOM 1514 C C . VAL A 1 205 ? 14.747 60.306 74.373 1.00 38.85 196 VAL A C 1
ATOM 1515 O O . VAL A 1 205 ? 14.387 59.820 75.446 1.00 39.32 196 VAL A O 1
ATOM 1519 N N . MET A 1 206 ? 14.688 61.609 74.121 1.00 32.66 197 MET A N 1
ATOM 1520 C CA . MET A 1 206 ? 14.184 62.521 75.141 1.00 33.55 197 MET A CA 1
ATOM 1521 C C . MET A 1 206 ? 12.662 62.576 75.199 1.00 33.97 197 MET A C 1
ATOM 1522 O O . MET A 1 206 ? 12.083 62.918 76.224 1.00 34.66 197 MET A O 1
ATOM 1527 N N . GLY A 1 207 ? 12.018 62.230 74.096 1.00 43.41 198 GLY A N 1
ATOM 1528 C CA . GLY A 1 207 ? 10.572 62.258 74.075 1.00 44.66 198 GLY A CA 1
ATOM 1529 C C . GLY A 1 207 ? 10.070 63.617 73.652 1.00 45.23 198 GLY A C 1
ATOM 1530 O O . GLY A 1 207 ? 10.854 64.551 73.499 1.00 45.94 198 GLY A O 1
ATOM 1531 N N . PRO A 1 208 ? 8.756 63.762 73.462 1.00 38.67 199 PRO A N 1
ATOM 1532 C CA . PRO A 1 208 ? 8.170 65.038 73.048 1.00 37.71 199 PRO A CA 1
ATOM 1533 C C . PRO A 1 208 ? 8.093 66.072 74.170 1.00 37.00 199 PRO A C 1
ATOM 1534 O O . PRO A 1 208 ? 7.750 67.232 73.924 1.00 37.16 199 PRO A O 1
ATOM 1538 N N . SER A 1 209 ? 8.428 65.656 75.389 1.00 40.18 200 SER A N 1
ATOM 1539 C CA . SER A 1 209 ? 8.377 66.547 76.556 1.00 39.87 200 SER A CA 1
ATOM 1540 C C . SER A 1 209 ? 9.603 67.447 76.701 1.00 38.16 200 SER A C 1
ATOM 1541 O O . SER A 1 209 ? 9.623 68.364 77.524 1.00 40.28 200 SER A O 1
ATOM 1544 N N . VAL A 1 210 ? 10.626 67.177 75.906 1.00 28.57 201 VAL A N 1
ATOM 1545 C CA . VAL A 1 210 ? 11.849 67.957 75.974 1.00 26.96 201 VAL A CA 1
ATOM 1546 C C . VAL A 1 210 ? 12.077 68.720 74.667 1.00 26.52 201 VAL A C 1
ATOM 1547 O O . VAL A 1 210 ? 11.939 68.173 73.574 1.00 24.85 201 VAL A O 1
ATOM 1551 N N . LYS A 1 211 ? 12.405 69.996 74.782 1.00 27.47 202 LYS A N 1
ATOM 1552 C CA . LYS A 1 211 ? 12.662 70.792 73.587 1.00 28.00 202 LYS A CA 1
ATOM 1553 C C . LYS A 1 211 ? 14.172 70.814 73.339 1.00 27.02 202 LYS A C 1
ATOM 1554 O O . LYS A 1 211 ? 14.969 71.016 74.269 1.00 23.27 202 LYS A O 1
ATOM 1560 N N . LEU A 1 212 ? 14.559 70.578 72.087 1.00 32.86 203 LEU A N 1
ATOM 1561 C CA . LEU A 1 212 ? 15.964 70.577 71.711 1.00 32.77 203 LEU A CA 1
ATOM 1562 C C . LEU A 1 212 ? 16.402 71.940 71.193 1.00 32.33 203 LEU A C 1
ATOM 1563 O O . LEU A 1 212 ? 15.735 72.557 70.358 1.00 36.73 203 LEU A O 1
ATOM 1568 N N . ILE A 1 213 ? 17.539 72.400 71.695 1.00 20.72 204 ILE A N 1
ATOM 1569 C CA . ILE A 1 213 ? 18.095 73.680 71.308 1.00 18.83 204 ILE A CA 1
ATOM 1570 C C . ILE A 1 213 ? 19.391 73.466 70.521 1.00 18.56 204 ILE A C 1
ATOM 1571 O O . ILE A 1 213 ? 20.387 72.949 71.050 1.00 14.05 204 ILE A O 1
ATOM 1576 N N . ASP A 1 214 ? 19.370 73.858 69.251 1.00 22.14 205 ASP A N 1
ATOM 1577 C CA . ASP A 1 214 ? 20.536 73.729 68.402 1.00 23.50 205 ASP A CA 1
ATOM 1578 C C . ASP A 1 214 ? 21.246 75.089 68.406 1.00 23.42 205 ASP A C 1
ATOM 1579 O O . ASP A 1 214 ? 20.799 76.036 67.738 1.00 25.58 205 ASP A O 1
ATOM 1584 N N . SER A 1 215 ? 22.337 75.174 69.171 1.00 20.31 206 SER A N 1
ATOM 1585 C CA . SER A 1 215 ? 23.121 76.402 69.308 1.00 20.97 206 SER A CA 1
ATOM 1586 C C . SER A 1 215 ? 23.577 76.979 67.983 1.00 20.53 206 SER A C 1
ATOM 1587 O O . SER A 1 215 ? 23.623 78.194 67.825 1.00 22.63 206 SER A O 1
ATOM 1590 N N . GLY A 1 216 ? 23.932 76.113 67.041 1.00 21.91 207 GLY A N 1
ATOM 1591 C CA . GLY A 1 216 ? 24.380 76.582 65.745 1.00 21.76 207 GLY A CA 1
ATOM 1592 C C . GLY A 1 216 ? 23.273 77.291 64.986 1.00 22.58 207 GLY A C 1
ATOM 1593 O O . GLY A 1 216 ? 23.479 78.349 64.382 1.00 21.42 207 GLY A O 1
ATOM 1594 N N . ALA A 1 217 ? 22.079 76.716 65.031 1.00 21.90 208 ALA A N 1
ATOM 1595 C CA . ALA A 1 217 ? 20.938 77.305 64.338 1.00 21.14 208 ALA A CA 1
ATOM 1596 C C . ALA A 1 217 ? 20.555 78.636 64.979 1.00 20.41 208 ALA A C 1
ATOM 1597 O O . ALA A 1 217 ? 20.242 79.600 64.281 1.00 20.08 208 ALA A O 1
ATOM 1599 N N . GLU A 1 218 ? 20.562 78.678 66.308 1.00 18.28 209 GLU A N 1
ATOM 1600 C CA . GLU A 1 218 ? 20.226 79.893 67.030 1.00 19.20 209 GLU A CA 1
ATOM 1601 C C . GLU A 1 218 ? 21.204 80.997 66.621 1.00 18.89 209 GLU A C 1
ATOM 1602 O O . GLU A 1 218 ? 20.814 82.147 66.369 1.00 18.58 209 GLU A O 1
ATOM 1608 N N . CYS A 1 219 ? 22.476 80.617 66.538 1.00 18.31 210 CYS A N 1
ATOM 1609 C CA . CYS A 1 219 ? 23.539 81.520 66.161 1.00 17.62 210 CYS A CA 1
ATOM 1610 C C . CYS A 1 219 ? 23.274 82.064 64.767 1.00 20.04 210 CYS A C 1
ATOM 1611 O O . CYS A 1 219 ? 23.376 83.285 64.536 1.00 20.70 210 CYS A O 1
ATOM 1614 N N . VAL A 1 220 ? 22.933 81.173 63.834 1.00 18.00 211 VAL A N 1
ATOM 1615 C CA . VAL A 1 220 ? 22.663 81.604 62.463 1.00 20.89 211 VAL A CA 1
ATOM 1616 C C . VAL A 1 220 ? 21.484 82.580 62.432 1.00 21.69 211 VAL A C 1
ATOM 1617 O O . VAL A 1 220 ? 21.443 83.479 61.593 1.00 22.96 211 VAL A O 1
ATOM 1621 N N . ARG A 1 221 ? 20.536 82.421 63.349 1.00 26.08 212 ARG A N 1
ATOM 1622 C CA . ARG A 1 221 ? 19.413 83.347 63.416 1.00 28.48 212 ARG A CA 1
ATOM 1623 C C . ARG A 1 221 ? 19.954 84.714 63.848 1.00 25.11 212 ARG A C 1
ATOM 1624 O O . ARG A 1 221 ? 19.555 85.737 63.310 1.00 24.83 212 ARG A O 1
ATOM 1632 N N . ASP A 1 222 ? 20.865 84.734 64.817 1.00 22.38 213 ASP A N 1
ATOM 1633 C CA . ASP A 1 222 ? 21.441 86.006 65.270 1.00 20.59 213 ASP A CA 1
ATOM 1634 C C . ASP A 1 222 ? 22.174 86.670 64.106 1.00 19.54 213 ASP A C 1
ATOM 1635 O O . ASP A 1 222 ? 22.047 87.878 63.884 1.00 19.50 213 ASP A O 1
ATOM 1640 N N . ILE A 1 223 ? 22.934 85.885 63.360 1.00 18.14 214 ILE A N 1
ATOM 1641 C CA . ILE A 1 223 ? 23.669 86.422 62.222 1.00 19.72 214 ILE A CA 1
ATOM 1642 C C . ILE A 1 223 ? 22.739 87.231 61.304 1.00 21.02 214 ILE A C 1
ATOM 1643 O O . ILE A 1 223 ? 23.041 88.376 60.953 1.00 21.02 214 ILE A O 1
ATOM 1648 N N . SER A 1 224 ? 21.590 86.652 60.958 1.00 22.89 215 SER A N 1
ATOM 1649 C CA . SER A 1 224 ? 20.628 87.306 60.076 1.00 24.63 215 SER A CA 1
ATOM 1650 C C . SER A 1 224 ? 20.175 88.694 60.552 1.00 24.50 215 SER A C 1
ATOM 1651 O O . SER A 1 224 ? 20.114 89.643 59.776 1.00 25.95 215 SER A O 1
ATOM 1654 N N . VAL A 1 225 ? 19.843 88.798 61.832 1.00 18.24 216 VAL A N 1
ATOM 1655 C CA . VAL A 1 225 ? 19.418 90.063 62.417 1.00 17.15 216 VAL A CA 1
ATOM 1656 C C . VAL A 1 225 ? 20.595 91.044 62.536 1.00 16.37 216 VAL A C 1
ATOM 1657 O O . VAL A 1 225 ? 20.462 92.233 62.266 1.00 18.21 216 VAL A O 1
ATOM 1661 N N . LEU A 1 226 ? 21.761 90.550 62.927 1.00 21.37 217 LEU A N 1
ATOM 1662 C CA . LEU A 1 226 ? 22.916 91.425 63.069 1.00 21.66 217 LEU A CA 1
ATOM 1663 C C . LEU A 1 226 ? 23.467 91.955 61.742 1.00 21.50 217 LEU A C 1
ATOM 1664 O O . LEU A 1 226 ? 23.938 93.091 61.672 1.00 21.99 217 LEU A O 1
ATOM 1669 N N . LEU A 1 227 ? 23.418 91.151 60.687 1.00 20.79 218 LEU A N 1
ATOM 1670 C CA . LEU A 1 227 ? 23.888 91.641 59.392 1.00 21.29 218 LEU A CA 1
ATOM 1671 C C . LEU A 1 227 ? 23.015 92.842 59.013 1.00 22.86 218 LEU A C 1
ATOM 1672 O O . LEU A 1 227 ? 23.513 93.887 58.558 1.00 20.32 218 LEU A O 1
ATOM 1677 N N . ASN A 1 228 ? 21.711 92.703 59.207 1.00 23.05 219 ASN A N 1
ATOM 1678 C CA . ASN A 1 228 ? 20.822 93.814 58.885 1.00 26.55 219 ASN A CA 1
ATOM 1679 C C . ASN A 1 228 ? 21.036 94.996 59.829 1.00 26.29 219 ASN A C 1
ATOM 1680 O O . ASN A 1 228 ? 21.142 96.137 59.390 1.00 28.48 219 ASN A O 1
ATOM 1685 N N . TYR A 1 229 ? 21.131 94.724 61.122 1.00 18.43 220 TYR A N 1
ATOM 1686 C CA . TYR A 1 229 ? 21.335 95.799 62.060 1.00 18.11 220 TYR A CA 1
ATOM 1687 C C . TYR A 1 229 ? 22.568 96.612 61.728 1.00 16.58 220 TYR A C 1
ATOM 1688 O O . TYR A 1 229 ? 22.562 97.834 61.861 1.00 16.33 220 TYR A O 1
ATOM 1697 N N . PHE A 1 230 ? 23.635 95.949 61.303 1.00 20.90 221 PHE A N 1
ATOM 1698 C CA . PHE A 1 230 ? 24.868 96.672 60.999 1.00 20.91 221 PHE A CA 1
ATOM 1699 C C . PHE A 1 230 ? 24.998 97.085 59.528 1.00 20.20 221 PHE A C 1
ATOM 1700 O O . PHE A 1 230 ? 26.003 97.654 59.115 1.00 18.18 221 PHE A O 1
ATOM 1708 N N . ASP A 1 231 ? 23.948 96.821 58.753 1.00 20.27 222 ASP A N 1
ATOM 1709 C CA . ASP A 1 231 ? 23.918 97.173 57.341 1.00 21.67 222 ASP A CA 1
ATOM 1710 C C . ASP A 1 231 ? 25.032 96.587 56.511 1.00 21.70 222 ASP A C 1
ATOM 1711 O O . ASP A 1 231 ? 25.547 97.256 55.638 1.00 22.84 222 ASP A O 1
ATOM 1716 N N . ILE A 1 232 ? 25.398 95.340 56.772 1.00 22.99 223 ILE A N 1
ATOM 1717 C CA . ILE A 1 232 ? 26.469 94.697 56.028 1.00 20.94 223 ILE A CA 1
ATOM 1718 C C . ILE A 1 232 ? 25.952 93.424 55.380 1.00 22.64 223 ILE A C 1
ATOM 1719 O O . ILE A 1 232 ? 26.695 92.466 55.140 1.00 22.31 223 ILE A O 1
ATOM 1724 N N . ASN A 1 233 ? 24.666 93.435 55.078 1.00 20.68 224 ASN A N 1
ATOM 1725 C CA . ASN A 1 233 ? 24.043 92.285 54.471 1.00 22.95 224 ASN A CA 1
ATOM 1726 C C . ASN A 1 233 ? 24.321 92.266 52.978 1.00 22.17 224 ASN A C 1
ATOM 1727 O O . ASN A 1 233 ? 24.520 93.300 52.348 1.00 21.17 224 ASN A O 1
ATOM 1732 N N . GLY A 1 234 ? 24.375 91.071 52.423 1.00 21.43 225 GLY A N 1
ATOM 1733 C CA . GLY A 1 234 ? 24.617 90.955 51.006 1.00 21.25 225 GLY A CA 1
ATOM 1734 C C . GLY A 1 234 ? 23.292 90.877 50.280 1.00 21.43 225 GLY A C 1
ATOM 1735 O O . GLY A 1 234 ? 22.241 90.751 50.914 1.00 20.28 225 GLY A O 1
ATOM 1736 N N . ASN A 1 235 ? 23.358 90.981 48.954 1.00 23.59 226 ASN A N 1
ATOM 1737 C CA . ASN A 1 235 ? 22.202 90.895 48.065 1.00 24.90 226 ASN A CA 1
ATOM 1738 C C . ASN A 1 235 ? 21.549 89.526 48.273 1.00 24.44 226 ASN A C 1
ATOM 1739 O O . ASN A 1 235 ? 22.171 88.503 48.040 1.00 24.33 226 ASN A O 1
ATOM 1744 N N . TYR A 1 236 ? 20.288 89.523 48.692 1.00 26.16 227 TYR A N 1
ATOM 1745 C CA . TYR A 1 236 ? 19.550 88.294 48.954 1.00 28.40 227 TYR A CA 1
ATOM 1746 C C . TYR A 1 236 ? 19.372 87.405 47.727 1.00 26.55 227 TYR A C 1
ATOM 1747 O O . TYR A 1 236 ? 19.200 86.189 47.844 1.00 25.44 227 TYR A O 1
ATOM 1756 N N . HIS A 1 237 ? 19.385 87.997 46.544 1.00 26.23 228 HIS A N 1
ATOM 1757 C CA . HIS A 1 237 ? 19.204 87.186 45.354 1.00 24.50 228 HIS A CA 1
ATOM 1758 C C . HIS A 1 237 ? 20.514 86.663 44.794 1.00 23.75 228 HIS A C 1
ATOM 1759 O O . HIS A 1 237 ? 20.523 85.825 43.902 1.00 25.10 228 HIS A O 1
ATOM 1766 N N . GLN A 1 238 ? 21.629 87.151 45.312 1.00 19.78 229 GLN A N 1
ATOM 1767 C CA . GLN A 1 238 ? 22.907 86.681 44.820 1.00 19.55 229 GLN A CA 1
ATOM 1768 C C . GLN A 1 238 ? 23.343 85.397 45.530 1.00 21.69 229 GLN A C 1
ATOM 1769 O O . GLN A 1 238 ? 23.815 85.431 46.667 1.00 19.58 229 GLN A O 1
ATOM 1775 N N . LYS A 1 239 ? 23.165 84.264 44.863 1.00 24.08 230 LYS A N 1
ATOM 1776 C CA . LYS A 1 239 ? 23.607 82.995 45.421 1.00 26.50 230 LYS A CA 1
ATOM 1777 C C . LYS A 1 239 ? 25.119 83.114 45.589 1.00 27.49 230 LYS A C 1
ATOM 1778 O O . LYS A 1 239 ? 25.784 83.707 44.742 1.00 27.00 230 LYS A O 1
ATOM 1784 N N . ALA A 1 240 ? 25.659 82.575 46.681 1.00 27.00 231 ALA A N 1
ATOM 1785 C CA . ALA A 1 240 ? 27.104 82.624 46.915 1.00 29.74 231 ALA A CA 1
ATOM 1786 C C . ALA A 1 240 ? 27.706 81.241 46.712 1.00 32.77 231 ALA A C 1
ATOM 1787 O O . ALA A 1 240 ? 27.089 80.237 47.072 1.00 31.30 231 ALA A O 1
ATOM 1789 N N . VAL A 1 241 ? 28.902 81.181 46.128 1.00 39.74 232 VAL A N 1
ATOM 1790 C CA . VAL A 1 241 ? 29.568 79.896 45.913 1.00 43.26 232 VAL A CA 1
ATOM 1791 C C . VAL A 1 241 ? 31.068 80.001 46.191 1.00 46.44 232 VAL A C 1
ATOM 1792 O O . VAL A 1 241 ? 31.728 78.997 46.446 1.00 46.93 232 VAL A O 1
ATOM 1796 N N . GLU A 1 242 ? 31.595 81.220 46.155 1.00 59.39 233 GLU A N 1
ATOM 1797 C CA . GLU A 1 242 ? 33.016 81.452 46.393 1.00 63.17 233 GLU A CA 1
ATOM 1798 C C . GLU A 1 242 ? 33.395 81.213 47.864 1.00 61.20 233 GLU A C 1
ATOM 1799 O O . GLU A 1 242 ? 33.962 82.088 48.525 1.00 61.40 233 GLU A O 1
ATOM 1805 N N . HIS A 1 243 ? 33.090 80.021 48.367 1.00 44.33 234 HIS A N 1
ATOM 1806 C CA . HIS A 1 243 ? 33.383 79.675 49.754 1.00 40.58 234 HIS A CA 1
ATOM 1807 C C . HIS A 1 243 ? 34.803 79.166 49.977 1.00 40.00 234 HIS A C 1
ATOM 1808 O O . HIS A 1 243 ? 35.240 78.236 49.312 1.00 40.89 234 HIS A O 1
ATOM 1815 N N . ARG A 1 244 ? 35.511 79.773 50.923 1.00 37.46 235 ARG A N 1
ATOM 1816 C CA . ARG A 1 244 ? 36.883 79.380 51.227 1.00 37.18 235 ARG A CA 1
ATOM 1817 C C . ARG A 1 244 ? 36.995 78.567 52.523 1.00 35.19 235 ARG A C 1
ATOM 1818 O O . ARG A 1 244 ? 36.449 78.956 53.559 1.00 34.81 235 ARG A O 1
ATOM 1826 N N . PHE A 1 245 ? 37.704 77.439 52.462 1.00 34.55 236 PHE A N 1
ATOM 1827 C CA . PHE A 1 245 ? 37.905 76.592 53.639 1.00 32.42 236 PHE A CA 1
ATOM 1828 C C . PHE A 1 245 ? 39.389 76.367 53.924 1.00 31.59 236 PHE A C 1
ATOM 1829 O O . PHE A 1 245 ? 40.129 75.882 53.070 1.00 30.72 236 PHE A O 1
ATOM 1837 N N . PHE A 1 246 ? 39.823 76.708 55.132 1.00 29.77 237 PHE A N 1
ATOM 1838 C CA . PHE A 1 246 ? 41.221 76.523 55.494 1.00 29.62 237 PHE A CA 1
ATOM 1839 C C . PHE A 1 246 ? 41.396 75.653 56.720 1.00 29.25 237 PHE A C 1
ATOM 1840 O O . PHE A 1 246 ? 40.538 75.603 57.585 1.00 28.22 237 PHE A O 1
ATOM 1848 N N . THR A 1 247 ? 42.520 74.957 56.776 1.00 38.98 238 THR A N 1
ATOM 1849 C CA . THR A 1 247 ? 42.838 74.102 57.909 1.00 38.98 238 THR A CA 1
ATOM 1850 C C . THR A 1 247 ? 44.345 74.198 58.087 1.00 41.48 238 THR A C 1
ATOM 1851 O O . THR A 1 247 ? 45.066 74.455 57.123 1.00 43.29 238 THR A O 1
ATOM 1855 N N . THR A 1 248 ? 44.826 74.013 59.310 1.00 38.16 239 THR A N 1
ATOM 1856 C CA . THR A 1 248 ? 46.260 74.092 59.546 1.00 38.08 239 THR A CA 1
ATOM 1857 C C . THR A 1 248 ? 46.873 72.705 59.588 1.00 40.06 239 THR A C 1
ATOM 1858 O O . THR A 1 248 ? 48.085 72.559 59.761 1.00 40.95 239 THR A O 1
ATOM 1862 N N . ALA A 1 249 ? 46.028 71.693 59.414 1.00 37.00 240 ALA A N 1
ATOM 1863 C CA . ALA A 1 249 ? 46.482 70.308 59.440 1.00 37.93 240 ALA A CA 1
ATOM 1864 C C . ALA A 1 249 ? 45.457 69.338 58.857 1.00 38.88 240 ALA A C 1
ATOM 1865 O O . ALA A 1 249 ? 44.260 69.620 58.819 1.00 37.86 240 ALA A O 1
ATOM 1867 N N . ASN A 1 250 ? 45.964 68.194 58.408 1.00 36.63 241 ASN A N 1
ATOM 1868 C CA . ASN A 1 250 ? 45.178 67.105 57.831 1.00 39.12 241 ASN A CA 1
ATOM 1869 C C . ASN A 1 250 ? 43.996 67.516 56.947 1.00 41.01 241 ASN A C 1
ATOM 1870 O O . ASN A 1 250 ? 42.826 67.284 57.290 1.00 39.70 241 ASN A O 1
ATOM 1875 N N . PRO A 1 251 ? 44.294 68.130 55.789 1.00 46.42 242 PRO A N 1
ATOM 1876 C CA . PRO A 1 251 ? 43.255 68.566 54.852 1.00 49.13 242 PRO A CA 1
ATOM 1877 C C . PRO A 1 251 ? 42.486 67.395 54.239 1.00 51.27 242 PRO A C 1
ATOM 1878 O O . PRO A 1 251 ? 41.317 67.536 53.886 1.00 52.82 242 PRO A O 1
ATOM 1882 N N . GLU A 1 252 ? 43.146 66.244 54.127 1.00 45.20 243 GLU A N 1
ATOM 1883 C CA . GLU A 1 252 ? 42.530 65.045 53.555 1.00 47.92 243 GLU A CA 1
ATOM 1884 C C . GLU A 1 252 ? 41.220 64.688 54.245 1.00 46.24 243 GLU A C 1
ATOM 1885 O O . GLU A 1 252 ? 40.160 64.626 53.618 1.00 44.30 243 GLU A O 1
ATOM 1891 N N . ILE A 1 253 ? 41.302 64.444 55.544 1.00 57.58 244 ILE A N 1
ATOM 1892 C CA . ILE A 1 253 ? 40.117 64.090 56.299 1.00 57.89 244 ILE A CA 1
ATOM 1893 C C . ILE A 1 253 ? 39.177 65.288 56.410 1.00 56.45 244 ILE A C 1
ATOM 1894 O O . ILE A 1 253 ? 37.958 65.122 56.497 1.00 56.21 244 ILE A O 1
ATOM 1899 N N . PHE A 1 254 ? 39.744 66.493 56.402 1.00 41.45 245 PHE A N 1
ATOM 1900 C CA . PHE A 1 254 ? 38.927 67.699 56.494 1.00 40.30 245 PHE A CA 1
ATOM 1901 C C . PHE A 1 254 ? 37.983 67.754 55.287 1.00 40.93 245 PHE A C 1
ATOM 1902 O O . PHE A 1 254 ? 36.787 68.029 55.442 1.00 38.96 245 PHE A O 1
ATOM 1910 N N . GLN A 1 255 ? 38.535 67.498 54.097 1.00 36.17 246 GLN A N 1
ATOM 1911 C CA . GLN A 1 255 ? 37.763 67.489 52.855 1.00 38.41 246 GLN A CA 1
ATOM 1912 C C . GLN A 1 255 ? 36.767 66.352 52.906 1.00 38.77 246 GLN A C 1
ATOM 1913 O O . GLN A 1 255 ? 35.656 66.466 52.400 1.00 37.33 246 GLN A O 1
ATOM 1919 N N . GLU A 1 256 ? 37.178 65.247 53.515 1.00 54.96 247 GLU A N 1
ATOM 1920 C CA . GLU A 1 256 ? 36.312 64.086 53.640 1.00 57.27 247 GLU A CA 1
ATOM 1921 C C . GLU A 1 256 ? 35.032 64.463 54.365 1.00 53.36 247 GLU A C 1
ATOM 1922 O O . GLU A 1 256 ? 33.933 64.370 53.810 1.00 52.97 247 GLU A O 1
ATOM 1928 N N . ILE A 1 257 ? 35.193 64.899 55.609 1.00 43.74 248 ILE A N 1
ATOM 1929 C CA . ILE A 1 257 ? 34.072 65.288 56.448 1.00 38.89 248 ILE A CA 1
ATOM 1930 C C . ILE A 1 257 ? 33.289 66.474 55.868 1.00 35.70 248 ILE A C 1
ATOM 1931 O O . ILE A 1 257 ? 32.044 66.473 55.877 1.00 33.61 248 ILE A O 1
ATOM 1936 N N . ALA A 1 258 ? 34.015 67.466 55.350 1.00 36.37 249 ALA A N 1
ATOM 1937 C CA . ALA A 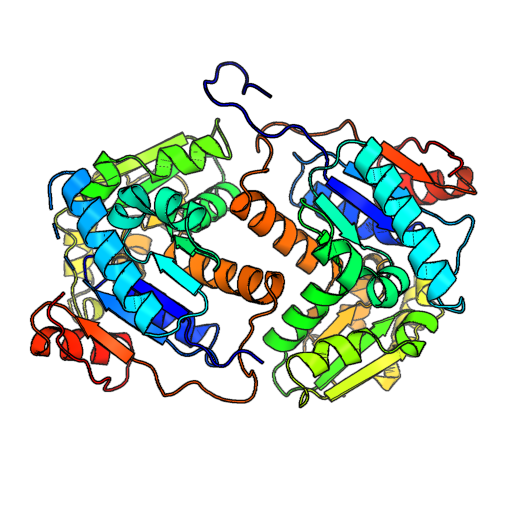1 258 ? 33.392 68.648 54.770 1.00 36.43 249 ALA A CA 1
ATOM 1938 C C . ALA A 1 258 ? 32.533 68.281 53.560 1.00 36.85 249 ALA A C 1
ATOM 1939 O O . ALA A 1 258 ? 31.337 68.566 53.535 1.00 35.75 249 ALA A O 1
ATOM 1941 N N . SER A 1 259 ? 33.144 67.651 52.558 1.00 40.58 250 SER A N 1
ATOM 1942 C CA . SER A 1 259 ? 32.408 67.261 51.361 1.00 40.07 250 SER A CA 1
ATOM 1943 C C . SER A 1 259 ? 31.123 66.538 51.741 1.00 40.65 250 SER A C 1
ATOM 1944 O O . SER A 1 259 ? 30.055 66.794 51.177 1.00 40.35 250 SER A O 1
ATOM 1947 N N . ILE A 1 260 ? 31.229 65.643 52.714 1.00 34.92 251 ILE A N 1
ATOM 1948 C CA . ILE A 1 260 ? 30.078 64.873 53.160 1.00 35.44 251 ILE A CA 1
ATOM 1949 C C . ILE A 1 260 ? 28.966 65.705 53.796 1.00 35.77 251 ILE A C 1
ATOM 1950 O O . ILE A 1 260 ? 27.819 65.626 53.358 1.00 35.02 251 ILE A O 1
ATOM 1955 N N . TRP A 1 261 ? 29.290 66.497 54.820 1.00 39.86 252 TRP A N 1
ATOM 1956 C CA . TRP A 1 261 ? 28.269 67.311 55.486 1.00 41.19 252 TRP A CA 1
ATOM 1957 C C . TRP A 1 261 ? 27.664 68.370 54.567 1.00 41.62 252 TRP A C 1
ATOM 1958 O O . TRP A 1 261 ? 26.454 68.555 54.54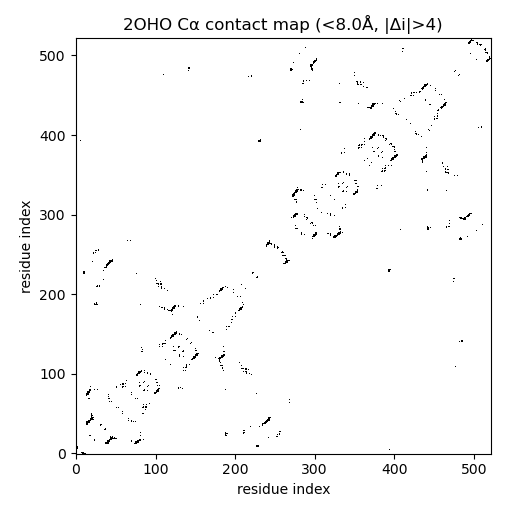1 1.00 41.75 252 TRP A O 1
ATOM 1969 N N . LEU A 1 262 ? 28.506 69.075 53.825 1.00 45.86 253 LEU A N 1
ATOM 1970 C CA . LEU A 1 262 ? 28.020 70.111 52.916 1.00 48.52 253 LEU A CA 1
ATOM 1971 C C . LEU A 1 262 ? 27.411 69.517 51.651 1.00 50.00 253 LEU A C 1
ATOM 1972 O O . LEU A 1 262 ? 26.867 70.241 50.813 1.00 50.02 253 LEU A O 1
ATOM 1977 N N . LYS A 1 263 ? 27.507 68.196 51.524 1.00 41.67 254 LYS A N 1
ATOM 1978 C CA . LYS A 1 263 ? 26.953 67.490 50.377 1.00 44.22 254 LYS A CA 1
ATOM 1979 C C . LYS A 1 263 ? 27.429 68.050 49.043 1.00 45.39 254 LYS A C 1
ATOM 1980 O O . LYS A 1 263 ? 26.663 68.142 48.087 1.00 44.44 254 LYS A O 1
ATOM 1986 N N . GLN A 1 264 ? 28.700 68.425 48.988 1.00 60.68 255 GLN A N 1
ATOM 1987 C CA . GLN A 1 264 ? 29.297 68.962 47.774 1.00 63.47 255 GLN A CA 1
ATOM 1988 C C . GLN A 1 264 ? 30.805 68.906 47.947 1.00 64.67 255 GLN A C 1
ATOM 1989 O O . GLN A 1 264 ? 31.323 69.137 49.042 1.00 65.68 255 GLN A O 1
ATOM 1995 N N . LYS A 1 265 ? 31.512 68.589 46.872 1.00 54.22 256 LYS A N 1
ATOM 1996 C CA . LYS A 1 265 ? 32.962 68.503 46.944 1.00 56.16 256 LYS A CA 1
ATOM 1997 C C . LYS A 1 265 ? 33.500 69.891 47.243 1.00 54.55 256 LYS A C 1
ATOM 1998 O O . LYS A 1 265 ? 33.501 70.760 46.373 1.00 53.70 256 LYS A O 1
ATOM 2004 N N . ILE A 1 266 ? 33.941 70.113 48.472 1.00 56.19 257 ILE A N 1
ATOM 2005 C CA . ILE A 1 266 ? 34.479 71.417 48.819 1.00 56.46 257 ILE A CA 1
ATOM 2006 C C . ILE A 1 266 ? 36.003 71.311 48.784 1.00 56.41 257 ILE A C 1
ATOM 2007 O O . ILE A 1 266 ? 36.559 70.244 49.042 1.00 56.37 257 ILE A O 1
ATOM 2012 N N . ASN A 1 267 ? 36.681 72.405 48.450 1.00 58.65 258 ASN A N 1
ATOM 2013 C CA . ASN A 1 267 ? 38.138 72.376 48.373 1.00 58.04 258 ASN A CA 1
ATOM 2014 C C . ASN A 1 267 ? 38.804 73.034 49.579 1.00 56.07 258 ASN A C 1
ATOM 2015 O O . ASN A 1 267 ? 38.576 74.210 49.880 1.00 56.48 258 ASN A O 1
ATOM 2020 N N . VAL A 1 268 ? 39.649 72.265 50.255 1.00 44.71 259 VAL A N 1
ATOM 2021 C CA . VAL A 1 268 ? 40.338 72.748 51.432 1.00 42.75 259 VAL A CA 1
ATOM 2022 C C . VAL A 1 268 ? 41.749 73.199 51.111 1.00 40.56 259 VAL A C 1
ATOM 2023 O O . VAL A 1 268 ? 42.478 72.533 50.380 1.00 39.38 259 VAL A O 1
ATOM 2027 N N . GLU A 1 269 ? 42.128 74.349 51.651 1.00 47.76 260 GLU A N 1
ATOM 2028 C CA . GLU A 1 269 ? 43.469 74.860 51.435 1.00 47.15 260 GLU A CA 1
ATOM 2029 C C . GLU A 1 269 ? 44.229 74.718 52.752 1.00 46.09 260 GLU A C 1
ATOM 2030 O O . GLU A 1 269 ? 43.753 75.142 53.817 1.00 46.18 260 GLU A O 1
ATOM 2036 N N . HIS A 1 270 ? 45.398 74.093 52.676 1.00 47.03 261 HIS A N 1
ATOM 2037 C CA . HIS A 1 270 ? 46.226 73.882 53.847 1.00 47.21 261 HIS A CA 1
ATOM 2038 C C . HIS A 1 270 ? 47.070 75.133 54.037 1.00 45.73 261 HIS A C 1
ATOM 2039 O O . HIS A 1 270 ? 47.675 75.612 53.084 1.00 47.91 261 HIS A O 1
ATOM 2046 N N . VAL A 1 271 ? 47.116 75.674 55.251 1.00 34.73 262 VAL A N 1
ATOM 2047 C CA . VAL A 1 271 ? 47.910 76.872 55.473 1.00 33.36 262 VAL A CA 1
ATOM 2048 C C . VAL A 1 271 ? 48.793 76.856 56.713 1.00 32.86 262 VAL A C 1
ATOM 2049 O O . VAL A 1 271 ? 48.639 76.023 57.609 1.00 32.39 262 VAL A O 1
ATOM 2053 N N . THR A 1 272 ? 49.726 77.793 56.756 1.00 35.04 263 THR A N 1
ATOM 2054 C CA . THR A 1 272 ? 50.611 77.905 57.894 1.00 38.97 263 THR A CA 1
ATOM 2055 C C . THR A 1 272 ? 50.477 79.294 58.503 1.00 40.35 263 THR A C 1
ATOM 2056 O O . THR A 1 272 ? 50.676 80.304 57.822 1.00 41.45 263 THR A O 1
ATOM 2060 N N . LEU A 1 273 ? 50.119 79.343 59.781 1.00 57.57 264 LEU A N 1
ATOM 2061 C CA . LEU A 1 273 ? 49.966 80.615 60.466 1.00 59.89 264 LEU A CA 1
ATOM 2062 C C . LEU A 1 273 ? 51.272 80.984 61.168 1.00 62.02 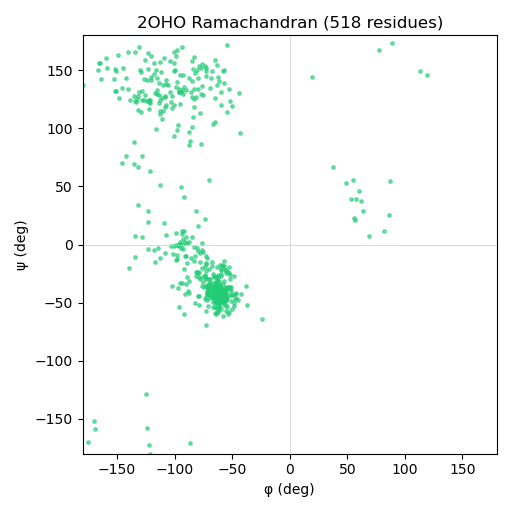264 LEU A C 1
ATOM 2063 O O . LEU A 1 273 ? 52.196 80.136 61.186 1.00 63.60 264 LEU A O 1
ATOM 2068 N N . MET B 1 10 ? 23.473 92.508 85.445 1.00 42.01 1 MET B N 1
ATOM 2069 C CA . MET B 1 10 ? 22.129 92.665 84.815 1.00 41.33 1 MET B CA 1
ATOM 2070 C C . MET B 1 10 ? 21.719 94.132 84.749 1.00 38.43 1 MET B C 1
ATOM 2071 O O . MET B 1 10 ? 21.743 94.850 85.748 1.00 39.25 1 MET B O 1
ATOM 2076 N N . ASP B 1 11 ? 21.331 94.545 83.550 1.00 26.92 2 ASP B N 1
ATOM 2077 C CA . ASP B 1 11 ? 20.925 95.901 83.250 1.00 24.91 2 ASP B CA 1
ATOM 2078 C C . ASP B 1 11 ? 19.420 96.160 83.491 1.00 24.01 2 ASP B C 1
ATOM 2079 O O . ASP B 1 11 ? 18.564 95.873 82.644 1.00 23.22 2 ASP B O 1
ATOM 2084 N N . THR B 1 12 ? 19.110 96.712 84.656 1.00 25.86 3 THR B N 1
ATOM 2085 C CA . THR B 1 12 ? 17.736 96.988 85.049 1.00 26.20 3 THR B CA 1
ATOM 2086 C C . THR B 1 12 ? 17.139 98.204 84.359 1.00 26.76 3 THR B C 1
ATOM 2087 O O . THR B 1 12 ? 15.997 98.568 84.619 1.00 28.70 3 THR B O 1
ATOM 2091 N N . ARG B 1 13 ? 17.903 98.840 83.483 1.00 23.99 4 ARG B N 1
ATOM 2092 C CA . ARG B 1 13 ? 17.396 100.001 82.790 1.00 23.45 4 ARG B CA 1
ATOM 2093 C C . ARG B 1 13 ? 16.204 99.668 81.905 1.00 23.25 4 ARG B C 1
ATOM 2094 O O . ARG B 1 13 ? 16.039 98.525 81.454 1.00 21.62 4 ARG B O 1
ATOM 2102 N N . PRO B 1 14 ? 15.340 100.665 81.647 1.00 21.37 5 PRO B N 1
ATOM 2103 C CA . PRO B 1 14 ? 14.177 100.396 80.801 1.00 20.77 5 PRO B CA 1
ATOM 2104 C C . PRO B 1 14 ? 14.474 100.511 79.321 1.00 19.36 5 PRO B C 1
ATOM 2105 O O . PRO B 1 14 ? 15.430 101.160 78.899 1.00 18.91 5 PRO B O 1
ATOM 2109 N N . ILE B 1 15 ? 13.651 99.857 78.525 1.00 20.23 6 ILE B N 1
ATOM 2110 C CA . ILE B 1 15 ? 13.788 99.947 77.085 1.00 19.26 6 ILE B CA 1
ATOM 2111 C C . ILE B 1 15 ? 12.826 101.067 76.676 1.00 19.09 6 ILE B C 1
ATOM 2112 O O . ILE B 1 15 ? 11.679 101.082 77.106 1.00 18.73 6 ILE B O 1
ATOM 2117 N N . GLY B 1 16 ? 13.294 102.005 75.862 1.00 19.52 7 GLY B N 1
ATOM 2118 C CA . GLY B 1 16 ? 12.435 103.097 75.448 1.00 21.58 7 GLY B CA 1
ATOM 2119 C C . GLY B 1 16 ? 11.678 102.903 74.137 1.00 22.69 7 GLY B C 1
ATOM 2120 O O . GLY B 1 16 ? 12.171 102.278 73.189 1.00 23.22 7 GLY B O 1
ATOM 2121 N N . PHE B 1 17 ? 10.469 103.451 74.084 1.00 20.63 8 PHE B N 1
ATOM 2122 C CA . PHE B 1 17 ? 9.645 103.360 72.891 1.00 20.01 8 PHE B CA 1
ATOM 2123 C C . PHE B 1 17 ? 9.109 104.738 72.565 1.00 20.90 8 PHE B C 1
ATOM 2124 O O . PHE B 1 17 ? 8.536 105.409 73.432 1.00 19.82 8 PHE B O 1
ATOM 2132 N N . LEU B 1 18 ? 9.293 105.180 71.324 1.00 25.89 9 LEU B N 1
ATOM 2133 C CA . LEU B 1 18 ? 8.745 106.474 70.964 1.00 28.26 9 LEU B CA 1
ATOM 2134 C C . LEU B 1 18 ? 7.696 106.268 69.895 1.00 30.51 9 LEU B C 1
ATOM 2135 O O . LEU B 1 18 ? 7.774 105.330 69.091 1.00 29.98 9 LEU B O 1
ATOM 2140 N N . ASP B 1 19 ? 6.708 107.155 69.895 1.00 29.19 10 ASP B N 1
ATOM 2141 C CA . ASP B 1 19 ? 5.606 107.062 68.962 1.00 29.75 10 ASP B CA 1
ATOM 2142 C C . ASP B 1 19 ? 5.014 108.430 68.690 1.00 31.52 10 ASP B C 1
ATOM 2143 O O . ASP B 1 19 ? 4.917 109.280 69.584 1.00 30.27 10 ASP B O 1
ATOM 2148 N N . SER B 1 20 ? 4.617 108.637 67.444 1.00 37.05 11 SER B N 1
ATOM 2149 C CA . SER B 1 20 ? 4.013 109.891 67.041 1.00 39.08 11 SER B CA 1
ATOM 2150 C C . SER B 1 20 ? 2.560 109.828 67.490 1.00 38.78 11 SER B C 1
ATOM 2151 O O . SER B 1 20 ? 1.916 110.845 67.717 1.00 39.88 11 SER B O 1
ATOM 2154 N N . GLY B 1 21 ? 2.053 108.614 67.636 1.00 34.17 12 GLY B N 1
ATOM 2155 C CA . GLY B 1 21 ? 0.676 108.454 68.053 1.00 32.39 12 GLY B CA 1
ATOM 2156 C C . GLY B 1 21 ? 0.562 107.592 69.293 1.00 31.76 12 GLY B C 1
ATOM 2157 O O . GLY B 1 21 ? 1.244 107.818 70.293 1.00 30.86 12 GLY B O 1
ATOM 2158 N N . VAL B 1 22 ? -0.295 106.584 69.211 1.00 26.87 13 VAL B N 1
ATOM 2159 C CA . VAL B 1 22 ? -0.506 105.688 70.325 1.00 25.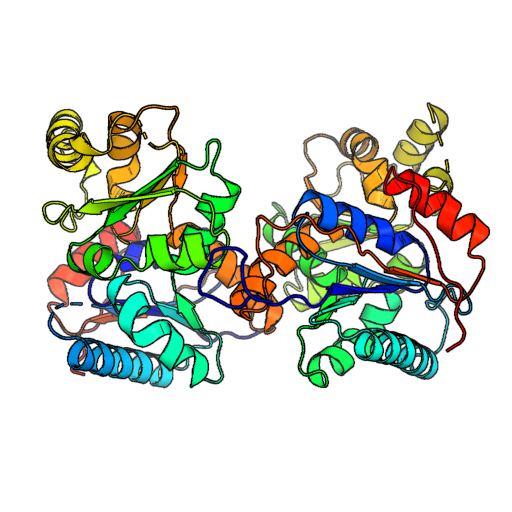40 13 VAL B CA 1
ATOM 2160 C C . VAL B 1 22 ? -0.512 104.249 69.830 1.00 24.50 13 VAL B C 1
ATOM 2161 O O . VAL B 1 22 ? -0.494 103.324 70.621 1.00 22.66 13 VAL B O 1
ATOM 2165 N N . GLY B 1 23 ? -0.548 104.066 68.514 1.00 29.72 14 GLY B N 1
ATOM 2166 C CA . GLY B 1 23 ? -0.542 102.723 67.959 1.00 29.53 14 GLY B CA 1
ATOM 2167 C C . GLY B 1 23 ? 0.664 101.924 68.423 1.00 29.43 14 GLY B C 1
ATOM 2168 O O . GLY B 1 23 ? 0.589 100.708 68.554 1.00 29.78 14 GLY B O 1
ATOM 2169 N N . GLY B 1 24 ? 1.780 102.609 68.668 1.00 25.85 15 GLY B N 1
ATOM 2170 C CA . GLY B 1 24 ? 2.980 101.936 69.128 1.00 26.34 15 GLY B CA 1
ATOM 2171 C C . GLY B 1 24 ? 2.752 101.149 70.410 1.00 27.99 15 GLY B C 1
ATOM 2172 O O . GLY B 1 24 ? 3.587 100.311 70.786 1.00 26.64 15 GLY B O 1
ATOM 2173 N N . LEU B 1 25 ? 1.627 101.406 71.085 1.00 33.77 16 LEU B N 1
ATOM 2174 C CA . LEU B 1 25 ? 1.321 100.687 72.318 1.00 33.81 16 LEU B CA 1
ATOM 2175 C C . LEU B 1 25 ? 1.235 99.206 72.041 1.00 32.85 16 LEU B C 1
ATOM 2176 O O . LEU B 1 25 ? 1.475 98.411 72.937 1.00 33.81 16 LEU B O 1
ATOM 2181 N N . THR B 1 26 ? 0.917 98.837 70.801 1.00 23.56 17 THR B N 1
ATOM 2182 C CA . THR B 1 26 ? 0.824 97.422 70.461 1.00 25.71 17 THR B CA 1
ATOM 2183 C C . THR B 1 26 ? 2.197 96.761 70.454 1.00 26.02 17 THR B C 1
ATOM 2184 O O . THR B 1 26 ? 2.304 95.561 70.723 1.00 29.25 17 THR B O 1
ATOM 2188 N N . VAL B 1 27 ? 3.249 97.519 70.136 1.00 30.95 18 VAL B N 1
ATOM 2189 C CA . VAL B 1 27 ? 4.601 96.933 70.140 1.00 29.72 18 VAL B CA 1
ATOM 2190 C C . VAL B 1 27 ? 4.983 96.684 71.612 1.00 29.52 18 VAL B C 1
ATOM 2191 O O . VAL B 1 27 ? 5.622 95.685 71.939 1.00 30.40 18 VAL B O 1
ATOM 2195 N N . VAL B 1 28 ? 4.574 97.603 72.485 1.00 25.39 19 VAL B N 1
ATOM 2196 C CA . VAL B 1 28 ? 4.839 97.509 73.914 1.00 24.21 19 VAL B CA 1
ATOM 2197 C C . VAL B 1 28 ? 4.195 96.222 74.448 1.00 26.01 19 VAL B C 1
ATOM 2198 O O . VAL B 1 28 ? 4.826 95.457 75.196 1.00 23.75 19 VAL B O 1
ATOM 2202 N N . CYS B 1 29 ? 2.942 95.987 74.052 1.00 26.00 20 CYS B N 1
ATOM 2203 C CA . CYS B 1 29 ? 2.226 94.784 74.460 1.00 28.54 20 CYS B CA 1
ATOM 2204 C C . CYS B 1 29 ? 3.025 93.563 74.045 1.00 27.03 20 CYS B C 1
ATOM 2205 O O . CYS B 1 29 ? 3.174 92.611 74.813 1.00 25.80 20 CYS B O 1
ATOM 2208 N N . GLU B 1 30 ? 3.517 93.589 72.812 1.00 21.51 21 GLU B N 1
ATOM 2209 C CA . GLU B 1 30 ? 4.305 92.481 72.291 1.00 20.58 21 GLU B CA 1
ATOM 2210 C C . GLU B 1 30 ? 5.545 92.327 73.180 1.00 18.24 21 GLU B C 1
ATOM 2211 O O . GLU B 1 30 ? 5.930 91.218 73.549 1.00 13.75 21 GLU B O 1
ATOM 2217 N N . LEU B 1 31 ? 6.151 93.446 73.552 1.00 22.73 22 LEU B N 1
ATOM 2218 C CA . LEU B 1 31 ? 7.315 93.372 74.420 1.00 24.79 22 LEU B CA 1
ATOM 2219 C C . LEU B 1 31 ? 6.958 92.673 75.741 1.00 23.31 22 LEU B C 1
ATOM 2220 O O . LEU B 1 31 ? 7.661 91.780 76.190 1.00 22.57 22 LEU B O 1
ATOM 2225 N N . ILE B 1 32 ? 5.858 93.088 76.354 1.00 21.75 23 ILE B N 1
ATOM 2226 C CA . ILE B 1 32 ? 5.428 92.507 77.613 1.00 24.35 23 ILE B CA 1
ATOM 2227 C C . ILE B 1 32 ? 5.191 91.005 77.519 1.00 24.53 23 ILE B C 1
ATOM 2228 O O . ILE B 1 32 ? 5.493 90.250 78.441 1.00 25.93 23 ILE B O 1
ATOM 2233 N N . ARG B 1 33 ? 4.654 90.574 76.393 1.00 23.69 24 ARG B N 1
ATOM 2234 C CA . ARG B 1 33 ? 4.365 89.174 76.189 1.00 28.22 24 ARG B CA 1
ATOM 2235 C C . ARG B 1 33 ? 5.628 88.341 75.991 1.00 27.97 24 ARG B C 1
ATOM 2236 O O . ARG B 1 33 ? 5.750 87.252 76.549 1.00 28.31 24 ARG B O 1
ATOM 2244 N N . GLN B 1 34 ? 6.572 88.853 75.210 1.00 22.30 25 GLN B N 1
ATOM 2245 C CA . GLN B 1 34 ? 7.787 88.107 74.930 1.00 23.74 25 GLN B CA 1
ATOM 2246 C C . GLN B 1 34 ? 8.929 88.323 75.923 1.00 22.78 25 GLN B C 1
ATOM 2247 O O . GLN B 1 34 ? 9.781 87.459 76.094 1.00 22.54 25 GLN B O 1
ATOM 2253 N N . LEU B 1 35 ? 8.963 89.483 76.552 1.00 23.59 26 LEU B N 1
ATOM 2254 C CA . LEU B 1 35 ? 10.027 89.800 77.490 1.00 23.12 26 LEU B CA 1
ATOM 2255 C C . LEU B 1 35 ? 9.404 90.432 78.738 1.00 22.06 26 LEU B C 1
ATOM 2256 O O . LEU B 1 35 ? 9.577 91.609 78.997 1.00 18.78 26 LEU B O 1
ATOM 2261 N N . PRO B 1 36 ? 8.666 89.635 79.524 1.00 30.49 27 PRO B N 1
ATOM 2262 C CA . PRO B 1 36 ? 7.984 90.050 80.757 1.00 30.96 27 PRO B CA 1
ATOM 2263 C C . PRO B 1 36 ? 8.904 90.728 81.764 1.00 30.22 27 PRO B C 1
ATOM 2264 O O . PRO B 1 36 ? 8.452 91.490 82.606 1.00 31.75 27 PRO B O 1
ATOM 2268 N N . HIS B 1 37 ? 10.196 90.441 81.669 1.00 23.47 28 HIS B N 1
ATOM 2269 C CA . HIS B 1 37 ? 11.167 90.983 82.611 1.00 23.59 28 HIS B CA 1
ATOM 2270 C C . HIS B 1 37 ? 11.744 92.365 82.301 1.00 23.11 28 HIS B C 1
ATOM 2271 O O . HIS B 1 37 ? 12.403 92.971 83.157 1.00 23.43 28 HIS B O 1
ATOM 2278 N N . GLU B 1 38 ? 11.508 92.875 81.098 1.00 20.41 29 GLU B N 1
ATOM 2279 C CA . GLU B 1 38 ? 12.077 94.174 80.733 1.00 19.59 29 GLU B CA 1
ATOM 2280 C C . GLU B 1 38 ? 11.163 95.370 81.005 1.00 18.77 29 GLU B C 1
ATOM 2281 O O . GLU B 1 38 ? 10.013 95.383 80.594 1.00 17.75 29 GLU B O 1
ATOM 2287 N N . LYS B 1 39 ? 11.686 96.382 81.685 1.00 21.72 30 LYS B N 1
ATOM 2288 C CA . LYS B 1 39 ? 10.890 97.562 81.975 1.00 24.13 30 LYS B CA 1
ATOM 2289 C C . LYS B 1 39 ? 10.707 98.411 80.730 1.00 24.30 30 LYS B C 1
ATOM 2290 O O . LYS B 1 39 ? 11.543 98.420 79.823 1.00 22.22 30 LYS B O 1
ATOM 2296 N N . ILE B 1 40 ? 9.618 99.162 80.722 1.00 25.82 31 ILE B N 1
ATOM 2297 C CA . ILE B 1 40 ? 9.278 99.999 79.593 1.00 26.63 31 ILE B CA 1
ATOM 2298 C C . ILE B 1 40 ? 9.085 101.461 79.936 1.00 28.20 31 ILE B C 1
ATOM 2299 O O . ILE B 1 40 ? 8.549 101.799 81.007 1.00 27.88 31 ILE B O 1
ATOM 2304 N N . VAL B 1 41 ? 9.553 102.311 79.024 1.00 24.66 32 VAL B N 1
ATOM 2305 C CA . VAL B 1 41 ? 9.362 103.753 79.100 1.00 25.51 32 VAL B CA 1
ATOM 2306 C C . VAL B 1 41 ? 8.825 104.082 77.714 1.00 26.66 32 VAL B C 1
ATOM 2307 O O . VAL B 1 41 ? 9.510 103.920 76.684 1.00 27.58 32 VAL B O 1
ATOM 2311 N N . TYR B 1 42 ? 7.573 104.512 77.690 1.00 25.92 33 TYR B N 1
ATOM 2312 C CA . TYR B 1 42 ? 6.889 104.811 76.448 1.00 25.46 33 TYR B CA 1
ATOM 2313 C C . TYR B 1 42 ? 6.428 106.257 76.388 1.00 24.46 33 TYR B C 1
ATOM 2314 O O . TYR B 1 42 ? 6.035 106.824 77.393 1.00 25.30 33 TYR B O 1
ATOM 2323 N N . ILE B 1 43 ? 6.484 106.854 75.208 1.00 20.63 34 ILE B N 1
ATOM 2324 C CA . ILE B 1 43 ? 6.002 108.214 75.055 1.00 21.86 34 ILE B CA 1
ATOM 2325 C C . ILE B 1 43 ? 5.435 108.388 73.651 1.00 20.53 34 ILE B C 1
ATOM 2326 O O . ILE B 1 43 ? 6.103 108.085 72.665 1.00 18.50 34 ILE B O 1
ATOM 2331 N N . GLY B 1 44 ? 4.194 108.856 73.568 1.00 19.93 35 GLY B N 1
ATOM 2332 C CA . GLY B 1 44 ? 3.582 109.054 72.266 1.00 21.70 35 GLY B CA 1
ATOM 2333 C C . GLY B 1 44 ? 2.550 110.167 72.198 1.00 23.40 35 GLY B C 1
ATOM 2334 O O . GLY B 1 44 ? 2.557 111.075 73.029 1.00 24.16 35 GLY B O 1
ATOM 2335 N N . ARG B 1 54 ? 2.391 116.437 58.025 1.00 51.32 45 ARG B N 1
ATOM 2336 C CA . ARG B 1 54 ? 3.321 117.490 58.433 1.00 51.83 45 ARG B CA 1
ATOM 2337 C C . ARG B 1 54 ? 4.655 117.315 57.707 1.00 50.15 45 ARG B C 1
ATOM 2338 O O . ARG B 1 54 ? 5.050 116.190 57.401 1.00 49.62 45 ARG B O 1
ATOM 2346 N N . PRO B 1 55 ? 5.372 118.426 57.428 1.00 56.02 46 PRO B N 1
ATOM 2347 C CA . PRO B 1 55 ? 6.668 118.375 56.730 1.00 56.51 46 PRO B CA 1
ATOM 2348 C C . PRO B 1 55 ? 7.703 117.447 57.379 1.00 57.28 46 PRO B C 1
ATOM 2349 O O . PRO B 1 55 ? 7.484 116.932 58.472 1.00 57.73 46 PRO B O 1
ATOM 2353 N N . LYS B 1 56 ? 8.829 117.232 56.703 1.00 79.62 47 LYS B N 1
ATOM 2354 C CA . LYS B 1 56 ? 9.861 116.350 57.237 1.00 81.04 47 LYS B CA 1
ATOM 2355 C C . LYS B 1 56 ? 10.605 116.982 58.403 1.00 81.23 47 LYS B C 1
ATOM 2356 O O . LYS B 1 56 ? 10.466 116.543 59.547 1.00 81.52 47 LYS B O 1
ATOM 2362 N N . LYS B 1 57 ? 11.396 118.010 58.102 1.00 59.18 48 LYS B N 1
ATOM 2363 C CA . LYS B 1 57 ? 12.182 118.708 59.107 1.00 58.17 48 LYS B CA 1
ATOM 2364 C C . LYS B 1 57 ? 11.439 118.856 60.428 1.00 57.72 48 LYS B C 1
ATOM 2365 O O . LYS B 1 57 ? 12.046 118.766 61.496 1.00 57.16 48 LYS B O 1
ATOM 2371 N N . GLN B 1 58 ? 10.128 119.064 60.360 1.00 55.84 49 GLN B N 1
ATOM 2372 C CA . GLN B 1 58 ? 9.334 119.217 61.573 1.00 54.78 49 GLN B CA 1
ATOM 2373 C C . GLN B 1 58 ? 9.165 117.891 62.302 1.00 53.45 49 GLN B C 1
ATOM 2374 O O . GLN B 1 58 ? 9.300 117.819 63.523 1.00 53.32 49 GLN B O 1
ATOM 2380 N N . ILE B 1 59 ? 8.860 116.839 61.557 1.00 53.56 50 ILE B N 1
ATOM 2381 C CA . ILE B 1 59 ? 8.691 115.531 62.164 1.00 51.92 50 ILE B CA 1
ATOM 2382 C C . ILE B 1 59 ? 10.039 115.076 62.709 1.00 49.35 50 ILE B C 1
ATOM 2383 O O . ILE B 1 59 ? 10.108 114.399 63.743 1.00 49.77 50 ILE B O 1
ATOM 2388 N N . LYS B 1 60 ? 11.109 115.467 62.027 1.00 43.62 51 LYS B N 1
ATOM 2389 C CA . LYS B 1 60 ? 12.442 115.097 62.467 1.00 41.63 51 LYS B CA 1
ATOM 2390 C C . LYS B 1 60 ? 12.691 115.712 63.845 1.00 40.95 51 LYS B C 1
ATOM 2391 O O . LYS B 1 60 ? 12.990 115.002 64.809 1.00 42.53 51 LYS B O 1
ATOM 2397 N N . GLU B 1 61 ? 12.534 117.027 63.944 1.00 35.48 52 GLU B N 1
ATOM 2398 C CA . GLU B 1 61 ? 12.724 117.720 65.208 1.00 34.39 52 GLU B CA 1
ATOM 2399 C C . GLU B 1 61 ? 11.845 117.171 66.314 1.00 34.40 52 GLU B C 1
ATOM 2400 O O . GLU B 1 61 ? 12.291 116.981 67.449 1.00 32.37 52 GLU B O 1
ATOM 2406 N N . TYR B 1 62 ? 10.583 116.935 65.990 1.00 33.55 53 TYR B N 1
ATOM 2407 C CA . TYR B 1 62 ? 9.666 116.407 66.979 1.00 35.83 53 TYR B CA 1
ATOM 2408 C C . TYR B 1 62 ? 10.197 115.078 67.497 1.00 32.56 53 TYR B C 1
ATOM 2409 O O . TYR B 1 62 ? 10.172 114.821 68.701 1.00 30.17 53 TYR B O 1
ATOM 2418 N N . THR B 1 63 ? 10.698 114.243 66.588 1.00 34.86 54 THR B N 1
ATOM 2419 C CA . THR B 1 63 ? 11.223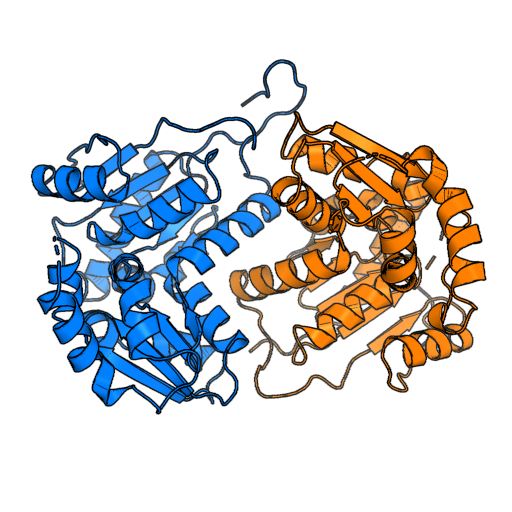 112.941 66.983 1.00 32.97 54 THR B CA 1
ATOM 2420 C C . THR B 1 63 ? 12.415 113.090 67.927 1.00 29.66 54 THR B C 1
ATOM 2421 O O . THR B 1 63 ? 12.493 112.401 68.944 1.00 27.58 54 THR B O 1
ATOM 2425 N N . TRP B 1 64 ? 13.330 113.991 67.591 1.00 28.19 55 TRP B N 1
ATOM 2426 C CA . TRP B 1 64 ? 14.496 114.231 68.431 1.00 28.23 55 TRP B CA 1
ATOM 2427 C C . TRP B 1 64 ? 14.099 114.605 69.851 1.00 28.43 55 TRP B C 1
ATOM 2428 O O . TRP B 1 64 ? 14.758 114.207 70.819 1.00 26.81 55 TRP B O 1
ATOM 2439 N N . GLU B 1 65 ? 13.023 115.377 69.974 1.00 28.13 56 GLU B N 1
ATOM 2440 C CA . GLU B 1 65 ? 12.545 115.774 71.296 1.00 29.05 56 GLU B CA 1
ATOM 2441 C C . GLU B 1 65 ? 12.055 114.535 72.049 1.00 26.90 56 GLU B C 1
ATOM 2442 O O . GLU B 1 65 ? 12.248 114.427 73.263 1.00 27.86 56 GLU B O 1
ATOM 2448 N N . LEU B 1 66 ? 11.442 113.599 71.326 1.00 24.80 57 LEU B N 1
ATOM 2449 C CA . LEU B 1 66 ? 10.982 112.355 71.932 1.00 23.88 57 LEU B CA 1
ATOM 2450 C C . LEU B 1 66 ? 12.189 111.528 72.364 1.00 22.64 57 LEU B C 1
ATOM 2451 O O . LEU B 1 66 ? 12.184 110.933 73.441 1.00 23.37 57 LEU B O 1
ATOM 2456 N N . VAL B 1 67 ? 13.222 111.496 71.522 1.00 19.77 58 VAL B N 1
ATOM 2457 C CA . VAL B 1 67 ? 14.440 110.753 71.833 1.00 23.16 58 VAL B CA 1
ATOM 2458 C C . VAL B 1 67 ? 15.115 111.360 73.054 1.00 23.22 58 VAL B C 1
ATOM 2459 O O . VAL B 1 67 ? 15.563 110.634 73.952 1.00 24.10 58 VAL B O 1
ATOM 2463 N N . ASN B 1 68 ? 15.192 112.695 73.076 1.00 24.10 59 ASN B N 1
ATOM 2464 C CA . ASN B 1 68 ? 15.801 113.413 74.190 1.00 23.80 59 ASN B CA 1
ATOM 2465 C C . ASN B 1 68 ? 15.090 113.049 75.478 1.00 21.74 59 ASN B C 1
ATOM 2466 O O . ASN B 1 68 ? 15.730 112.874 76.510 1.00 20.73 59 ASN B O 1
ATOM 2471 N N . PHE B 1 69 ? 13.765 112.938 75.419 1.00 22.30 60 PHE B N 1
ATOM 2472 C CA . PHE B 1 69 ? 12.995 112.582 76.608 1.00 24.08 60 PHE B CA 1
ATOM 2473 C C . PHE B 1 69 ? 13.361 111.188 77.115 1.00 23.55 60 PHE B C 1
ATOM 2474 O O . PHE B 1 69 ? 13.649 110.989 78.293 1.00 24.26 60 PHE B O 1
ATOM 2482 N N . LEU B 1 70 ? 13.351 110.222 76.211 1.00 27.08 61 LEU B N 1
ATOM 2483 C CA . LEU B 1 70 ? 13.700 108.851 76.562 1.00 26.18 61 LEU B CA 1
ATOM 2484 C C . LEU B 1 70 ? 15.098 108.785 77.176 1.00 26.09 61 LEU B C 1
ATOM 2485 O O . LEU B 1 70 ? 15.326 108.055 78.147 1.00 23.46 61 LEU B O 1
ATOM 2490 N N . LEU B 1 71 ? 16.038 109.555 76.628 1.00 25.81 62 LEU B N 1
ATOM 2491 C CA . LEU B 1 71 ? 17.390 109.518 77.171 1.00 26.94 62 LEU B CA 1
ATOM 2492 C C . LEU B 1 71 ? 17.446 110.051 78.612 1.00 28.70 62 LEU B C 1
ATOM 2493 O O . LEU B 1 71 ? 18.245 109.556 79.434 1.00 27.71 62 LEU B O 1
ATOM 2498 N N . THR B 1 72 ? 16.591 111.024 78.939 1.00 27.04 63 THR B N 1
ATOM 2499 C CA . THR B 1 72 ? 16.579 111.545 80.308 1.00 25.59 63 THR B CA 1
ATOM 2500 C C . THR B 1 72 ? 15.944 110.494 81.223 1.00 27.66 63 THR B C 1
ATOM 2501 O O . THR B 1 72 ? 16.074 110.578 82.441 1.00 28.60 63 THR B O 1
ATOM 2505 N N . GLN B 1 73 ? 15.243 109.518 80.641 1.00 29.74 64 GLN B N 1
ATOM 2506 C CA . GLN B 1 73 ? 14.631 108.455 81.446 1.00 29.12 64 GLN B CA 1
ATOM 2507 C C . GLN B 1 73 ? 15.600 107.283 81.622 1.00 27.75 64 GLN B C 1
ATOM 2508 O O . GLN B 1 73 ? 15.242 106.236 82.150 1.00 28.12 64 GLN B O 1
ATOM 2514 N N . ASN B 1 74 ? 16.829 107.464 81.162 1.00 23.67 65 ASN B N 1
ATOM 2515 C CA . ASN B 1 74 ? 17.865 106.447 81.307 1.00 23.33 65 ASN B CA 1
ATOM 2516 C C . ASN B 1 74 ? 17.563 105.103 80.642 1.00 24.75 65 ASN B C 1
ATOM 2517 O O . ASN B 1 74 ? 17.769 104.049 81.243 1.00 24.66 65 ASN B O 1
ATOM 2522 N N . VAL B 1 75 ? 17.091 105.137 79.397 1.00 27.04 66 VAL B N 1
ATOM 2523 C CA . VAL B 1 75 ? 16.783 103.903 78.687 1.00 23.80 66 VAL B CA 1
ATOM 2524 C C . VAL B 1 75 ? 18.059 103.315 78.082 1.00 24.91 66 VAL B C 1
ATOM 2525 O O . VAL B 1 75 ? 18.966 104.051 77.710 1.00 23.58 66 VAL B O 1
ATOM 2529 N N . LYS B 1 76 ? 18.119 101.988 78.004 1.00 20.57 67 LYS B N 1
ATOM 2530 C CA . LYS B 1 76 ? 19.277 101.293 77.457 1.00 18.79 67 LYS B CA 1
ATOM 2531 C C . LYS B 1 76 ? 19.062 100.963 75.996 1.00 18.70 67 LYS B C 1
ATOM 2532 O O . LYS B 1 76 ? 19.922 100.370 75.354 1.00 21.45 67 LYS B O 1
ATOM 2538 N N . MET B 1 77 ? 17.914 101.350 75.464 1.00 18.36 68 MET B N 1
ATOM 2539 C CA . MET B 1 77 ? 17.613 101.063 74.071 1.00 19.17 68 MET B CA 1
ATOM 2540 C C . MET B 1 77 ? 16.414 101.892 73.663 1.00 18.87 68 MET B C 1
ATOM 2541 O O . MET B 1 77 ? 15.558 102.198 74.491 1.00 18.65 68 MET B O 1
ATOM 2546 N N . ILE B 1 78 ? 16.352 102.256 72.387 1.00 22.50 69 ILE B N 1
ATOM 2547 C CA . ILE B 1 78 ? 15.222 103.035 71.884 1.00 22.84 69 ILE B CA 1
ATOM 2548 C C . ILE B 1 78 ? 14.593 102.359 70.678 1.00 22.30 69 ILE B C 1
ATOM 2549 O O . ILE B 1 78 ? 15.264 102.070 69.687 1.00 22.11 69 ILE B O 1
ATOM 2554 N N . VAL B 1 79 ? 13.295 102.115 70.778 1.00 22.16 70 VAL B N 1
ATOM 2555 C CA . VAL B 1 79 ? 12.552 101.491 69.707 1.00 19.57 70 VAL B CA 1
ATOM 2556 C C . VAL B 1 79 ? 11.601 102.490 69.088 1.00 20.82 70 VAL B C 1
ATOM 2557 O O . VAL B 1 79 ? 10.814 103.097 69.802 1.00 21.62 70 VAL B O 1
ATOM 2561 N N . PHE B 1 80 ? 11.668 102.664 67.769 1.00 19.59 71 PHE B N 1
ATOM 2562 C CA . PHE B 1 80 ? 10.739 103.551 67.081 1.00 21.73 71 PHE B CA 1
ATOM 2563 C C . PHE B 1 80 ? 9.454 102.764 66.801 1.00 24.80 71 PHE B C 1
ATOM 2564 O O . PHE B 1 80 ? 9.455 101.869 65.962 1.00 24.72 71 PHE B O 1
ATOM 2572 N N . ALA B 1 81 ? 8.365 103.089 67.493 1.00 34.19 72 ALA B N 1
ATOM 2573 C CA . ALA B 1 81 ? 7.090 102.402 67.280 1.00 38.62 72 ALA B CA 1
ATOM 2574 C C . ALA B 1 81 ? 6.403 102.927 66.022 1.00 41.19 72 ALA B C 1
ATOM 2575 O O . ALA B 1 81 ? 6.023 102.162 65.149 1.00 44.17 72 ALA B O 1
ATOM 2577 N N . CYS B 1 82 ? 6.248 104.239 65.929 1.00 55.20 73 CYS B N 1
ATOM 2578 C CA . CYS B 1 82 ? 5.623 104.861 64.767 1.00 57.42 73 CYS B CA 1
ATOM 2579 C C . CYS B 1 82 ? 6.368 104.477 63.476 1.00 57.68 73 CYS B C 1
ATOM 2580 O O . CYS B 1 82 ? 7.570 104.221 63.508 1.00 59.10 73 CYS B O 1
ATOM 2583 N N . ASN B 1 83 ? 5.659 104.423 62.348 1.00 42.39 74 ASN B N 1
ATOM 2584 C CA . ASN B 1 83 ? 6.295 104.090 61.068 1.00 41.41 74 ASN B CA 1
ATOM 2585 C C . ASN B 1 83 ? 6.805 105.329 60.332 1.00 39.42 74 ASN B C 1
ATOM 2586 O O . ASN B 1 83 ? 7.821 105.265 59.652 1.00 39.84 74 ASN B O 1
ATOM 2591 N N . THR B 1 84 ? 6.110 106.456 60.453 1.00 36.60 75 THR B N 1
ATOM 2592 C CA . THR B 1 84 ? 6.572 107.675 59.781 1.00 37.13 75 THR B CA 1
ATOM 2593 C C . THR B 1 84 ? 7.805 108.234 60.475 1.00 35.61 75 THR B C 1
ATOM 2594 O O . THR B 1 84 ? 8.696 108.767 59.820 1.00 35.63 75 THR B O 1
ATOM 2598 N N . ALA B 1 85 ? 7.860 108.115 61.799 1.00 47.20 76 ALA B N 1
ATOM 2599 C CA . ALA B 1 85 ? 9.022 108.603 62.537 1.00 46.34 76 ALA B CA 1
ATOM 2600 C C . ALA B 1 85 ? 10.236 107.784 62.087 1.00 45.52 76 ALA B C 1
ATOM 2601 O O . ALA B 1 85 ? 11.302 108.342 61.798 1.00 46.12 76 ALA B O 1
ATOM 2603 N N . THR B 1 86 ? 10.066 106.462 62.015 1.00 31.37 77 THR B N 1
ATOM 2604 C CA . THR B 1 86 ? 11.148 105.583 61.565 1.00 29.57 77 THR B CA 1
ATOM 2605 C C . THR B 1 86 ? 11.617 106.031 60.184 1.00 29.18 77 THR B C 1
ATOM 2606 O O . THR B 1 86 ? 12.815 106.184 59.929 1.00 28.51 77 THR B O 1
ATOM 2610 N N . ALA B 1 87 ? 10.668 106.241 59.281 1.00 35.55 78 ALA B N 1
ATOM 2611 C CA . ALA B 1 87 ? 11.032 106.648 57.925 1.00 36.00 78 ALA B CA 1
ATOM 2612 C C . ALA B 1 87 ? 11.795 107.966 57.914 1.00 35.67 78 ALA B C 1
ATOM 2613 O O . ALA B 1 87 ? 12.733 108.149 57.130 1.00 35.79 78 ALA B O 1
ATOM 2615 N N . VAL B 1 88 ? 11.398 108.877 58.797 1.00 32.97 79 VAL B N 1
ATOM 2616 C CA . VAL B 1 88 ? 12.022 110.198 58.860 1.00 33.64 79 VAL B CA 1
ATOM 2617 C C . VAL B 1 88 ? 13.335 110.336 59.639 1.00 31.94 79 VAL B C 1
ATOM 2618 O O . VAL B 1 88 ? 14.309 110.874 59.111 1.00 31.63 79 VAL B O 1
ATOM 2622 N N . ALA B 1 89 ? 13.376 109.847 60.877 1.00 33.08 80 ALA B N 1
ATOM 2623 C CA . ALA B 1 89 ? 14.586 110.020 61.674 1.00 33.69 80 ALA B CA 1
ATOM 2624 C C . ALA B 1 89 ? 15.306 108.795 62.253 1.00 33.07 80 ALA B C 1
ATOM 2625 O O . ALA B 1 89 ? 16.375 108.950 62.852 1.00 33.08 80 ALA B O 1
ATOM 2627 N N . TRP B 1 90 ? 14.753 107.595 62.078 1.00 29.52 81 TRP B N 1
ATOM 2628 C CA . TRP B 1 90 ? 15.383 106.397 62.637 1.00 29.32 81 TRP B CA 1
ATOM 2629 C C . TRP B 1 90 ? 16.883 106.271 62.311 1.00 27.24 81 TRP B C 1
ATOM 2630 O O . TRP B 1 90 ? 17.716 106.171 63.210 1.00 26.05 81 TRP B O 1
ATOM 2641 N N . GLU B 1 91 ? 17.239 106.306 61.041 1.00 31.92 82 GLU B N 1
ATOM 2642 C CA . GLU B 1 91 ? 18.646 106.173 60.680 1.00 34.03 82 GLU B CA 1
ATOM 2643 C C . GLU B 1 91 ? 19.555 107.296 61.177 1.00 31.70 82 GLU B C 1
ATOM 2644 O O . GLU B 1 91 ? 20.748 107.076 61.419 1.00 31.37 82 GLU B O 1
ATOM 2650 N N . GLU B 1 92 ? 19.001 108.489 61.352 1.00 27.20 83 GLU B N 1
ATOM 2651 C CA . GLU B 1 92 ? 19.790 109.619 61.819 1.00 26.78 83 GLU B CA 1
ATOM 2652 C C . GLU B 1 92 ? 20.106 109.483 63.304 1.00 24.43 83 GLU B C 1
ATOM 2653 O O . GLU B 1 92 ? 21.239 109.677 63.741 1.00 25.35 83 GLU B O 1
ATOM 2659 N N . VAL B 1 93 ? 19.084 109.158 64.075 1.00 24.44 84 VAL B N 1
ATOM 2660 C CA . VAL B 1 93 ? 19.224 108.977 65.505 1.00 23.14 84 VAL B CA 1
ATOM 2661 C C . VAL B 1 93 ? 20.098 107.766 65.822 1.00 23.47 84 VAL B C 1
ATOM 2662 O O . VAL B 1 93 ? 20.928 107.815 66.729 1.00 24.55 84 VAL B O 1
ATOM 2666 N N . LYS B 1 94 ? 19.918 106.689 65.066 1.00 26.32 85 LYS B N 1
ATOM 2667 C CA . LYS B 1 94 ? 20.690 105.479 65.292 1.00 26.64 85 LYS B CA 1
ATOM 2668 C C . LYS B 1 94 ? 22.179 105.722 65.093 1.00 27.23 85 LYS B C 1
ATOM 2669 O O . LYS B 1 94 ? 23.015 105.199 65.836 1.00 25.48 85 LYS B O 1
ATOM 2675 N N . ALA B 1 95 ? 22.508 106.528 64.094 1.00 21.07 86 ALA B N 1
ATOM 2676 C CA . ALA B 1 95 ? 23.899 106.816 63.818 1.00 21.86 86 ALA B CA 1
ATOM 2677 C C . ALA B 1 95 ? 24.503 107.761 64.853 1.00 22.74 86 ALA B C 1
ATOM 2678 O O . ALA B 1 95 ? 25.716 107.822 65.009 1.00 23.77 86 ALA B O 1
ATOM 2680 N N . ALA B 1 96 ? 23.653 108.479 65.578 1.00 26.24 87 ALA B N 1
ATOM 2681 C CA . ALA B 1 96 ? 24.122 109.446 66.566 1.00 24.82 87 ALA B CA 1
ATOM 2682 C C . ALA B 1 96 ? 24.087 109.019 68.035 1.00 24.64 87 ALA B C 1
ATOM 2683 O O . ALA B 1 96 ? 24.587 109.733 68.882 1.00 25.30 87 ALA B O 1
ATOM 2685 N N . LEU B 1 97 ? 23.493 107.873 68.351 1.00 24.33 88 LEU B N 1
ATOM 2686 C CA . LEU B 1 97 ? 23.415 107.435 69.745 1.00 23.48 88 LEU B CA 1
ATOM 2687 C C . LEU B 1 97 ? 24.399 106.318 70.106 1.00 24.41 88 LEU B C 1
ATOM 2688 O O . LEU B 1 97 ? 24.869 105.586 69.238 1.00 20.85 88 LEU B O 1
ATOM 2693 N N . ASP B 1 98 ? 24.698 106.194 71.397 1.00 32.05 89 ASP B N 1
ATOM 2694 C CA . ASP B 1 98 ? 25.623 105.173 71.872 1.00 36.39 89 ASP B CA 1
ATOM 2695 C C . ASP B 1 98 ? 24.873 103.934 72.342 1.00 35.36 89 ASP B C 1
ATOM 2696 O O . ASP B 1 98 ? 25.474 102.991 72.841 1.00 38.00 89 ASP B O 1
ATOM 2701 N N . ILE B 1 99 ? 23.554 103.947 72.204 1.00 29.69 90 ILE B N 1
ATOM 2702 C CA . ILE B 1 99 ? 22.758 102.806 72.603 1.00 24.99 90 ILE B CA 1
ATOM 2703 C C . ILE B 1 99 ? 22.070 102.271 71.359 1.00 24.51 90 ILE B C 1
ATOM 2704 O O . ILE B 1 99 ? 21.916 102.991 70.366 1.00 22.07 90 ILE B O 1
ATOM 2709 N N . PRO B 1 100 ? 21.687 100.987 71.376 1.00 19.75 91 PRO B N 1
ATOM 2710 C CA . PRO B 1 100 ? 21.013 100.407 70.218 1.00 19.14 91 PRO B CA 1
ATOM 2711 C C . PRO B 1 100 ? 19.727 101.196 69.902 1.00 19.94 91 PRO B C 1
ATOM 2712 O O . PRO B 1 100 ? 19.084 101.774 70.794 1.00 18.44 91 PRO B O 1
ATOM 2716 N N . VAL B 1 101 ? 19.371 101.228 68.626 1.00 16.59 92 VAL B N 1
ATOM 2717 C CA . VAL B 1 101 ? 18.160 101.901 68.196 1.00 17.88 92 VAL B CA 1
ATOM 2718 C C . VAL B 1 101 ? 17.610 101.109 67.025 1.00 18.20 92 VAL B C 1
ATOM 2719 O O . VAL B 1 101 ? 18.360 100.709 66.129 1.00 15.06 92 VAL B O 1
ATOM 2723 N N . LEU B 1 102 ? 16.312 100.855 67.028 1.00 25.53 93 LEU B N 1
ATOM 2724 C CA . LEU B 1 102 ? 15.734 100.143 65.899 1.00 27.43 93 LEU B CA 1
ATOM 2725 C C . LEU B 1 102 ? 14.307 100.569 65.669 1.00 26.86 93 LEU B C 1
ATOM 2726 O O . LEU B 1 102 ? 13.682 101.187 66.540 1.00 27.74 93 LEU B O 1
ATOM 2731 N N . GLY B 1 103 ? 13.806 100.260 64.481 1.00 21.57 94 GLY B N 1
ATOM 2732 C CA . GLY B 1 103 ? 12.440 100.612 64.133 1.00 20.35 94 GLY B CA 1
ATOM 2733 C C . GLY B 1 103 ? 11.703 99.337 63.798 1.00 18.99 94 GLY B C 1
ATOM 2734 O O . GLY B 1 103 ? 12.287 98.260 63.840 1.00 17.42 94 GLY B O 1
ATOM 2735 N N . VAL B 1 104 ? 10.430 99.440 63.447 1.00 22.10 95 VAL B N 1
ATOM 2736 C CA . VAL B 1 104 ? 9.659 98.248 63.121 1.00 22.96 95 VAL B CA 1
ATOM 2737 C C . VAL B 1 104 ? 9.689 97.896 61.645 1.00 21.76 95 VAL B C 1
ATOM 2738 O O . VAL B 1 104 ? 9.435 96.749 61.266 1.00 25.14 95 VAL B O 1
ATOM 2742 N N . VAL B 1 105 ? 10.009 98.875 60.810 1.00 19.01 96 VAL B N 1
ATOM 2743 C CA . VAL B 1 105 ? 10.014 98.644 59.378 1.00 18.24 96 VAL B CA 1
ATOM 2744 C C . VAL B 1 105 ? 10.989 97.594 58.868 1.00 19.95 96 VAL B C 1
ATOM 2745 O O . VAL B 1 105 ? 10.583 96.683 58.146 1.00 20.11 96 VAL B O 1
ATOM 2749 N N . LEU B 1 106 ? 12.266 97.720 59.221 1.00 24.10 97 LEU B N 1
ATOM 2750 C CA . LEU B 1 106 ? 13.273 96.767 58.759 1.00 22.69 97 LEU B CA 1
ATOM 2751 C C . LEU B 1 106 ? 12.904 95.331 59.160 1.00 23.20 97 LEU B C 1
ATOM 2752 O O . LEU B 1 106 ? 12.886 94.434 58.315 1.00 24.58 97 LEU B O 1
ATOM 2757 N N . PRO B 1 107 ? 12.603 95.084 60.451 1.00 17.88 98 PRO B N 1
ATOM 2758 C CA . PRO B 1 107 ? 12.250 93.695 60.790 1.00 19.72 98 PRO B CA 1
ATOM 2759 C C . PRO B 1 107 ? 10.999 93.184 60.053 1.00 18.02 98 PRO B C 1
ATOM 2760 O O . PRO B 1 107 ? 10.912 92.015 59.693 1.00 16.49 98 PRO B O 1
ATOM 2764 N N . GLY B 1 108 ? 10.033 94.055 59.824 1.00 18.94 99 GLY B N 1
ATOM 2765 C CA . GLY B 1 108 ? 8.868 93.622 59.081 1.00 21.35 99 GLY B CA 1
ATOM 2766 C C . GLY B 1 108 ? 9.338 93.306 57.667 1.00 22.56 99 GLY B C 1
ATOM 2767 O O . GLY B 1 108 ? 8.978 92.278 57.079 1.00 22.78 99 GLY B O 1
ATOM 2768 N N . ALA B 1 109 ? 10.178 94.181 57.127 1.00 21.54 100 ALA B N 1
ATOM 2769 C CA . ALA B 1 109 ? 10.709 93.998 55.782 1.00 22.10 100 ALA B CA 1
ATOM 2770 C C . ALA B 1 109 ? 11.424 92.663 55.667 1.00 22.82 100 ALA B C 1
ATOM 2771 O O . ALA B 1 109 ? 11.186 91.894 54.745 1.00 23.08 100 ALA B O 1
ATOM 2773 N N . SER B 1 110 ? 12.298 92.377 56.624 1.00 22.73 101 SER B N 1
ATOM 2774 C CA . SER B 1 110 ? 13.061 91.138 56.589 1.00 24.50 101 SER B CA 1
ATOM 2775 C C . SER B 1 110 ? 12.192 89.894 56.721 1.00 24.91 101 SER B C 1
ATOM 2776 O O . SER B 1 110 ? 12.458 88.884 56.070 1.00 26.17 101 SER B O 1
ATOM 2779 N N . ALA B 1 111 ? 11.151 89.965 57.550 1.00 29.55 102 ALA B N 1
ATOM 2780 C CA . ALA B 1 111 ? 10.255 88.825 57.726 1.00 30.28 102 ALA B CA 1
ATOM 2781 C C . ALA B 1 111 ? 9.449 88.555 56.442 1.00 31.27 102 ALA B C 1
ATOM 2782 O O . ALA B 1 111 ? 9.251 87.406 56.063 1.00 29.61 102 ALA B O 1
ATOM 2784 N N . ALA B 1 112 ? 8.991 89.609 55.770 1.00 30.32 103 ALA B N 1
ATOM 2785 C CA . ALA B 1 112 ? 8.214 89.436 54.534 1.00 31.69 103 ALA B CA 1
ATOM 2786 C C . ALA B 1 112 ? 9.025 88.725 53.452 1.00 32.95 103 ALA B C 1
ATOM 2787 O O . ALA B 1 112 ? 8.513 87.860 52.752 1.00 33.57 103 ALA B O 1
ATOM 2789 N N . ILE B 1 113 ? 10.299 89.095 53.341 1.00 36.04 104 ILE B N 1
ATOM 2790 C CA . ILE B 1 113 ? 11.230 88.517 52.375 1.00 34.79 104 ILE B CA 1
ATOM 2791 C C . ILE B 1 113 ? 11.453 87.027 52.623 1.00 37.39 104 ILE B C 1
ATOM 2792 O O . ILE B 1 113 ? 11.573 86.234 51.685 1.00 37.03 104 ILE B O 1
ATOM 2797 N N . LYS B 1 114 ? 11.537 86.651 53.893 1.00 35.91 105 LYS B N 1
ATOM 2798 C CA . LYS B 1 114 ? 11.754 85.255 54.250 1.00 38.92 105 LYS B CA 1
ATOM 2799 C C . LYS B 1 114 ? 10.445 84.475 54.145 1.00 40.30 105 LYS B C 1
ATOM 2800 O O . LYS B 1 114 ? 10.435 83.275 53.874 1.00 38.36 105 LYS B O 1
ATOM 2806 N N . SER B 1 115 ? 9.341 85.181 54.346 1.00 53.23 106 SER B N 1
ATOM 2807 C CA . SER B 1 115 ? 8.021 84.579 54.310 1.00 56.32 106 SER B CA 1
ATOM 2808 C C . SER B 1 115 ? 7.344 84.553 52.923 1.00 57.87 106 SER B C 1
ATOM 2809 O O . SER B 1 115 ? 6.379 83.808 52.716 1.00 59.07 106 SER B O 1
ATOM 2812 N N . THR B 1 116 ? 7.847 85.348 51.978 1.00 47.19 107 THR B N 1
ATOM 2813 C CA . THR B 1 116 ? 7.255 85.414 50.636 1.00 47.26 107 THR B CA 1
ATOM 2814 C C . THR B 1 116 ? 7.441 84.153 49.774 1.00 48.28 107 THR B C 1
ATOM 2815 O O . THR B 1 116 ? 8.534 83.578 49.698 1.00 46.29 107 THR B O 1
ATOM 2819 N N . THR B 1 117 ? 6.352 83.738 49.127 1.00 47.14 108 THR B N 1
ATOM 2820 C CA . THR B 1 117 ? 6.354 82.555 48.264 1.00 50.21 108 THR B CA 1
ATOM 2821 C C . THR B 1 117 ? 6.655 82.890 46.799 1.00 50.88 108 THR B C 1
ATOM 2822 O O . THR B 1 117 ? 7.637 82.404 46.227 1.00 49.14 108 THR B O 1
ATOM 2826 N N . LYS B 1 118 ? 5.810 83.728 46.204 1.00 56.15 109 LYS B N 1
ATOM 2827 C CA . LYS B 1 118 ? 5.962 84.120 44.806 1.00 58.24 109 LYS B CA 1
ATOM 2828 C C . LYS B 1 118 ? 6.687 85.456 44.649 1.00 56.89 109 LYS B C 1
ATOM 2829 O O . LYS B 1 118 ? 6.904 85.922 43.533 1.00 56.61 109 LYS B O 1
ATOM 2835 N N . GLY B 1 119 ? 7.061 86.069 45.767 1.00 49.46 110 GLY B N 1
ATOM 2836 C CA . GLY B 1 119 ? 7.746 87.344 45.708 1.00 46.30 110 GLY B CA 1
ATOM 2837 C C . GLY B 1 119 ? 6.749 88.468 45.535 1.00 45.23 110 GLY B C 1
ATOM 2838 O O . GLY B 1 119 ? 7.117 89.608 45.234 1.00 44.51 110 GLY B O 1
ATOM 2839 N N . GLN B 1 120 ? 5.472 88.146 45.714 1.00 52.52 111 GLN B N 1
ATOM 2840 C CA . GLN B 1 120 ? 4.421 89.147 45.596 1.00 52.07 111 GLN B CA 1
ATOM 2841 C C . GLN B 1 120 ? 4.067 89.630 46.988 1.00 49.40 111 GLN B C 1
ATOM 2842 O O . GLN B 1 120 ? 3.298 88.988 47.702 1.00 50.16 111 GLN B O 1
ATOM 2848 N N . VAL B 1 121 ? 4.623 90.770 47.371 1.00 39.75 112 VAL B N 1
ATOM 2849 C CA . VAL B 1 121 ? 4.378 91.311 48.695 1.00 34.20 112 VAL B CA 1
ATOM 2850 C C . VAL B 1 121 ? 3.609 92.611 48.663 1.00 32.09 112 VAL B C 1
ATOM 2851 O O . VAL B 1 121 ? 3.840 93.471 47.819 1.00 30.27 112 VAL B O 1
ATOM 2855 N N . GLY B 1 122 ? 2.669 92.739 49.589 1.00 31.46 113 GLY B N 1
ATOM 2856 C CA . GLY B 1 122 ? 1.889 93.948 49.674 1.00 31.14 113 GLY B CA 1
ATOM 2857 C C . GLY B 1 122 ? 2.081 94.569 51.036 1.00 31.13 113 GLY B C 1
ATOM 2858 O O . GLY B 1 122 ? 2.517 93.909 51.982 1.00 30.39 113 GLY B O 1
ATOM 2859 N N . VAL B 1 123 ? 1.745 95.844 51.143 1.00 34.91 114 VAL B N 1
ATOM 2860 C CA . VAL B 1 123 ? 1.888 96.554 52.395 1.00 36.29 114 VAL B CA 1
ATOM 2861 C C . VAL B 1 123 ? 0.845 97.666 52.498 1.00 37.51 114 VAL B C 1
ATOM 2862 O O . VAL B 1 123 ? 0.655 98.442 51.555 1.00 37.97 114 VAL B O 1
ATOM 2866 N N . ILE B 1 124 ? 0.171 97.729 53.644 1.00 35.20 115 ILE B N 1
ATOM 2867 C CA . ILE B 1 124 ? -0.848 98.749 53.905 1.00 35.60 115 ILE B CA 1
ATOM 2868 C C . ILE B 1 124 ? -0.404 99.599 55.084 1.00 36.45 115 ILE B C 1
ATOM 2869 O O . ILE B 1 124 ? 0.236 99.102 56.004 1.00 34.79 115 ILE B O 1
ATOM 2874 N N . GLY B 1 125 ? -0.751 100.880 55.058 1.00 46.08 116 GLY B N 1
ATOM 2875 C CA . GLY B 1 125 ? -0.369 101.763 56.140 1.00 46.84 116 GLY B CA 1
ATOM 2876 C C . GLY B 1 125 ? -0.962 103.146 55.974 1.00 47.37 116 GLY B C 1
ATOM 2877 O O . GLY B 1 125 ? -1.816 103.360 55.119 1.00 47.42 116 GLY B O 1
ATOM 2878 N N . THR B 1 126 ? -0.500 104.085 56.794 1.00 37.17 117 THR B N 1
ATOM 2879 C CA . THR B 1 126 ? -0.982 105.456 56.751 1.00 39.93 117 THR B CA 1
ATOM 2880 C C . THR B 1 126 ? -0.475 106.200 55.517 1.00 40.94 117 THR B C 1
ATOM 2881 O O . THR B 1 126 ? 0.648 105.982 55.059 1.00 38.74 117 THR B O 1
ATOM 2885 N N . PRO B 1 127 ? -1.303 107.098 54.968 1.00 52.74 118 PRO B N 1
ATOM 2886 C CA . PRO B 1 127 ? -0.927 107.873 53.785 1.00 55.74 118 PRO B CA 1
ATOM 2887 C C . PRO B 1 127 ? 0.509 108.376 53.879 1.00 56.23 118 PRO B C 1
ATOM 2888 O O . PRO B 1 127 ? 1.256 108.328 52.903 1.00 56.28 118 PRO B O 1
ATOM 2892 N N . MET B 1 128 ? 0.888 108.852 55.061 1.00 51.74 119 MET B N 1
ATOM 2893 C CA . MET B 1 128 ? 2.235 109.357 55.278 1.00 53.58 119 MET B CA 1
ATOM 2894 C C . MET B 1 128 ? 3.256 108.228 55.082 1.00 51.77 119 MET B C 1
ATOM 2895 O O . MET B 1 128 ? 4.266 108.403 54.390 1.00 50.29 119 MET B O 1
ATOM 2900 N N . THR B 1 129 ? 2.976 107.068 55.679 1.00 50.92 120 THR B N 1
ATOM 2901 C CA . THR B 1 129 ? 3.871 105.919 55.590 1.00 48.60 120 THR B CA 1
ATOM 2902 C C . THR B 1 129 ? 4.029 105.414 54.176 1.00 46.63 120 THR B C 1
ATOM 2903 O O . THR B 1 129 ? 5.147 105.189 53.716 1.00 45.51 120 THR B O 1
ATOM 2907 N N . VAL B 1 130 ? 2.911 105.212 53.495 1.00 46.58 121 VAL B N 1
ATOM 2908 C CA . VAL B 1 130 ? 2.964 104.751 52.120 1.00 44.98 121 VAL B CA 1
ATOM 2909 C C . VAL B 1 130 ? 3.672 105.788 51.251 1.00 44.71 121 VAL B C 1
ATOM 2910 O O . VAL B 1 130 ? 4.557 105.446 50.467 1.00 45.52 121 VAL B O 1
ATOM 2914 N N . ALA B 1 131 ? 3.296 107.056 51.405 1.00 45.76 122 ALA B N 1
ATOM 2915 C CA . ALA B 1 131 ? 3.908 108.132 50.621 1.00 44.79 122 ALA B CA 1
ATOM 2916 C C . ALA B 1 131 ? 5.432 108.094 50.692 1.00 43.46 122 ALA B C 1
ATOM 2917 O O . ALA B 1 131 ? 6.110 108.394 49.713 1.00 42.42 122 ALA B O 1
ATOM 2919 N N . SER B 1 132 ? 5.966 107.728 51.854 1.00 43.08 123 SER B N 1
ATOM 2920 C CA . SER B 1 132 ? 7.410 107.650 52.036 1.00 40.83 123 SER B CA 1
ATOM 2921 C C . SER B 1 132 ? 7.942 106.437 51.286 1.00 39.64 123 SER B C 1
ATOM 2922 O O . SER B 1 132 ? 9.120 106.375 50.948 1.00 40.64 123 SER B O 1
ATOM 2925 N N . ASP B 1 133 ? 7.057 105.477 51.044 1.00 31.31 124 ASP B N 1
ATOM 2926 C CA . ASP B 1 133 ? 7.394 104.248 50.351 1.00 30.72 124 ASP B CA 1
ATOM 2927 C C . ASP B 1 133 ? 8.532 103.492 51.051 1.00 29.75 124 ASP B C 1
ATOM 2928 O O . ASP B 1 133 ? 9.205 102.654 50.436 1.00 27.46 124 ASP B O 1
ATOM 2933 N N . ILE B 1 134 ? 8.727 103.786 52.339 1.00 28.37 125 ILE B N 1
ATOM 2934 C CA . ILE B 1 134 ? 9.777 103.165 53.153 1.00 27.68 125 ILE B CA 1
ATOM 2935 C C . ILE B 1 134 ? 9.791 101.617 53.115 1.00 25.92 125 ILE B C 1
ATOM 2936 O O . ILE B 1 134 ? 10.855 101.003 53.097 1.00 26.10 125 ILE B O 1
ATOM 2941 N N . TYR B 1 135 ? 8.622 100.987 53.099 1.00 27.15 126 TYR B N 1
ATOM 2942 C CA . TYR B 1 135 ? 8.556 99.523 53.070 1.00 28.00 126 TYR B CA 1
ATOM 2943 C C . TYR B 1 135 ? 9.089 98.870 51.793 1.00 29.22 126 TYR B C 1
ATOM 2944 O O . TYR B 1 135 ? 9.866 97.905 51.859 1.00 27.69 126 TYR B O 1
ATOM 2953 N N . ARG B 1 136 ? 8.694 99.380 50.631 1.00 31.71 127 ARG B N 1
ATOM 2954 C CA . ARG B 1 136 ? 9.195 98.793 49.394 1.00 33.38 127 ARG B CA 1
ATOM 2955 C C . ARG B 1 136 ? 10.690 99.077 49.311 1.00 30.83 127 ARG B C 1
ATOM 2956 O O . ARG B 1 136 ? 11.476 98.240 48.863 1.00 30.30 127 ARG B O 1
ATOM 2964 N N . LYS B 1 137 ? 11.068 100.273 49.745 1.00 23.69 128 LYS B N 1
ATOM 2965 C CA . LYS B 1 137 ? 12.461 100.693 49.723 1.00 24.79 128 LYS B CA 1
ATOM 2966 C C . LYS B 1 137 ? 13.354 99.776 50.545 1.00 23.71 128 LYS B C 1
ATOM 2967 O O . LYS B 1 137 ? 14.405 99.356 50.063 1.00 24.20 128 LYS B O 1
ATOM 2973 N N . LYS B 1 138 ? 12.947 99.446 51.775 1.00 23.93 129 LYS B N 1
ATOM 2974 C CA . LYS B 1 138 ? 13.764 98.562 52.609 1.00 23.77 129 LYS B CA 1
ATOM 2975 C C . LYS B 1 138 ? 13.734 97.127 52.114 1.00 22.17 129 LYS B C 1
ATOM 2976 O O . LYS B 1 138 ? 14.750 96.442 52.139 1.00 22.58 129 LYS B O 1
ATOM 2982 N N . ILE B 1 139 ? 12.568 96.661 51.685 1.00 24.33 130 ILE B N 1
ATOM 2983 C CA . ILE B 1 139 ? 12.450 95.303 51.156 1.00 22.61 130 ILE B CA 1
ATOM 2984 C C . ILE B 1 139 ? 13.390 95.176 49.950 1.00 22.52 130 ILE B C 1
ATOM 2985 O O . ILE B 1 139 ? 14.281 94.313 49.924 1.00 21.56 130 ILE B O 1
ATOM 2990 N N . GLN B 1 140 ? 13.225 96.051 48.968 1.00 27.15 131 GLN B N 1
ATOM 2991 C CA . GLN B 1 140 ? 14.063 95.973 47.765 1.00 30.99 131 GLN B CA 1
ATOM 2992 C C . GLN B 1 140 ? 15.534 96.295 48.029 1.00 31.35 131 GLN B C 1
ATOM 2993 O O . GLN B 1 140 ? 16.401 95.925 47.247 1.00 30.51 131 GLN B O 1
ATOM 2999 N N . LEU B 1 141 ? 15.802 96.960 49.149 1.00 24.00 132 LEU B N 1
ATOM 3000 C CA . LEU B 1 141 ? 17.165 97.281 49.540 1.00 24.57 132 LEU B CA 1
ATOM 3001 C C . LEU B 1 141 ? 17.874 95.980 49.940 1.00 24.59 132 LEU B C 1
ATOM 3002 O O . LEU B 1 141 ? 19.055 95.806 49.674 1.00 24.08 132 LEU B O 1
ATOM 3007 N N . LEU B 1 142 ? 17.140 95.067 50.579 1.00 27.58 133 LEU B N 1
ATOM 3008 C CA . LEU B 1 142 ? 17.698 93.777 50.996 1.00 27.26 133 LEU B CA 1
ATOM 3009 C C . LEU B 1 142 ? 17.583 92.721 49.894 1.00 24.30 133 LEU B C 1
ATOM 3010 O O . LEU B 1 142 ? 18.489 91.932 49.676 1.00 21.39 133 LEU B O 1
ATOM 3015 N N . ALA B 1 143 ? 16.436 92.708 49.223 1.00 23.73 134 ALA B N 1
ATOM 3016 C CA . ALA B 1 143 ? 16.168 91.750 48.160 1.00 23.01 134 ALA B CA 1
ATOM 3017 C C . ALA B 1 143 ? 15.535 92.525 46.993 1.00 22.93 134 ALA B C 1
ATOM 3018 O O . ALA B 1 143 ? 14.310 92.626 46.878 1.00 22.71 134 ALA B O 1
ATOM 3020 N N . PRO B 1 144 ? 16.379 93.058 46.101 1.00 24.52 135 PRO B N 1
ATOM 3021 C CA . PRO B 1 144 ? 16.019 93.851 44.925 1.00 26.08 135 PRO B CA 1
ATOM 3022 C C . PRO B 1 144 ? 14.989 93.316 43.939 1.00 27.90 135 PRO B C 1
ATOM 3023 O O . PRO B 1 144 ? 14.300 94.103 43.303 1.00 27.31 135 PRO B O 1
ATOM 3027 N N . SER B 1 145 ? 14.871 92.000 43.793 1.00 30.01 136 SER B N 1
ATOM 3028 C CA . SER B 1 145 ? 13.898 91.482 42.844 1.00 32.24 136 SER B CA 1
ATOM 3029 C C . SER B 1 145 ? 12.510 91.195 43.387 1.00 32.02 136 SER B C 1
ATOM 3030 O O . SER B 1 145 ? 11.646 90.727 42.646 1.00 33.60 136 SER B O 1
ATOM 3033 N N . ILE B 1 146 ? 12.288 91.475 44.667 1.00 25.59 137 ILE B N 1
ATOM 3034 C CA . ILE B 1 146 ? 10.975 91.265 45.270 1.00 23.76 137 ILE B CA 1
ATOM 3035 C C . ILE B 1 146 ? 9.976 92.364 44.887 1.00 25.14 137 ILE B C 1
ATOM 3036 O O . ILE B 1 146 ? 10.258 93.573 45.013 1.00 23.55 137 ILE B O 1
ATOM 3041 N N . GLN B 1 147 ? 8.803 91.931 44.429 1.00 28.75 138 GLN B N 1
ATOM 3042 C CA . GLN B 1 147 ? 7.723 92.825 44.011 1.00 32.52 138 GLN B CA 1
ATOM 3043 C C . GLN B 1 147 ? 6.976 93.353 45.220 1.00 32.51 138 GLN B C 1
ATOM 3044 O O . GLN B 1 147 ? 6.607 92.584 46.100 1.00 32.17 138 GLN B O 1
ATOM 3050 N N . VAL B 1 148 ? 6.719 94.657 45.250 1.00 34.25 139 VAL B N 1
ATOM 3051 C CA . VAL B 1 148 ? 6.010 95.237 46.377 1.00 36.01 139 VAL B CA 1
ATOM 3052 C C . VAL B 1 148 ? 4.870 96.177 45.980 1.00 39.30 139 VAL B C 1
ATOM 3053 O O . VAL B 1 148 ? 5.075 97.127 45.228 1.00 40.14 139 VAL B O 1
ATOM 3057 N N . ARG B 1 149 ? 3.671 95.893 46.493 1.00 34.98 140 ARG B N 1
ATOM 3058 C CA . ARG B 1 149 ? 2.467 96.703 46.250 1.00 37.81 140 ARG B CA 1
ATOM 3059 C C . ARG B 1 149 ? 2.039 97.370 47.560 1.00 39.04 140 ARG B C 1
ATOM 3060 O O . ARG B 1 149 ? 1.611 96.682 48.483 1.00 38.12 140 ARG B O 1
ATOM 3068 N N . SER B 1 150 ? 2.148 98.699 47.632 1.00 43.82 141 SER B N 1
ATOM 3069 C CA . SER B 1 150 ? 1.797 99.468 48.835 1.00 47.02 141 SER B CA 1
ATOM 3070 C C . SER B 1 150 ? 0.433 100.169 48.746 1.00 49.66 141 SER B C 1
ATOM 3071 O O . SER B 1 150 ? 0.243 101.056 47.917 1.00 50.34 141 SER B O 1
ATOM 3074 N N . LEU B 1 151 ? -0.503 99.795 49.614 1.00 72.93 142 LEU B N 1
ATOM 3075 C CA . LEU B 1 151 ? -1.830 100.410 49.603 1.00 76.32 142 LEU B CA 1
ATOM 3076 C C . LEU B 1 151 ? -2.005 101.513 50.649 1.00 77.33 142 LEU B C 1
ATOM 3077 O O . LEU B 1 151 ? -1.241 101.609 51.606 1.00 78.40 142 LEU B O 1
ATOM 3082 N N . ALA B 1 152 ? -3.023 102.343 50.451 1.00 72.45 143 ALA B N 1
ATOM 3083 C CA . ALA B 1 152 ? -3.323 103.446 51.357 1.00 72.81 143 ALA B CA 1
ATOM 3084 C C . ALA B 1 152 ? -4.619 103.165 52.131 1.00 72.39 143 ALA B C 1
ATOM 3085 O O . ALA B 1 152 ? -5.598 102.682 51.557 1.00 71.76 143 ALA B O 1
ATOM 3087 N N . CYS B 1 153 ? -4.621 103.465 53.430 1.00 60.01 144 CYS B N 1
ATOM 3088 C CA . CYS B 1 153 ? -5.799 103.232 54.274 1.00 59.90 144 CYS B CA 1
ATOM 3089 C C . CYS B 1 153 ? -5.961 104.300 55.360 1.00 61.91 144 CYS B C 1
ATOM 3090 O O . CYS B 1 153 ? -5.765 104.027 56.546 1.00 62.25 144 CYS B O 1
ATOM 3093 N N . PRO B 1 154 ? -6.322 105.535 54.965 1.00 80.12 145 PRO B N 1
ATOM 3094 C CA . PRO B 1 154 ? -6.507 106.633 55.922 1.00 80.54 145 PRO B CA 1
ATOM 3095 C C . PRO B 1 154 ? -7.780 106.482 56.753 1.00 80.46 145 PRO B C 1
ATOM 3096 O O . PRO B 1 154 ? -7.997 107.219 57.716 1.00 80.95 145 PRO B O 1
ATOM 3100 N N . LYS B 1 155 ? -8.619 105.521 56.373 1.00 73.90 146 LYS B N 1
ATOM 3101 C CA . LYS B 1 155 ? -9.865 105.264 57.086 1.00 73.55 146 LYS B CA 1
ATOM 3102 C C . LYS B 1 155 ? -9.610 104.429 58.337 1.00 71.43 146 LYS B C 1
ATOM 3103 O O . LYS B 1 155 ? -10.397 104.461 59.281 1.00 71.80 146 LYS B O 1
ATOM 3109 N N . PHE B 1 156 ? -8.503 103.691 58.340 1.00 59.09 147 PHE B N 1
ATOM 3110 C CA . PHE B 1 156 ? -8.138 102.852 59.482 1.00 56.00 147 PHE B CA 1
ATOM 3111 C C . PHE B 1 156 ? -7.558 103.672 60.628 1.00 55.06 147 PHE B C 1
ATOM 3112 O O . PHE B 1 156 ? -6.340 103.819 60.720 1.00 54.71 147 PHE B O 1
ATOM 3120 N N . VAL B 1 157 ? -8.416 104.199 61.499 1.00 53.32 148 VAL B N 1
ATOM 3121 C CA . VAL B 1 157 ? -7.945 104.981 62.646 1.00 52.40 148 VAL B CA 1
ATOM 3122 C C . VAL B 1 157 ? -7.970 104.102 63.903 1.00 52.73 148 VAL B C 1
ATOM 3123 O O . VAL B 1 157 ? -8.711 103.117 63.967 1.00 52.84 148 VAL B O 1
ATOM 3127 N N . PRO B 1 158 ? -7.154 104.444 64.915 1.00 64.95 149 PRO B N 1
ATOM 3128 C CA . PRO B 1 158 ? -7.092 103.670 66.157 1.00 65.72 149 PRO B CA 1
ATOM 3129 C C . PRO B 1 158 ? -8.430 103.460 66.855 1.00 66.39 149 PRO B C 1
ATOM 3130 O O . PRO B 1 158 ? -9.040 104.414 67.322 1.00 68.60 149 PRO B O 1
ATOM 3134 N N . ILE B 1 159 ? -8.881 102.209 66.908 1.00 69.17 150 ILE B N 1
ATOM 3135 C CA . ILE B 1 159 ? -10.123 101.855 67.589 1.00 68.05 150 ILE B CA 1
ATOM 3136 C C . ILE B 1 159 ? -9.633 101.134 68.833 1.00 66.38 150 ILE B C 1
ATOM 3137 O O . ILE B 1 159 ? -8.692 100.349 68.752 1.00 66.55 150 ILE B O 1
ATOM 3142 N N . VAL B 1 160 ? -10.246 101.391 69.982 1.00 46.79 151 VAL B N 1
ATOM 3143 C CA . VAL B 1 160 ? -9.791 100.744 71.205 1.00 46.59 151 VAL B CA 1
ATOM 3144 C C . VAL B 1 160 ? -10.161 99.266 71.270 1.00 45.93 151 VAL B C 1
ATOM 3145 O O . VAL B 1 160 ? -9.286 98.410 71.410 1.00 45.41 151 VAL B O 1
ATOM 3149 N N . GLU B 1 161 ? -11.450 98.958 71.167 1.00 39.05 152 GLU B N 1
ATOM 3150 C CA . GLU B 1 161 ? -11.882 97.572 71.222 1.00 39.27 152 GLU B CA 1
ATOM 3151 C C . GLU B 1 161 ? -12.619 97.224 69.945 1.00 39.57 152 GLU B C 1
ATOM 3152 O O . GLU B 1 161 ? -13.803 96.904 69.969 1.00 37.23 152 GLU B O 1
ATOM 3158 N N . SER B 1 162 ? -11.907 97.294 68.827 1.00 49.73 153 SER B N 1
ATOM 3159 C CA . SER B 1 162 ? -12.494 96.990 67.530 1.00 50.91 153 SER B CA 1
ATOM 3160 C C . SER B 1 162 ? -13.205 95.635 67.525 1.00 51.85 153 SER B C 1
ATOM 3161 O O . SER B 1 162 ? -14.130 95.410 66.739 1.00 53.72 153 SER B O 1
ATOM 3164 N N . ASN B 1 163 ? -12.775 94.735 68.404 1.00 51.57 154 ASN B N 1
ATOM 3165 C CA . ASN B 1 163 ? -13.377 93.405 68.495 1.00 51.23 154 ASN B CA 1
ATOM 3166 C C . ASN B 1 163 ? -14.830 93.469 68.972 1.00 49.76 154 ASN B C 1
ATOM 3167 O O . ASN B 1 163 ? -15.635 92.590 68.659 1.00 48.41 154 ASN B O 1
ATOM 3172 N N . GLU B 1 164 ? -15.159 94.515 69.728 1.00 50.00 155 GLU B N 1
ATOM 3173 C CA . GLU B 1 164 ? -16.515 94.700 70.244 1.00 50.53 155 GLU B CA 1
ATOM 3174 C C . GLU B 1 164 ? -17.503 95.105 69.142 1.00 49.44 155 GLU B C 1
ATOM 3175 O O . GLU B 1 164 ? -18.711 95.103 69.349 1.00 48.28 155 GLU B O 1
ATOM 3181 N N . MET B 1 165 ? -16.981 95.463 67.976 1.00 58.66 156 MET B N 1
ATOM 3182 C CA . MET B 1 165 ? -17.826 95.843 66.855 1.00 58.31 156 MET B CA 1
ATOM 3183 C C . MET B 1 165 ? -18.198 94.582 66.074 1.00 56.58 156 MET B C 1
ATOM 3184 O O . MET B 1 165 ? -17.388 93.660 65.948 1.00 56.91 156 MET B O 1
ATOM 3189 N N . CYS B 1 166 ? -19.427 94.537 65.562 1.00 47.71 157 CYS B N 1
ATOM 3190 C CA . CYS B 1 166 ? -19.873 93.375 64.807 1.00 45.05 157 CYS B CA 1
ATOM 3191 C C . CYS B 1 166 ? -18.864 93.066 63.722 1.00 42.57 157 CYS B C 1
ATOM 3192 O O . CYS B 1 166 ? -18.540 93.922 62.891 1.00 40.79 157 CYS B O 1
ATOM 3195 N N . SER B 1 167 ? -18.360 91.837 63.755 1.00 42.90 158 SER B N 1
ATOM 3196 C CA . SER B 1 167 ? -17.371 91.393 62.792 1.00 42.36 158 SER B CA 1
ATOM 3197 C C . SER B 1 167 ? -17.811 91.613 61.341 1.00 40.26 158 SER B C 1
ATOM 3198 O O . SER B 1 167 ? -16.983 91.956 60.498 1.00 40.99 158 SER B O 1
ATOM 3201 N N . SER B 1 168 ? -19.100 91.433 61.046 1.00 28.31 159 SER B N 1
ATOM 3202 C CA . SER B 1 168 ? -19.576 91.634 59.675 1.00 28.65 159 SER B CA 1
ATOM 3203 C C . SER B 1 168 ? -19.539 93.119 59.302 1.00 28.64 159 SER B C 1
ATOM 3204 O O . SER B 1 168 ? -19.516 93.466 58.127 1.00 26.77 159 SER B O 1
ATOM 3207 N N . ILE B 1 169 ? -19.522 93.994 60.302 1.00 36.51 160 ILE B N 1
ATOM 3208 C CA . ILE B 1 169 ? -19.452 95.427 60.039 1.00 38.33 160 ILE B CA 1
ATOM 3209 C C . ILE B 1 169 ? -18.000 95.764 59.732 1.00 41.42 160 ILE B C 1
ATOM 3210 O O . ILE B 1 169 ? -17.694 96.494 58.782 1.00 40.95 160 ILE B O 1
ATOM 3215 N N . ALA B 1 170 ? -17.105 95.204 60.536 1.00 44.29 161 ALA B N 1
ATOM 3216 C CA . ALA B 1 170 ? -15.678 95.424 60.357 1.00 46.04 161 ALA B CA 1
ATOM 3217 C C . ALA B 1 170 ? -15.200 94.850 59.026 1.00 47.54 161 ALA B C 1
ATOM 3218 O O . ALA B 1 170 ? -14.343 95.435 58.366 1.00 47.51 161 ALA B O 1
ATOM 3220 N N . LYS B 1 171 ? -15.747 93.704 58.633 1.00 43.58 162 LYS B N 1
ATOM 3221 C CA . LYS B 1 171 ? -15.340 93.072 57.380 1.00 46.95 162 LYS B CA 1
ATOM 3222 C C . LYS B 1 171 ? -15.649 93.965 56.184 1.00 47.42 162 LYS B C 1
ATOM 3223 O O . LYS B 1 171 ? -14.819 94.132 55.295 1.00 45.87 162 LYS B O 1
ATOM 3229 N N . LYS B 1 172 ? -16.842 94.547 56.168 1.00 72.02 163 LYS B N 1
ATOM 3230 C CA . LYS B 1 172 ? -17.232 95.434 55.078 1.00 73.78 163 LYS B CA 1
ATOM 3231 C C . LYS B 1 172 ? -16.310 96.655 55.015 1.00 73.22 163 LYS B C 1
ATOM 3232 O O . LYS B 1 172 ? -15.827 97.029 53.942 1.00 74.67 163 LYS B O 1
ATOM 3238 N N . ILE B 1 173 ? -16.073 97.266 56.173 1.00 42.16 164 ILE B N 1
ATOM 3239 C CA . ILE B 1 173 ? -15.216 98.439 56.281 1.00 40.20 164 ILE B CA 1
ATOM 3240 C C . ILE B 1 173 ? -13.762 98.117 55.915 1.00 39.50 164 ILE B C 1
ATOM 3241 O O . ILE B 1 173 ? -13.100 98.906 55.234 1.00 36.30 164 ILE B O 1
ATOM 3246 N N . VAL B 1 174 ? -13.265 96.971 56.374 1.00 54.39 165 VAL B N 1
ATOM 3247 C CA . VAL B 1 174 ? -11.891 96.571 56.066 1.00 57.04 165 VAL B CA 1
ATOM 3248 C C . VAL B 1 174 ? -11.767 96.356 54.561 1.00 57.93 165 VAL B C 1
ATOM 3249 O O . VAL B 1 174 ? -10.978 97.023 53.884 1.00 58.55 165 VAL B O 1
ATOM 3253 N N . TYR B 1 175 ? -12.554 95.425 54.040 1.00 50.49 166 TYR B N 1
ATOM 3254 C CA . TYR B 1 175 ? -12.531 95.138 52.618 1.00 52.40 166 TYR B CA 1
ATOM 3255 C C . TYR B 1 175 ? -12.600 96.415 51.770 1.00 52.91 166 TYR B C 1
ATOM 3256 O O . TYR B 1 175 ? -11.888 96.554 50.766 1.00 51.04 166 TYR B O 1
ATOM 3265 N N . ASP B 1 176 ? -13.468 97.338 52.179 1.00 61.33 167 ASP B N 1
ATOM 3266 C CA . ASP B 1 176 ? -13.649 98.595 51.466 1.00 63.56 167 ASP B CA 1
ATOM 3267 C C . ASP B 1 176 ? -12.338 99.353 51.234 1.00 63.16 167 ASP B C 1
ATOM 3268 O O . ASP B 1 176 ? -12.236 100.160 50.306 1.00 64.75 167 ASP B O 1
ATOM 3273 N N . SER B 1 177 ? -11.338 99.098 52.072 1.00 60.27 168 SER B N 1
ATOM 3274 C CA . SER B 1 177 ? -10.044 99.754 51.919 1.00 57.33 168 SER B CA 1
ATOM 3275 C C . SER B 1 177 ? -9.028 98.818 51.272 1.00 55.39 168 SER B C 1
ATOM 3276 O O . SER B 1 177 ? -8.189 99.262 50.485 1.00 54.57 168 SER B O 1
ATOM 3279 N N . LEU B 1 178 ? -9.121 97.528 51.599 1.00 52.67 169 LEU B N 1
ATOM 3280 C CA . LEU B 1 178 ? -8.198 96.511 51.085 1.00 51.78 169 LEU B CA 1
ATOM 3281 C C . LEU B 1 178 ? -8.633 95.803 49.810 1.00 52.53 169 LEU B C 1
ATOM 3282 O O . LEU B 1 178 ? -8.037 94.797 49.431 1.00 52.95 169 LEU B O 1
ATOM 3287 N N . ALA B 1 179 ? -9.665 96.320 49.153 1.00 62.11 170 ALA B N 1
ATOM 3288 C CA . ALA B 1 179 ? -10.171 95.707 47.932 1.00 62.75 170 ALA B CA 1
ATOM 3289 C C . ALA B 1 179 ? -9.142 95.616 46.796 1.00 62.54 170 ALA B C 1
ATOM 3290 O O . ALA B 1 179 ? -8.956 94.546 46.204 1.00 63.93 170 ALA B O 1
ATOM 3292 N N . PRO B 1 180 ? -8.454 96.730 46.481 1.00 57.20 171 PRO B N 1
ATOM 3293 C CA . PRO B 1 180 ? -7.459 96.718 45.399 1.00 57.52 171 PRO B CA 1
ATOM 3294 C C . PRO B 1 180 ? -6.393 95.633 45.539 1.00 58.67 171 PRO B C 1
ATOM 3295 O O . PRO B 1 180 ? -5.955 95.052 44.549 1.00 60.31 171 PRO B O 1
ATOM 3299 N N . LEU B 1 181 ? -5.990 95.360 46.774 1.00 46.76 172 LEU B N 1
ATOM 3300 C CA . LEU B 1 181 ? -4.970 94.358 47.052 1.00 46.87 172 LEU B CA 1
ATOM 3301 C C . LEU B 1 181 ? -5.460 92.912 47.023 1.00 46.95 172 LEU B C 1
ATOM 3302 O O . LEU B 1 181 ? -4.668 91.988 46.811 1.00 45.83 172 LEU B O 1
ATOM 3307 N N . VAL B 1 182 ? -6.757 92.721 47.243 1.00 57.78 173 VAL B N 1
ATOM 3308 C CA . VAL B 1 182 ? -7.350 91.387 47.260 1.00 58.87 173 VAL B CA 1
ATOM 3309 C C . VAL B 1 182 ? -6.953 90.570 46.024 1.00 59.17 173 VAL B C 1
ATOM 3310 O O . VAL B 1 182 ? -7.236 90.960 44.886 1.00 59.23 173 VAL B O 1
ATOM 3314 N N . GLY B 1 183 ? -6.287 89.440 46.261 1.00 62.21 174 GLY B N 1
ATOM 3315 C CA . GLY B 1 183 ? -5.849 88.586 45.171 1.00 62.83 174 GLY B CA 1
ATOM 3316 C C . GLY B 1 183 ? -4.490 88.998 44.630 1.00 63.57 174 GLY B C 1
ATOM 3317 O O . GLY B 1 183 ? -3.703 88.162 44.175 1.00 64.24 174 GLY B O 1
ATOM 3318 N N . ILE B 1 185 ? -1.311 89.552 45.839 1.00 53.49 176 ILE B N 1
ATOM 3319 C CA . ILE B 1 185 ? -0.150 89.444 46.725 1.00 53.44 176 ILE B CA 1
ATOM 3320 C C . ILE B 1 185 ? -0.224 88.193 47.596 1.00 52.88 176 ILE B C 1
ATOM 3321 O O . ILE B 1 185 ? -1.300 87.804 48.034 1.00 54.22 176 ILE B O 1
ATOM 3326 N N . ASP B 1 186 ? 0.923 87.573 47.852 1.00 57.05 177 ASP B N 1
ATOM 3327 C CA . ASP B 1 186 ? 0.989 86.363 48.674 1.00 56.37 177 ASP B CA 1
ATOM 3328 C C . ASP B 1 186 ? 1.434 86.650 50.117 1.00 55.44 177 ASP B C 1
ATOM 3329 O O . ASP B 1 186 ? 1.523 85.735 50.944 1.00 55.82 177 ASP B O 1
ATOM 3334 N N . THR B 1 187 ? 1.721 87.918 50.407 1.00 42.83 178 THR B N 1
ATOM 3335 C CA . THR B 1 187 ? 2.168 88.327 51.728 1.00 39.93 178 THR B CA 1
ATOM 3336 C C . THR B 1 187 ? 1.743 89.762 51.961 1.00 40.61 178 THR B C 1
ATOM 3337 O O . THR B 1 187 ? 1.954 90.619 51.104 1.00 39.80 178 THR B O 1
ATOM 3341 N N . LEU B 1 188 ? 1.153 90.030 53.120 1.00 42.63 179 LEU B N 1
ATOM 3342 C CA . LEU B 1 188 ? 0.712 91.379 53.432 1.00 43.09 179 LEU B CA 1
ATOM 3343 C C . LEU B 1 188 ? 1.373 91.904 54.704 1.00 44.28 179 LEU B C 1
ATOM 3344 O O . LEU B 1 188 ? 1.289 91.289 55.764 1.00 44.80 179 LEU B O 1
ATOM 3349 N N . VAL B 1 189 ? 2.038 93.046 54.592 1.00 41.66 180 VAL B N 1
ATOM 3350 C CA . VAL B 1 189 ? 2.705 93.640 55.736 1.00 39.98 180 VAL B CA 1
ATOM 3351 C C . VAL B 1 189 ? 1.804 94.685 56.376 1.00 40.44 180 VAL B C 1
ATOM 3352 O O . VAL B 1 189 ? 1.250 95.542 55.690 1.00 40.41 180 VAL B O 1
ATOM 3356 N N . LEU B 1 190 ? 1.658 94.607 57.693 1.00 35.24 181 LEU B N 1
ATOM 3357 C CA . LEU B 1 190 ? 0.818 95.547 58.419 1.00 34.48 181 LEU B CA 1
ATOM 3358 C C . LEU B 1 190 ? 1.670 96.760 58.775 1.00 34.13 181 LEU B C 1
ATOM 3359 O O . LEU B 1 190 ? 2.235 96.841 59.867 1.00 32.64 181 LEU B O 1
ATOM 3364 N N . GLY B 1 191 ? 1.748 97.697 57.835 1.00 34.19 182 GLY B N 1
ATOM 3365 C CA . GLY B 1 191 ? 2.557 98.897 57.999 1.00 34.72 182 GLY B CA 1
ATOM 3366 C C . GLY B 1 191 ? 2.099 100.001 58.943 1.00 35.58 182 GLY B C 1
ATOM 3367 O O . GLY B 1 191 ? 2.508 101.159 58.792 1.00 34.32 182 GLY B O 1
ATOM 3368 N N . CYS B 1 192 ? 1.238 99.658 59.898 1.00 39.90 183 CYS B N 1
ATOM 3369 C CA . CYS B 1 192 ? 0.771 100.619 60.894 1.00 39.69 183 CYS B CA 1
ATOM 3370 C C . CYS B 1 192 ? 0.707 99.854 62.204 1.00 38.42 183 CYS B C 1
ATOM 3371 O O . CYS B 1 192 ? 0.187 98.741 62.260 1.00 38.19 183 CYS B O 1
ATOM 3374 N N . THR B 1 193 ? 1.228 100.463 63.260 1.00 36.23 184 THR B N 1
ATOM 3375 C CA . THR B 1 193 ? 1.269 99.811 64.559 1.00 36.94 184 THR B CA 1
ATOM 3376 C C . THR B 1 193 ? -0.068 99.388 65.184 1.00 36.56 184 THR B C 1
ATOM 3377 O O . THR B 1 193 ? -0.093 98.438 65.955 1.00 36.79 184 THR B O 1
ATOM 3381 N N . HIS B 1 194 ? -1.173 100.064 64.864 1.00 33.51 185 HIS B N 1
ATOM 3382 C CA . HIS B 1 194 ? -2.457 99.657 65.434 1.00 35.80 185 HIS B CA 1
ATOM 3383 C C . HIS B 1 194 ? -3.264 98.699 64.545 1.00 35.97 185 HIS B C 1
ATOM 3384 O O . HIS B 1 194 ? -4.318 98.200 64.948 1.00 35.22 185 HIS B O 1
ATOM 3391 N N . TYR B 1 195 ? -2.747 98.408 63.356 1.00 38.30 186 TYR B N 1
ATOM 3392 C CA . TYR B 1 195 ? -3.430 97.493 62.444 1.00 39.96 186 TYR B CA 1
ATOM 3393 C C . TYR B 1 195 ? -3.566 96.069 62.978 1.00 39.69 186 TYR B C 1
ATOM 3394 O O . TYR B 1 195 ? -4.527 95.376 62.655 1.00 38.82 186 TYR B O 1
ATOM 3403 N N . PRO B 1 196 ? -2.600 95.606 63.789 1.00 44.31 187 PRO B N 1
ATOM 3404 C CA . PRO B 1 196 ? -2.693 94.236 64.325 1.00 45.41 187 PRO B CA 1
ATOM 3405 C C . PRO B 1 196 ? -3.971 93.972 65.127 1.00 46.16 187 PRO B C 1
ATOM 3406 O O . PRO B 1 196 ? -4.362 92.819 65.334 1.00 44.21 187 PRO B O 1
ATOM 3410 N N . LEU B 1 197 ? -4.623 95.043 65.568 1.00 61.83 188 LEU B N 1
ATOM 3411 C CA . LEU B 1 197 ? -5.864 94.921 66.332 1.00 64.59 188 LEU B CA 1
ATOM 3412 C C . LEU B 1 197 ? -7.008 94.503 65.410 1.00 64.71 188 LEU B C 1
ATOM 3413 O O . LEU B 1 197 ? -8.057 94.050 65.873 1.00 66.72 188 LEU B O 1
ATOM 3418 N N . LEU B 1 198 ? -6.796 94.665 64.105 1.00 43.77 189 LEU B N 1
ATOM 3419 C CA . LEU B 1 198 ? -7.792 94.314 63.096 1.00 41.35 189 LEU B CA 1
ATOM 3420 C C . LEU B 1 198 ? -7.342 93.086 62.322 1.00 39.36 189 LEU B C 1
ATOM 3421 O O . LEU B 1 198 ? -7.853 92.812 61.244 1.00 38.40 189 LEU B O 1
ATOM 3426 N N . ARG B 1 199 ? -6.399 92.334 62.881 1.00 41.16 190 ARG B N 1
ATOM 3427 C CA . ARG B 1 199 ? -5.865 91.167 62.186 1.00 42.12 190 ARG B CA 1
ATOM 3428 C C . ARG B 1 199 ? -6.875 90.148 61.670 1.00 42.29 190 ARG B C 1
ATOM 3429 O O . ARG B 1 199 ? -6.902 89.862 60.478 1.00 41.79 190 ARG B O 1
ATOM 3437 N N . PRO B 1 200 ? -7.710 89.578 62.557 1.00 45.46 191 PRO B N 1
ATOM 3438 C CA . PRO B 1 200 ? -8.710 88.583 62.146 1.00 45.88 191 PRO B CA 1
ATOM 3439 C C . PRO B 1 200 ? -9.530 88.946 60.908 1.00 44.65 191 PRO B C 1
ATOM 3440 O O . PRO B 1 200 ? -9.770 88.097 60.053 1.00 42.75 191 PRO B O 1
ATOM 3444 N N . ILE B 1 201 ? -9.949 90.206 60.814 1.00 48.83 192 ILE B N 1
ATOM 3445 C CA . ILE B 1 201 ? -10.745 90.669 59.678 1.00 49.74 192 ILE B CA 1
ATOM 3446 C C . ILE B 1 201 ? -9.837 90.723 58.450 1.00 48.95 192 ILE B C 1
ATOM 3447 O O . ILE B 1 201 ? -10.151 90.151 57.403 1.00 48.32 192 ILE B O 1
ATOM 3452 N N . ILE B 1 202 ? -8.711 91.416 58.600 1.00 48.74 193 ILE B N 1
ATOM 3453 C CA . ILE B 1 202 ? -7.709 91.542 57.543 1.00 48.20 193 ILE B CA 1
ATOM 3454 C C . ILE B 1 202 ? -7.364 90.151 57.016 1.00 48.13 193 ILE B C 1
ATOM 3455 O O . ILE B 1 202 ? -7.270 89.944 55.809 1.00 47.99 193 ILE B O 1
ATOM 3460 N N . GLN B 1 203 ? -7.187 89.198 57.929 1.00 42.41 194 GLN B N 1
ATOM 3461 C CA . GLN B 1 203 ? -6.849 87.837 57.543 1.00 42.95 194 GLN B CA 1
ATOM 3462 C C . GLN B 1 203 ? -7.984 87.253 56.719 1.00 44.85 194 GLN B C 1
ATOM 3463 O O . GLN B 1 203 ? -7.754 86.600 55.707 1.00 44.48 194 GLN B O 1
ATOM 3469 N N . ASN B 1 204 ? -9.216 87.500 57.156 1.00 52.61 195 ASN B N 1
ATOM 3470 C CA . ASN B 1 204 ? -10.386 86.993 56.446 1.00 54.02 195 ASN B CA 1
ATOM 3471 C C . ASN B 1 204 ? -10.486 87.634 55.062 1.00 53.53 195 ASN B C 1
ATOM 3472 O O . ASN B 1 204 ? -10.481 86.935 54.047 1.00 53.88 195 ASN B O 1
ATOM 3477 N N . VAL B 1 205 ? -10.575 88.962 55.030 1.00 46.07 196 VAL B N 1
ATOM 3478 C CA . VAL B 1 205 ? -10.673 89.703 53.773 1.00 46.09 196 VAL B CA 1
ATOM 3479 C C . VAL B 1 205 ? -9.575 89.283 52.793 1.00 46.20 196 VAL B C 1
ATOM 3480 O O . VAL B 1 205 ? -9.837 89.146 51.600 1.00 46.26 196 VAL B O 1
ATOM 3484 N N . MET B 1 206 ? -8.357 89.059 53.288 1.00 52.05 197 MET B N 1
ATOM 3485 C CA . MET B 1 206 ? -7.245 88.676 52.415 1.00 52.94 197 MET B CA 1
ATOM 3486 C C . MET B 1 206 ? -7.160 87.193 52.071 1.00 52.96 197 MET B C 1
ATOM 3487 O O . MET B 1 206 ? -6.278 86.776 51.319 1.00 54.18 197 MET B O 1
ATOM 3492 N N . GLY B 1 207 ? -8.062 86.389 52.616 1.00 47.82 198 GLY B N 1
ATOM 3493 C CA . GLY B 1 207 ? -8.032 84.973 52.300 1.00 47.84 198 GLY B CA 1
ATOM 3494 C C . GLY B 1 207 ? -6.945 84.231 53.042 1.00 47.64 198 GLY B C 1
ATOM 3495 O O . GLY B 1 207 ? -6.050 84.854 53.604 1.00 46.78 198 GLY B O 1
ATOM 3496 N N . PRO B 1 208 ? -6.983 82.888 53.034 1.00 55.87 199 PRO B N 1
ATOM 3497 C CA . PRO B 1 208 ? -6.023 82.011 53.708 1.00 56.00 199 PRO B CA 1
ATOM 3498 C C . PRO B 1 208 ? -4.665 81.796 53.058 1.00 56.30 199 PRO B C 1
ATOM 3499 O O . PRO B 1 208 ? -3.801 81.163 53.655 1.00 57.17 199 PRO B O 1
ATOM 3503 N N . SER B 1 209 ? -4.463 82.292 51.845 1.00 62.86 200 SER B N 1
ATOM 3504 C CA . SER B 1 209 ? -3.175 82.093 51.188 1.00 63.36 200 SER B CA 1
ATOM 3505 C C . SER B 1 209 ? -2.254 83.308 51.312 1.00 62.94 200 SER B C 1
ATOM 3506 O O . SER B 1 209 ? -1.208 83.374 50.666 1.00 63.71 200 SER B O 1
ATOM 3509 N N . VAL B 1 210 ? -2.648 84.266 52.145 1.00 46.84 201 VAL B N 1
ATOM 3510 C CA . VAL B 1 210 ? -1.853 85.474 52.358 1.00 46.24 201 VAL B CA 1
ATOM 3511 C C . VAL B 1 210 ? -1.248 85.464 53.764 1.00 46.47 201 VAL B C 1
ATOM 3512 O O . VAL B 1 210 ? -1.966 85.510 54.767 1.00 45.62 201 VAL B O 1
ATOM 3516 N N . LYS B 1 211 ? 0.075 85.386 53.845 1.00 66.53 202 LYS B N 1
ATOM 3517 C CA . LYS B 1 211 ? 0.728 85.389 55.144 1.00 66.19 202 LYS B CA 1
ATOM 3518 C C . LYS B 1 211 ? 0.817 86.844 55.586 1.00 63.77 202 LYS B C 1
ATOM 3519 O O . LYS B 1 211 ? 1.301 87.697 54.841 1.00 65.02 202 LYS B O 1
ATOM 3525 N N . LEU B 1 212 ? 0.326 87.127 56.788 1.00 49.04 203 LEU B N 1
ATOM 3526 C CA . LEU B 1 212 ? 0.360 88.485 57.325 1.00 45.90 203 LEU B CA 1
ATOM 3527 C C . LEU B 1 212 ? 1.633 88.720 58.148 1.00 43.54 203 LEU B C 1
ATOM 3528 O O . LEU B 1 212 ? 2.042 87.874 58.956 1.00 41.05 203 LEU B O 1
ATOM 3533 N N . ILE B 1 213 ? 2.261 89.872 57.925 1.00 38.63 204 ILE B N 1
ATOM 3534 C CA . ILE B 1 213 ? 3.488 90.221 58.629 1.00 35.58 204 ILE B CA 1
ATOM 3535 C C . ILE B 1 213 ? 3.210 91.310 59.648 1.00 34.46 204 ILE B C 1
ATOM 3536 O O . ILE B 1 213 ? 2.756 92.396 59.293 1.00 33.92 204 ILE B O 1
ATOM 3541 N N . ASP B 1 214 ? 3.478 91.016 60.916 1.00 36.98 205 ASP B N 1
ATOM 3542 C CA . ASP B 1 214 ? 3.276 91.996 61.981 1.00 37.74 205 ASP B CA 1
ATOM 3543 C C . ASP B 1 214 ? 4.621 92.618 62.356 1.00 36.54 205 ASP B C 1
ATOM 3544 O O . ASP B 1 214 ? 5.360 92.092 63.184 1.00 37.30 205 ASP B O 1
ATOM 3549 N N . SER B 1 215 ? 4.921 93.750 61.733 1.00 35.36 206 SER B N 1
ATOM 3550 C CA . SER B 1 215 ? 6.177 94.453 61.954 1.00 33.77 206 SER B CA 1
ATOM 3551 C C . SER B 1 215 ? 6.565 94.638 63.431 1.00 32.80 206 SER B C 1
ATOM 3552 O O . SER B 1 215 ? 7.709 94.377 63.815 1.00 31.77 206 SER B O 1
ATOM 3555 N N . GLY B 1 216 ? 5.618 95.083 64.251 1.00 32.26 207 GLY B N 1
ATOM 3556 C CA . GLY B 1 216 ? 5.903 95.296 65.659 1.00 30.06 207 GLY B CA 1
ATOM 3557 C C . GLY B 1 216 ? 6.373 94.042 66.374 1.00 30.30 207 GLY B C 1
ATOM 3558 O O . GLY B 1 216 ? 7.266 94.098 67.220 1.00 30.29 207 GLY B O 1
ATOM 3559 N N . ALA B 1 217 ? 5.777 92.907 66.020 1.00 32.41 208 ALA B N 1
ATOM 3560 C CA . ALA B 1 217 ? 6.106 91.629 66.631 1.00 30.64 208 ALA B CA 1
ATOM 3561 C C . ALA B 1 217 ? 7.471 91.132 66.180 1.00 31.42 208 ALA B C 1
ATOM 3562 O O . ALA B 1 217 ? 8.207 90.491 66.950 1.00 30.78 208 ALA B O 1
ATOM 3564 N N . GLU B 1 218 ? 7.789 91.411 64.916 1.00 23.19 209 GLU B N 1
ATOM 3565 C CA . GLU B 1 218 ? 9.068 91.027 64.348 1.00 20.28 209 GLU B CA 1
ATOM 3566 C C . GLU B 1 218 ? 10.156 91.871 64.999 1.00 19.07 209 GLU B C 1
ATOM 3567 O O . GLU B 1 218 ? 11.291 91.404 65.196 1.00 17.82 209 GLU B O 1
ATOM 3573 N N . CYS B 1 219 ? 9.798 93.112 65.333 1.00 21.44 210 CYS B N 1
ATOM 3574 C CA . CYS B 1 219 ? 10.717 94.055 65.967 1.00 22.62 210 CYS B CA 1
ATOM 3575 C C . CYS B 1 219 ? 11.107 93.560 67.356 1.00 23.20 210 CYS B C 1
ATOM 3576 O O . CYS B 1 219 ? 12.284 93.558 67.722 1.00 22.69 210 CYS B O 1
ATOM 3579 N N . VAL B 1 220 ? 10.106 93.154 68.130 1.00 20.61 211 VAL B N 1
ATOM 3580 C CA . VAL B 1 220 ? 10.358 92.637 69.463 1.00 20.32 211 VAL B CA 1
ATOM 3581 C C . VAL B 1 220 ? 11.308 91.425 69.400 1.00 21.95 211 VAL B C 1
ATOM 3582 O O . VAL B 1 220 ? 12.126 91.241 70.302 1.00 19.86 211 VAL B O 1
ATOM 3586 N N . ARG B 1 221 ? 11.214 90.619 68.337 1.00 23.04 212 ARG B N 1
ATOM 3587 C CA . ARG B 1 221 ? 12.093 89.448 68.175 1.00 26.15 212 ARG B CA 1
ATOM 3588 C C . ARG B 1 221 ? 13.537 89.937 67.961 1.00 26.67 212 ARG B C 1
ATOM 3589 O O . ARG B 1 221 ? 14.491 89.325 68.430 1.00 26.44 212 ARG B O 1
ATOM 3597 N N . ASP B 1 222 ? 13.689 91.039 67.237 1.00 29.38 213 ASP B N 1
ATOM 3598 C CA . ASP B 1 222 ? 15.005 91.641 67.004 1.00 28.08 213 ASP B CA 1
ATOM 3599 C C . ASP B 1 222 ? 15.557 92.176 68.325 1.00 27.39 213 ASP B C 1
ATOM 3600 O O . ASP B 1 222 ? 16.729 91.979 68.624 1.00 26.75 213 ASP B O 1
ATOM 3605 N N . ILE B 1 223 ? 14.707 92.868 69.096 1.00 21.77 214 ILE B N 1
ATOM 3606 C CA . ILE B 1 223 ? 15.108 93.437 70.391 1.00 21.50 214 ILE B CA 1
ATOM 3607 C C . ILE B 1 223 ? 15.883 92.403 71.210 1.00 19.31 214 ILE B C 1
ATOM 3608 O O . ILE B 1 223 ? 16.936 92.685 71.783 1.00 19.07 214 ILE B O 1
ATOM 3613 N N . SER B 1 224 ? 15.347 91.197 71.241 1.00 18.59 215 SER B N 1
ATOM 3614 C CA . SER B 1 224 ? 15.948 90.092 71.962 1.00 20.65 215 SER B CA 1
ATOM 3615 C C . SER B 1 224 ? 17.395 89.881 71.489 1.00 19.75 215 SER B C 1
ATOM 3616 O O . SER B 1 224 ? 18.321 89.826 72.293 1.00 18.73 215 SER B O 1
ATOM 3619 N N . VAL B 1 225 ? 17.584 89.764 70.177 1.00 19.79 216 VAL B N 1
ATOM 3620 C CA . VAL B 1 225 ? 18.919 89.552 69.646 1.00 19.03 216 VAL B CA 1
ATOM 3621 C C . VAL B 1 225 ? 19.871 90.665 70.036 1.00 19.33 216 VAL B C 1
ATOM 3622 O O . VAL B 1 225 ? 21.003 90.406 70.418 1.00 20.41 216 VAL B O 1
ATOM 3626 N N . LEU B 1 226 ? 19.417 91.905 69.947 1.00 19.41 217 LEU B N 1
ATOM 3627 C CA . LEU B 1 226 ? 20.281 93.033 70.278 1.00 18.48 217 LEU B CA 1
ATOM 3628 C C . LEU B 1 226 ? 20.553 93.208 71.771 1.00 18.04 217 LEU B C 1
ATOM 3629 O O . LEU B 1 226 ? 21.604 93.731 72.139 1.00 16.33 217 LEU B O 1
ATOM 3634 N N . LEU B 1 227 ? 19.625 92.788 72.637 1.00 13.49 218 LEU B N 1
ATOM 3635 C CA . LEU B 1 227 ? 19.879 92.910 74.076 1.00 14.74 218 LEU B CA 1
ATOM 3636 C C . LEU B 1 227 ? 20.983 91.906 74.405 1.00 17.53 218 LEU B C 1
ATOM 3637 O O . LEU B 1 227 ? 21.843 92.159 75.262 1.00 16.68 218 LEU B O 1
ATOM 3642 N N . ASN B 1 228 ? 20.968 90.768 73.717 1.00 21.50 219 ASN B N 1
ATOM 3643 C CA . ASN B 1 228 ? 22.012 89.774 73.940 1.00 23.58 219 ASN B CA 1
ATOM 3644 C C . ASN B 1 228 ? 23.313 90.269 73.353 1.00 22.73 219 ASN B C 1
ATOM 3645 O O . ASN B 1 228 ? 24.354 90.215 74.003 1.00 21.35 219 ASN B O 1
ATOM 3650 N N . TYR B 1 229 ? 23.245 90.756 72.118 1.00 22.62 220 TYR B N 1
ATOM 3651 C CA . TYR B 1 229 ? 24.440 91.231 71.448 1.00 22.95 220 TYR B CA 1
ATOM 3652 C C . TYR B 1 229 ? 25.186 92.310 72.213 1.00 21.59 220 TYR B C 1
ATOM 3653 O O . TYR B 1 229 ? 26.405 92.277 72.285 1.00 20.80 220 TYR B O 1
ATOM 3662 N N . PHE B 1 230 ? 24.457 93.284 72.744 1.00 20.27 221 PHE B N 1
ATOM 3663 C CA . PHE B 1 230 ? 25.082 94.355 73.502 1.00 20.86 221 PHE B CA 1
ATOM 3664 C C . PHE B 1 230 ? 25.232 94.010 74.975 1.00 20.43 221 PHE B C 1
ATOM 3665 O O . PHE B 1 230 ? 25.723 94.814 75.768 1.00 20.72 221 PHE B O 1
ATOM 3673 N N . ASP B 1 231 ? 24.816 92.801 75.333 1.00 20.31 222 ASP B N 1
ATOM 3674 C CA . ASP B 1 231 ? 24.922 92.341 76.700 1.00 23.02 222 ASP B CA 1
ATOM 3675 C C . ASP B 1 231 ? 24.249 93.309 77.670 1.00 23.45 222 ASP B C 1
ATOM 3676 O O . ASP B 1 231 ? 24.869 93.794 78.619 1.00 25.93 222 ASP B O 1
ATOM 3681 N N . ILE B 1 232 ? 22.975 93.593 77.423 1.00 22.28 223 ILE B N 1
ATOM 3682 C CA . ILE B 1 232 ? 22.217 94.501 78.283 1.00 20.52 223 ILE B CA 1
ATOM 3683 C C . ILE B 1 232 ? 20.858 93.911 78.669 1.00 21.04 223 ILE B C 1
ATOM 3684 O O . ILE B 1 232 ? 19.869 94.637 78.809 1.00 22.09 223 ILE B O 1
ATOM 3689 N N . ASN B 1 233 ? 20.811 92.589 78.837 1.00 20.24 224 ASN B N 1
ATOM 3690 C CA . ASN B 1 233 ? 19.575 91.932 79.247 1.00 19.88 224 ASN B CA 1
ATOM 3691 C C . ASN B 1 233 ? 19.225 92.338 80.673 1.00 19.82 224 ASN B C 1
ATOM 3692 O O . ASN B 1 233 ? 20.112 92.604 81.480 1.00 19.64 224 ASN B O 1
ATOM 3697 N N . GLY B 1 234 ? 17.936 92.377 80.982 1.00 17.05 225 GLY B N 1
ATOM 3698 C CA . GLY B 1 234 ? 17.514 92.702 82.330 1.00 17.43 225 GLY B CA 1
ATOM 3699 C C . GLY B 1 234 ? 17.496 91.427 83.156 1.00 19.51 225 GLY B C 1
ATOM 3700 O O . GLY B 1 234 ? 17.959 90.381 82.700 1.00 21.40 225 GLY B O 1
ATOM 3701 N N . ASN B 1 235 ? 16.944 91.509 84.363 1.00 21.91 226 ASN B N 1
ATOM 3702 C CA . ASN B 1 235 ? 16.856 90.384 85.282 1.00 20.72 226 ASN B CA 1
ATOM 3703 C C . ASN B 1 235 ? 15.716 89.440 84.886 1.00 22.29 226 ASN B C 1
ATOM 3704 O O . ASN B 1 235 ? 14.540 89.793 84.980 1.00 21.81 226 ASN B O 1
ATOM 3709 N N . TYR B 1 236 ? 16.074 88.234 84.463 1.00 24.44 227 TYR B N 1
ATOM 3710 C CA . TYR B 1 236 ? 15.100 87.241 84.037 1.00 26.56 227 TYR B CA 1
ATOM 3711 C C . TYR B 1 236 ? 14.174 86.688 85.106 1.00 28.88 227 TYR B C 1
ATOM 3712 O O . TYR B 1 236 ? 13.062 86.238 84.801 1.00 30.52 227 TYR B O 1
ATOM 3721 N N . HIS B 1 237 ? 14.613 86.716 86.356 1.00 22.29 228 HIS B N 1
ATOM 3722 C CA . HIS B 1 237 ? 13.817 86.116 87.411 1.00 22.97 228 HIS B CA 1
ATOM 3723 C C . HIS B 1 237 ? 12.843 87.049 88.130 1.00 24.04 228 HIS B C 1
ATOM 3724 O O . HIS B 1 237 ? 12.705 86.984 89.346 1.00 21.51 228 HIS B O 1
ATOM 3731 N N . GLN B 1 238 ? 12.179 87.912 87.370 1.00 29.49 229 GLN B N 1
ATOM 3732 C CA . GLN B 1 238 ? 11.197 88.837 87.925 1.00 31.35 229 GLN B CA 1
ATOM 3733 C C . GLN B 1 238 ? 10.360 89.443 86.802 1.00 31.79 229 GLN B C 1
ATOM 3734 O O . GLN B 1 238 ? 10.781 89.489 85.638 1.00 30.81 229 GLN B O 1
ATOM 3740 N N . LYS B 1 239 ? 9.163 89.890 87.151 1.00 27.18 230 LYS B N 1
ATOM 3741 C CA . LYS B 1 239 ? 8.288 90.497 86.166 1.00 27.37 230 LYS B CA 1
ATOM 3742 C C . LYS B 1 239 ? 8.388 92.011 86.314 1.00 26.74 230 LYS B C 1
ATOM 3743 O O . LYS B 1 239 ? 8.117 92.559 87.382 1.00 24.92 230 LYS B O 1
ATOM 3749 N N . ALA B 1 240 ? 8.812 92.690 85.252 1.00 23.51 231 ALA B N 1
ATOM 3750 C CA . ALA B 1 240 ? 8.913 94.133 85.300 1.00 22.41 231 ALA B CA 1
ATOM 3751 C C . ALA B 1 240 ? 7.503 94.646 85.609 1.00 24.32 231 ALA B C 1
ATOM 3752 O O . ALA B 1 240 ? 6.534 94.218 84.981 1.00 21.71 231 ALA B O 1
ATOM 3754 N N . VAL B 1 241 ? 7.393 95.540 86.587 1.00 30.37 232 VAL B N 1
ATOM 3755 C CA . VAL B 1 241 ? 6.102 96.096 86.969 1.00 32.70 232 VAL B CA 1
ATOM 3756 C C . VAL B 1 241 ? 6.185 97.608 87.134 1.00 34.92 232 VAL B C 1
ATOM 3757 O O . VAL B 1 241 ? 5.226 98.229 87.595 1.00 36.63 232 VAL B O 1
ATOM 3761 N N . GLU B 1 242 ? 7.326 98.192 86.772 1.00 28.30 233 GLU B N 1
ATOM 3762 C CA . GLU B 1 242 ? 7.516 99.635 86.901 1.00 30.15 233 GLU B CA 1
ATOM 3763 C C . GLU B 1 242 ? 7.625 100.355 85.570 1.00 30.15 233 GLU B C 1
ATOM 3764 O O . GLU B 1 242 ? 8.557 101.126 85.357 1.00 30.40 233 GLU B O 1
ATOM 3770 N N . HIS B 1 243 ? 6.664 100.111 84.687 1.00 27.28 234 HIS B N 1
ATOM 3771 C CA . HIS B 1 243 ? 6.636 100.732 83.373 1.00 27.52 234 HIS B CA 1
ATOM 3772 C C . HIS B 1 243 ? 6.158 102.179 83.487 1.00 27.70 234 HIS B C 1
ATOM 3773 O O . HIS B 1 243 ? 5.424 102.517 84.401 1.00 28.55 234 HIS B O 1
ATOM 3780 N N . ARG B 1 244 ? 6.582 103.043 82.575 1.00 37.70 235 ARG B N 1
ATOM 3781 C CA . ARG B 1 244 ? 6.160 104.442 82.620 1.00 39.92 235 ARG B CA 1
ATOM 3782 C C . ARG B 1 244 ? 5.610 104.875 81.265 1.00 38.79 235 ARG B C 1
ATOM 3783 O O . ARG B 1 244 ? 6.293 104.748 80.245 1.00 39.57 235 ARG B O 1
ATOM 3791 N N . PHE B 1 245 ? 4.375 105.371 81.255 1.00 35.32 236 PHE B N 1
ATOM 3792 C CA . PHE B 1 245 ? 3.756 105.834 80.016 1.00 33.36 236 PHE B CA 1
ATOM 3793 C C . PHE B 1 245 ? 3.535 107.328 80.050 1.00 33.79 236 PHE B C 1
ATOM 3794 O O . PHE B 1 245 ? 2.942 107.857 80.986 1.00 33.34 236 PHE B O 1
ATOM 3802 N N . PHE B 1 246 ? 4.005 108.004 79.013 1.00 34.11 237 PHE B N 1
ATOM 3803 C CA . PHE B 1 246 ? 3.855 109.442 78.925 1.00 33.06 237 PHE B CA 1
ATOM 3804 C C . PHE B 1 246 ? 3.198 109.860 77.624 1.00 33.76 237 PHE B C 1
ATOM 3805 O O . PHE B 1 246 ? 3.204 109.117 76.646 1.00 34.28 237 PHE B O 1
ATOM 3813 N N . THR B 1 247 ? 2.622 111.056 77.631 1.00 28.69 238 THR B N 1
ATOM 3814 C CA . THR B 1 247 ? 2.009 111.630 76.444 1.00 30.47 238 THR B CA 1
ATOM 3815 C C . THR B 1 247 ? 2.081 113.142 76.535 1.00 31.66 238 THR B C 1
ATOM 3816 O O . THR B 1 247 ? 2.077 113.721 77.630 1.00 29.19 238 THR B O 1
ATOM 3820 N N . THR B 1 248 ? 2.145 113.764 75.366 1.00 33.30 239 THR B N 1
ATOM 3821 C CA . THR B 1 248 ? 2.214 115.204 75.250 1.00 33.85 239 THR B CA 1
ATOM 3822 C C . THR B 1 248 ? 0.789 115.739 75.101 1.00 36.28 239 THR B C 1
ATOM 3823 O O . THR B 1 248 ? 0.571 116.954 75.061 1.00 34.88 239 THR B O 1
ATOM 3827 N N . ALA B 1 249 ? -0.178 114.825 75.022 1.00 41.45 240 ALA B N 1
ATOM 3828 C CA . ALA B 1 249 ? -1.572 115.207 74.850 1.00 43.85 240 ALA B CA 1
ATOM 3829 C C . ALA B 1 249 ? -2.527 114.666 75.910 1.00 46.33 240 ALA B C 1
ATOM 3830 O O . ALA B 1 249 ? -2.125 114.317 77.016 1.00 50.92 240 ALA B O 1
ATOM 3832 N N . ASN B 1 250 ? -3.804 114.607 75.553 1.00 45.85 241 ASN B N 1
ATOM 3833 C CA . ASN B 1 250 ? -4.861 114.150 76.445 1.00 46.39 241 ASN B CA 1
ATOM 3834 C C . ASN B 1 250 ? -4.503 112.915 77.254 1.00 45.86 241 ASN B C 1
ATOM 3835 O O . ASN B 1 250 ? -4.646 111.785 76.784 1.00 45.71 241 ASN B O 1
ATOM 3840 N N . PRO B 1 251 ? -4.040 113.116 78.496 1.00 45.32 242 PRO B N 1
ATOM 3841 C CA . PRO B 1 251 ? -3.670 111.985 79.350 1.00 45.92 242 PRO B CA 1
ATOM 3842 C C . PRO B 1 251 ? -4.853 111.086 79.676 1.00 45.29 242 PRO B C 1
ATOM 3843 O O . PRO B 1 251 ? -4.689 109.881 79.868 1.00 45.87 242 PRO B O 1
ATOM 3847 N N . GLU B 1 252 ? -6.043 111.678 79.729 1.00 38.75 243 GLU B N 1
ATOM 3848 C CA . GLU B 1 252 ? -7.265 110.931 80.043 1.00 39.70 243 GLU B CA 1
ATOM 3849 C C . GLU B 1 252 ? -7.598 109.897 78.975 1.00 38.64 243 GLU B C 1
ATOM 3850 O O . GLU B 1 252 ? -7.787 108.720 79.279 1.00 36.79 243 GLU B O 1
ATOM 3856 N N . ILE B 1 253 ? -7.681 110.332 77.722 1.00 40.93 244 ILE B N 1
ATOM 3857 C CA . ILE B 1 253 ? -8.006 109.399 76.656 1.00 42.97 244 ILE B CA 1
ATOM 3858 C C . ILE B 1 253 ? -6.912 108.341 76.549 1.00 43.07 244 ILE B C 1
ATOM 3859 O O . ILE B 1 253 ? -7.181 107.173 76.262 1.00 44.10 244 ILE B O 1
ATOM 3864 N N . PHE B 1 254 ? -5.674 108.756 76.802 1.00 37.72 245 PHE B N 1
ATOM 3865 C CA . PHE B 1 254 ? -4.531 107.853 76.705 1.00 38.24 245 PHE B CA 1
ATOM 3866 C C . PHE B 1 254 ? -4.613 106.676 77.678 1.00 38.01 245 PHE B C 1
ATOM 3867 O O . PHE B 1 254 ? -4.504 105.523 77.270 1.00 35.25 245 PHE B O 1
ATOM 3875 N N . GLN B 1 255 ? -4.798 106.962 78.960 1.00 61.34 246 GLN B N 1
ATOM 3876 C CA . GLN B 1 255 ? -4.877 105.888 79.938 1.00 65.48 246 GLN B CA 1
ATOM 3877 C C . GLN B 1 255 ? -5.961 104.884 79.556 1.00 65.48 246 GLN B C 1
ATOM 3878 O O . GLN B 1 255 ? -5.735 103.673 79.590 1.00 67.92 246 GLN B O 1
ATOM 3884 N N . GLU B 1 256 ? -7.134 105.389 79.185 1.00 48.15 247 GLU B N 1
ATOM 3885 C CA . GLU B 1 256 ? -8.241 104.525 78.784 1.00 46.16 247 GLU B CA 1
ATOM 3886 C C . GLU B 1 256 ? -7.802 103.603 77.656 1.00 43.56 247 GLU B C 1
ATOM 3887 O O . GLU B 1 256 ? -8.081 102.406 77.668 1.00 41.63 247 GLU B O 1
ATOM 3893 N N . ILE B 1 257 ? -7.101 104.161 76.678 1.00 48.42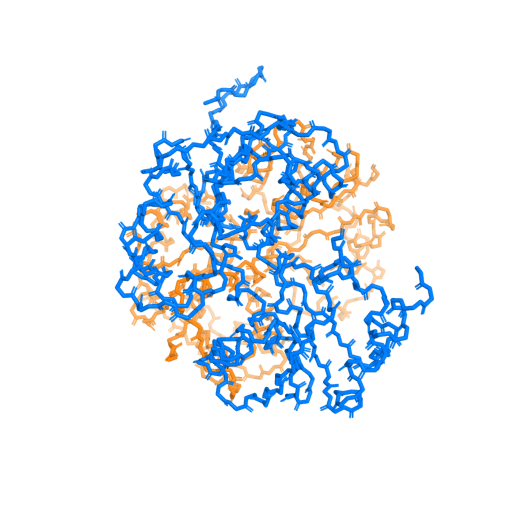 248 ILE B N 1
ATOM 3894 C CA . ILE B 1 257 ? -6.654 103.353 75.560 1.00 46.80 248 ILE B CA 1
ATOM 3895 C C . ILE B 1 257 ? -5.629 102.322 76.016 1.00 46.02 248 ILE B C 1
ATOM 3896 O O . ILE B 1 257 ? -5.758 101.132 75.720 1.00 46.04 248 ILE B O 1
ATOM 3901 N N . ALA B 1 258 ? -4.631 102.780 76.764 1.00 39.49 249 ALA B N 1
ATOM 3902 C CA . ALA B 1 258 ? -3.571 101.902 77.242 1.00 39.60 249 ALA B CA 1
ATOM 3903 C C . ALA B 1 258 ? -4.041 100.818 78.213 1.00 39.13 249 ALA B C 1
ATOM 3904 O O . ALA B 1 258 ? -3.582 99.678 78.135 1.00 36.67 249 ALA B O 1
ATOM 3906 N N . SER B 1 259 ? -4.949 101.172 79.120 1.00 50.30 250 SER B N 1
ATOM 3907 C CA . SER B 1 259 ? -5.475 100.221 80.095 1.00 50.99 250 SER B CA 1
ATOM 3908 C C . SER B 1 259 ? -6.181 99.058 79.414 1.00 52.07 250 SER B C 1
ATOM 3909 O O . SER B 1 259 ? -6.153 97.924 79.899 1.00 52.43 250 SER B O 1
ATOM 3912 N N . ILE B 1 260 ? -6.815 99.348 78.284 1.00 51.62 251 ILE B N 1
ATOM 3913 C CA . ILE B 1 260 ? -7.542 98.332 77.546 1.00 51.28 251 ILE B CA 1
ATOM 3914 C C . ILE B 1 260 ? -6.598 97.458 76.724 1.00 52.55 251 ILE B C 1
ATOM 3915 O O . ILE B 1 260 ? -6.716 96.234 76.712 1.00 53.55 251 ILE B O 1
ATOM 3920 N N . TRP B 1 261 ? -5.645 98.084 76.051 1.00 49.92 252 TRP B N 1
ATOM 3921 C CA . TRP B 1 261 ? -4.703 97.337 75.229 1.00 50.52 252 TRP B CA 1
ATOM 3922 C C . TRP B 1 261 ? -3.714 96.496 76.030 1.00 50.40 252 TRP B C 1
ATOM 3923 O O . TRP B 1 261 ? -3.312 95.418 75.589 1.00 50.52 252 TRP B O 1
ATOM 3934 N N . LEU B 1 262 ? -3.324 96.979 77.204 1.00 42.55 253 LEU B N 1
ATOM 3935 C CA . LEU B 1 262 ? -2.387 96.239 78.043 1.00 44.35 253 LEU B CA 1
ATOM 3936 C C . LEU B 1 262 ? -3.106 95.335 79.047 1.00 45.49 253 LEU B C 1
ATOM 3937 O O . LEU B 1 262 ? -2.472 94.642 79.840 1.00 43.88 253 LEU B O 1
ATOM 3942 N N . LYS B 1 263 ? -4.433 95.343 79.001 1.00 49.90 254 LYS B N 1
ATOM 3943 C CA . LYS B 1 263 ? -5.232 94.514 79.898 1.00 53.28 254 LYS B CA 1
ATOM 3944 C C . LYS B 1 263 ? -4.760 94.686 81.342 1.00 53.99 254 LYS B C 1
ATOM 3945 O O . LYS B 1 263 ? -4.458 93.720 82.036 1.00 53.24 254 LYS B O 1
ATOM 3951 N N . GLN B 1 264 ? -4.688 95.938 81.776 1.00 50.52 255 GLN B N 1
ATOM 3952 C CA . GLN B 1 264 ? -4.279 96.266 83.131 1.00 52.15 255 GLN B CA 1
ATOM 3953 C C . GLN B 1 264 ? -4.324 97.781 83.266 1.00 54.04 255 GLN B C 1
ATOM 3954 O O . GLN B 1 264 ? -3.904 98.504 82.365 1.00 53.13 255 GLN B O 1
ATOM 3960 N N . LYS B 1 265 ? -4.850 98.263 84.385 1.00 68.16 256 LYS B N 1
ATOM 3961 C CA . LYS B 1 265 ? -4.938 99.696 84.602 1.00 71.24 256 LYS B CA 1
ATOM 3962 C C . LYS B 1 265 ? -3.553 100.293 84.731 1.00 70.10 256 LYS B C 1
ATOM 3963 O O . LYS B 1 265 ? -2.902 100.149 85.762 1.00 69.90 256 LYS B O 1
ATOM 3969 N N . ILE B 1 266 ? -3.104 100.952 83.669 1.00 65.24 257 ILE B N 1
ATOM 3970 C CA . ILE B 1 266 ? -1.794 101.587 83.668 1.00 63.37 257 ILE B CA 1
ATOM 3971 C C . ILE B 1 266 ? -1.995 103.071 83.940 1.00 62.30 257 ILE B C 1
ATOM 3972 O O . ILE B 1 266 ? -3.038 103.627 83.603 1.00 62.82 257 ILE B O 1
ATOM 3977 N N . ASN B 1 267 ? -1.011 103.713 84.558 1.00 55.57 258 ASN B N 1
ATOM 3978 C CA . ASN B 1 267 ? -1.131 105.135 84.841 1.00 54.63 258 ASN B CA 1
ATOM 3979 C C . ASN B 1 267 ? -0.196 105.946 83.946 1.00 53.00 258 ASN B C 1
ATOM 3980 O O . ASN B 1 267 ? 1.015 105.694 83.874 1.00 51.64 258 ASN B O 1
ATOM 3985 N N . VAL B 1 268 ? -0.775 106.926 83.265 1.00 62.82 259 VAL B N 1
ATOM 3986 C CA . VAL B 1 268 ? -0.033 107.780 82.356 1.00 60.04 259 VAL B CA 1
ATOM 3987 C C . VAL B 1 268 ? 0.297 109.126 82.993 1.00 58.61 259 VAL B C 1
ATOM 3988 O O . VAL B 1 268 ? -0.252 109.483 84.038 1.00 60.23 259 VAL B O 1
ATOM 3992 N N . GLU B 1 269 ? 1.215 109.859 82.373 1.00 48.46 260 GLU B N 1
ATOM 3993 C CA . GLU B 1 269 ? 1.594 111.171 82.866 1.00 47.01 260 GLU B CA 1
ATOM 3994 C C . GLU B 1 269 ? 1.749 112.115 81.693 1.00 45.78 260 GLU B C 1
ATOM 3995 O O . GLU B 1 269 ? 2.505 111.843 80.768 1.00 44.66 260 GLU B O 1
ATOM 4001 N N . HIS B 1 270 ? 1.026 113.225 81.727 1.00 59.30 261 HIS B N 1
ATOM 4002 C CA . HIS B 1 270 ? 1.118 114.192 80.651 1.00 59.00 261 HIS B CA 1
ATOM 4003 C C . HIS B 1 270 ? 2.407 114.978 80.799 1.00 59.76 261 HIS B C 1
ATOM 4004 O O . HIS B 1 270 ? 2.762 115.384 81.900 1.00 62.03 261 HIS B O 1
ATOM 4011 N N . VAL B 1 271 ? 3.111 115.187 79.692 1.00 43.63 262 VAL B N 1
ATOM 4012 C CA . VAL B 1 271 ? 4.348 115.954 79.724 1.00 43.88 262 VAL B CA 1
ATOM 4013 C C . VAL B 1 271 ? 4.315 117.023 78.643 1.00 44.99 262 VAL B C 1
ATOM 4014 O O . VAL B 1 271 ? 3.671 116.859 77.605 1.00 43.64 262 VAL B O 1
ATOM 4018 N N . THR B 1 272 ? 5.002 118.126 78.895 1.00 62.37 263 THR B N 1
ATOM 4019 C CA . THR B 1 272 ? 5.066 119.200 77.923 1.00 65.25 263 THR B CA 1
ATOM 4020 C C . THR B 1 272 ? 6.502 119.241 77.399 1.00 66.65 263 THR B C 1
ATOM 4021 O O . THR B 1 272 ? 7.429 119.628 78.113 1.00 67.79 263 THR B O 1
ATOM 4025 N N . LEU B 1 273 ? 6.681 118.808 76.155 1.00 72.94 264 LEU B N 1
ATOM 4026 C CA . LEU B 1 273 ? 8.001 118.772 75.534 1.00 73.67 264 LEU B CA 1
ATOM 4027 C C . LEU B 1 273 ? 8.657 120.143 75.453 1.00 74.19 264 LEU B C 1
ATOM 4028 O O . LEU B 1 273 ? 8.490 120.817 74.414 1.00 75.05 264 LEU B O 1
#

InterPro domains:
  IPR001920 Asp/Glu racemase [G3DSA:3.40.50.1860] (5-252)
  IPR001920 Asp/Glu racemase [G3DSA:3.40.50.1860] (95-206)
  IPR001920 Asp/Glu racemase [SSF53681] (5-106)
  IPR001920 Asp/Glu racemase [SSF53681] (110-262)
  IPR004391 Glutamate racemase [MF_00258] (4-256)
  IPR004391 Glutamate racemase [TIGR00067] (6-254)
  IPR015942 Asp/Glu/hydantoin racemase [PF01177] (26-212)
  IPR033134 Asp/Glu racemase, active site 2 [PS00924] (179-189)

B-factor: mean 37.71, std 16.73, range [8.6, 117.76]